Protein AF-A0A7J7JJE5-F1 (afdb_monomer_lite)

pLDDT: mean 75.4, std 18.44, range [28.77, 95.25]

Structure (mmCIF, N/CA/C/O backbone):
data_AF-A0A7J7JJE5-F1
#
_entry.id   AF-A0A7J7JJE5-F1
#
loop_
_atom_site.group_PDB
_atom_site.id
_atom_site.type_symbol
_atom_site.label_atom_id
_atom_site.label_alt_id
_atom_site.label_comp_id
_atom_site.label_asym_id
_atom_site.label_entity_id
_atom_site.label_seq_id
_atom_site.pdbx_PDB_ins_code
_atom_site.Cartn_x
_atom_site.Cartn_y
_atom_site.Cartn_z
_atom_site.occupancy
_atom_site.B_iso_or_equiv
_atom_site.auth_seq_id
_atom_site.auth_comp_id
_atom_site.auth_asym_id
_atom_site.auth_atom_id
_atom_site.pdbx_PDB_model_num
ATOM 1 N N . MET A 1 1 ? -33.455 -57.140 11.026 1.00 40.38 1 MET A N 1
ATOM 2 C CA . MET A 1 1 ? -33.328 -57.517 12.452 1.00 40.38 1 MET A CA 1
ATOM 3 C C . MET A 1 1 ? -32.214 -56.632 12.997 1.00 40.38 1 MET A C 1
ATOM 5 O O . MET A 1 1 ? -31.156 -56.653 12.401 1.00 40.38 1 MET A O 1
ATOM 9 N N . SER A 1 2 ? -32.401 -55.694 13.921 1.00 36.72 2 SER A N 1
ATOM 10 C CA . SER A 1 2 ? -33.229 -55.719 15.128 1.00 36.72 2 SER A CA 1
ATOM 11 C C . SER A 1 2 ? -33.622 -54.286 15.514 1.00 36.72 2 SER A C 1
ATOM 13 O O . SER A 1 2 ? -32.834 -53.357 15.357 1.00 36.72 2 SER A O 1
ATOM 15 N N . ARG A 1 3 ? -34.867 -54.117 15.967 1.00 37.19 3 ARG A N 1
ATOM 16 C CA . ARG A 1 3 ? -35.449 -52.862 16.459 1.00 37.19 3 ARG A CA 1
ATOM 17 C C . ARG A 1 3 ? -35.089 -52.612 17.931 1.00 37.19 3 ARG A C 1
ATOM 19 O O . ARG A 1 3 ? -34.843 -53.557 18.669 1.00 37.19 3 ARG A O 1
ATOM 26 N N . SER A 1 4 ? -35.246 -51.334 18.293 1.00 35.88 4 SER A N 1
ATOM 27 C CA . SER A 1 4 ? -35.673 -50.765 19.585 1.00 35.88 4 SER A CA 1
ATOM 28 C C . SER A 1 4 ? -34.735 -50.845 20.787 1.00 35.88 4 SER A C 1
ATOM 30 O O . SER A 1 4 ? -34.520 -51.922 21.323 1.00 35.88 4 SER A O 1
ATOM 32 N N . SER A 1 5 ? -34.386 -49.675 21.331 1.00 32.84 5 SER A N 1
ATOM 33 C CA . SER A 1 5 ? -35.058 -49.153 22.537 1.00 32.84 5 SER A CA 1
ATOM 34 C C . SER A 1 5 ? -34.506 -47.770 22.906 1.00 32.84 5 SER A C 1
ATOM 36 O O . SER A 1 5 ? -33.374 -47.655 23.372 1.00 32.84 5 SER A O 1
ATOM 38 N N . SER A 1 6 ? -35.306 -46.722 22.708 1.00 34.03 6 SER A N 1
ATOM 39 C CA . SER A 1 6 ? -35.064 -45.406 23.312 1.00 34.03 6 SER A CA 1
ATOM 40 C C . SER A 1 6 ? -35.409 -45.466 24.809 1.00 34.03 6 SER A C 1
ATOM 42 O O . SER A 1 6 ? -36.405 -46.108 25.155 1.00 34.03 6 SER A O 1
ATOM 44 N N . PRO A 1 7 ? -34.633 -44.831 25.705 1.00 38.38 7 PRO A N 1
ATOM 45 C CA . PRO A 1 7 ? -34.914 -44.855 27.136 1.00 38.38 7 PRO A CA 1
ATOM 46 C C . PRO A 1 7 ? -36.102 -43.938 27.492 1.00 38.38 7 PRO A C 1
ATOM 48 O O . PRO A 1 7 ? -36.371 -42.969 26.775 1.00 38.38 7 PRO A O 1
ATOM 51 N N . PRO A 1 8 ? -36.831 -44.237 28.583 1.00 38.47 8 PRO A N 1
ATOM 52 C CA . PRO A 1 8 ? -38.062 -43.549 28.940 1.00 38.47 8 PRO A CA 1
ATOM 53 C C . PRO A 1 8 ? -37.771 -42.178 29.556 1.00 38.47 8 PRO A C 1
ATOM 55 O O . PRO A 1 8 ? -36.869 -42.013 30.376 1.00 38.47 8 PRO A O 1
ATOM 58 N N . SER A 1 9 ? -38.576 -41.195 29.169 1.00 34.25 9 SER A N 1
ATOM 59 C CA . SER A 1 9 ? -38.582 -39.851 29.741 1.00 34.25 9 SER A CA 1
ATOM 60 C C . SER A 1 9 ? -38.947 -39.906 31.234 1.00 34.25 9 SER A C 1
ATOM 62 O O . SER A 1 9 ? -39.916 -40.586 31.587 1.00 34.25 9 SER A O 1
ATOM 64 N N . PRO A 1 10 ? -38.229 -39.202 32.128 1.00 38.25 10 PRO A N 1
ATOM 65 C CA . PRO A 1 10 ? -38.573 -39.192 33.539 1.00 38.25 10 PRO A CA 1
ATOM 66 C C . PRO A 1 10 ? -39.893 -38.444 33.745 1.00 38.25 10 PRO A C 1
ATOM 68 O O . PRO A 1 10 ? -40.059 -37.280 33.383 1.00 38.25 10 PRO A O 1
ATOM 71 N N . SER A 1 11 ? -40.846 -39.165 34.327 1.00 39.41 11 SER A N 1
ATOM 72 C CA . SER A 1 11 ? -42.150 -38.690 34.767 1.00 39.41 11 SER A CA 1
ATOM 73 C C . SER A 1 11 ? -42.020 -37.476 35.687 1.00 39.41 11 SER A C 1
ATOM 75 O O . SER A 1 11 ? -41.489 -37.579 36.794 1.00 39.41 11 SER A O 1
ATOM 77 N N . ASN A 1 12 ? -42.560 -36.349 35.228 1.00 33.59 12 ASN A N 1
ATOM 78 C CA . ASN A 1 12 ? -42.630 -35.082 35.938 1.00 33.59 12 ASN A CA 1
ATOM 79 C C . ASN A 1 12 ? -43.625 -35.182 37.112 1.00 33.59 12 ASN A C 1
ATOM 81 O O . ASN A 1 12 ? -44.820 -34.933 36.963 1.00 33.59 12 ASN A O 1
ATOM 85 N N . ARG A 1 13 ? -43.144 -35.600 38.284 1.00 45.41 13 ARG A N 1
ATOM 86 C CA . ARG A 1 13 ? -43.814 -35.348 39.563 1.00 45.41 13 ARG A CA 1
ATOM 87 C C . ARG A 1 13 ? -43.002 -34.264 40.253 1.00 45.41 13 ARG A C 1
ATOM 89 O O . ARG A 1 13 ? -41.922 -34.582 40.715 1.00 45.41 13 ARG A O 1
ATOM 96 N N . TYR A 1 14 ? -43.473 -33.018 40.232 1.00 35.22 14 TYR A N 1
ATOM 97 C CA . TYR A 1 14 ? -43.609 -32.113 41.384 1.00 35.22 14 TYR A CA 1
ATOM 98 C C . TYR A 1 14 ? -44.099 -30.724 40.928 1.00 35.22 14 TYR A C 1
ATOM 100 O O . TYR A 1 14 ? -43.634 -30.150 39.950 1.00 35.22 14 TYR A O 1
ATOM 108 N N . SER A 1 15 ? -45.057 -30.220 41.708 1.00 34.81 15 SER A N 1
ATOM 109 C CA . SER A 1 15 ? -45.737 -28.920 41.680 1.00 34.81 15 SER A CA 1
ATOM 110 C C . SER A 1 15 ? -46.553 -28.586 40.425 1.00 34.81 15 SER A C 1
ATOM 112 O O . SER A 1 15 ? -46.058 -28.110 39.407 1.00 34.81 15 SER A O 1
ATOM 114 N N . VAL A 1 16 ? -47.865 -28.790 40.555 1.00 42.88 16 VAL A N 1
ATOM 115 C CA . VAL A 1 16 ? -48.885 -28.131 39.741 1.00 42.88 16 VAL A CA 1
ATOM 116 C C . VAL A 1 16 ? -48.728 -26.624 39.956 1.00 42.88 16 VAL A C 1
ATOM 118 O O . VAL A 1 16 ? -49.174 -26.083 40.967 1.00 42.88 16 VAL A O 1
ATOM 121 N N . LEU A 1 17 ? -48.044 -25.956 39.026 1.00 36.12 17 LEU A N 1
ATOM 122 C CA . LEU A 1 17 ? -48.137 -24.509 38.875 1.00 36.12 17 LEU A CA 1
ATOM 123 C C . LEU A 1 17 ? -49.618 -24.164 38.624 1.00 36.12 17 LEU A C 1
ATOM 125 O O . LEU A 1 17 ? -50.273 -24.855 37.837 1.00 36.12 17 LEU A O 1
ATOM 129 N N . PRO A 1 18 ? -50.175 -23.130 39.282 1.00 40.72 18 PRO A N 1
ATOM 130 C CA . PRO A 1 18 ? -51.531 -22.674 38.989 1.00 40.72 18 PRO A CA 1
ATOM 131 C C . PRO A 1 18 ? -51.611 -22.288 37.503 1.00 40.72 18 PRO A C 1
ATOM 133 O O . PRO A 1 18 ? -50.588 -21.910 36.933 1.00 40.72 18 PRO A O 1
ATOM 136 N N . PRO A 1 19 ? -52.784 -22.369 36.847 1.00 46.22 19 PRO A N 1
ATOM 137 C CA . PRO A 1 19 ? -52.879 -22.141 35.408 1.00 46.22 19 PRO A CA 1
ATOM 138 C C . PRO A 1 19 ? -52.346 -20.739 35.083 1.00 46.22 19 PRO A C 1
ATOM 140 O O . PRO A 1 19 ? -52.935 -19.736 35.487 1.00 46.22 19 PRO A O 1
ATOM 143 N N . VAL A 1 20 ? -51.201 -20.682 34.393 1.00 54.31 20 VAL A N 1
ATOM 144 C CA . VAL A 1 20 ? -50.397 -19.459 34.185 1.00 54.31 20 VAL A CA 1
ATOM 145 C C . VAL A 1 20 ? -51.063 -18.477 33.208 1.00 54.31 20 VAL A C 1
ATOM 147 O O . VAL A 1 20 ? -50.577 -17.372 33.018 1.00 54.31 20 VAL A O 1
ATOM 150 N N . VAL A 1 21 ? -52.224 -18.807 32.636 1.00 58.69 21 VAL A N 1
ATOM 151 C CA . VAL A 1 21 ? -52.904 -17.941 31.663 1.00 58.69 21 VAL A CA 1
ATOM 152 C C . VAL A 1 21 ? -54.319 -17.612 32.134 1.00 58.69 21 VAL A C 1
ATOM 154 O O . VAL A 1 21 ? -55.291 -18.274 31.758 1.00 58.69 21 VAL A O 1
ATOM 157 N N . LYS A 1 22 ? -54.425 -16.601 33.004 1.00 58.75 22 LYS A N 1
ATOM 158 C CA . LYS A 1 22 ? -55.713 -16.082 33.500 1.00 58.75 22 LYS A CA 1
ATOM 159 C C . LYS A 1 22 ? -56.328 -15.020 32.578 1.00 58.75 22 LYS A C 1
ATOM 161 O O . LYS A 1 22 ? -57.537 -14.824 32.637 1.00 58.75 22 LYS A O 1
ATOM 166 N N . ASN A 1 23 ? -55.530 -14.388 31.712 1.00 68.56 23 ASN A N 1
ATOM 167 C CA . ASN A 1 23 ? -55.961 -13.283 30.855 1.00 68.56 23 ASN A CA 1
ATOM 168 C C . ASN A 1 23 ? -56.121 -13.739 29.395 1.00 68.56 23 ASN A C 1
ATOM 170 O O . ASN A 1 23 ? -55.235 -14.389 28.842 1.00 68.56 23 ASN A O 1
ATOM 174 N N . GLU A 1 24 ? -57.234 -13.372 28.753 1.00 80.25 24 GLU A N 1
ATOM 175 C CA . GLU A 1 24 ? -57.504 -13.695 27.338 1.00 80.25 24 GLU A CA 1
ATOM 176 C C . GLU A 1 24 ? -56.433 -13.111 26.399 1.00 80.25 24 GLU A C 1
ATOM 178 O O . GLU A 1 24 ? -56.062 -13.731 25.405 1.00 80.25 24 GLU A O 1
ATOM 183 N N . VAL A 1 25 ? -55.853 -11.969 26.778 1.00 79.38 25 VAL A N 1
ATOM 184 C CA . VAL A 1 25 ? -54.763 -11.291 26.060 1.00 79.38 25 VAL A CA 1
ATOM 185 C C . VAL A 1 25 ? -53.534 -12.194 25.902 1.00 79.38 25 VAL A C 1
ATOM 187 O O . VAL A 1 25 ? -52.972 -12.295 24.815 1.00 79.38 25 VAL A O 1
ATOM 190 N N . ASP A 1 26 ? -53.164 -12.929 26.951 1.00 81.75 26 ASP A N 1
ATOM 191 C CA . ASP A 1 26 ? -52.014 -13.838 26.924 1.00 81.75 26 ASP A CA 1
ATOM 192 C C . ASP A 1 26 ? -52.287 -15.072 26.042 1.00 81.75 26 ASP A C 1
ATOM 194 O O . ASP A 1 26 ? -51.378 -15.596 25.398 1.00 81.75 26 ASP A O 1
ATOM 198 N N . ARG A 1 27 ? -53.550 -15.524 25.949 1.00 82.38 27 ARG A N 1
ATOM 199 C CA . ARG A 1 27 ? -53.949 -16.632 25.055 1.00 82.38 27 ARG A CA 1
ATOM 200 C C . ARG A 1 27 ? -53.947 -16.236 23.587 1.00 82.38 27 ARG A C 1
ATOM 202 O O . ARG A 1 27 ? -53.703 -17.084 22.729 1.00 82.38 27 ARG A O 1
ATOM 209 N N . VAL A 1 28 ? -54.300 -14.989 23.288 1.00 85.81 28 VAL A N 1
ATOM 210 C CA . VAL A 1 28 ? -54.245 -14.454 21.925 1.00 85.81 28 VAL A CA 1
ATOM 211 C C . VAL A 1 28 ? -52.786 -14.294 21.504 1.00 85.81 28 VAL A C 1
ATOM 213 O O . VAL A 1 28 ? -52.397 -14.869 20.492 1.00 85.81 28 VAL A O 1
ATOM 216 N N . PHE A 1 29 ? -51.952 -13.675 22.345 1.00 87.94 29 PHE A N 1
ATOM 217 C CA . PHE A 1 29 ? -50.522 -13.511 22.076 1.00 87.94 29 PHE A CA 1
ATOM 218 C C . PHE A 1 29 ? -49.796 -14.845 21.836 1.00 87.94 29 PHE A C 1
ATOM 220 O O . PHE A 1 29 ? -49.065 -14.987 20.860 1.00 87.94 29 PHE A O 1
ATOM 227 N N . LEU A 1 30 ? -50.016 -15.860 22.682 1.00 86.19 30 LEU A N 1
ATOM 228 C CA . LEU A 1 30 ? -49.371 -17.166 22.498 1.00 86.19 30 LEU A CA 1
ATOM 229 C C . LEU A 1 30 ? -49.809 -17.864 21.201 1.00 86.19 30 LEU A C 1
ATOM 231 O O . LEU A 1 30 ? -48.999 -18.553 20.584 1.00 86.19 30 LEU A O 1
ATOM 235 N N . ARG A 1 31 ? -51.060 -17.670 20.756 1.00 86.56 31 ARG A N 1
ATOM 236 C CA . ARG A 1 31 ? -51.532 -18.180 19.457 1.00 86.56 31 ARG A CA 1
ATOM 237 C C . ARG A 1 31 ? -50.864 -17.463 18.287 1.00 86.56 31 ARG A C 1
ATOM 239 O O . ARG A 1 31 ? -50.445 -18.130 17.347 1.00 86.56 31 ARG A O 1
ATOM 246 N N . GLU A 1 32 ? -50.735 -16.142 18.356 1.00 88.50 32 GLU A N 1
ATOM 247 C CA . GLU A 1 32 ? -50.049 -15.341 17.334 1.00 88.50 32 GLU A CA 1
ATOM 248 C C . GLU A 1 32 ? -48.554 -15.674 17.262 1.00 88.50 32 GLU A C 1
ATOM 250 O O . GLU A 1 32 ? -47.993 -15.822 16.176 1.00 88.50 32 GLU A O 1
ATOM 255 N N . LEU A 1 33 ? -47.908 -15.864 18.415 1.00 89.94 33 LEU A N 1
ATOM 256 C CA . LEU A 1 33 ? -46.505 -16.256 18.493 1.00 89.94 33 LEU A CA 1
ATOM 257 C C . LEU A 1 33 ? -46.277 -17.655 17.909 1.00 89.94 33 LEU A C 1
ATOM 259 O O . LEU A 1 33 ? -45.313 -17.858 17.173 1.00 89.94 33 LEU A O 1
ATOM 263 N N . GLN A 1 34 ? -47.174 -18.602 18.194 1.00 88.62 34 GLN A N 1
ATOM 264 C CA . GLN A 1 34 ? -47.107 -19.950 17.635 1.00 88.62 34 GLN A CA 1
ATOM 265 C C . GLN A 1 34 ? -47.332 -19.940 16.115 1.00 88.62 34 GLN A C 1
ATOM 267 O O . GLN A 1 34 ? -46.559 -20.556 15.389 1.00 88.62 34 GLN A O 1
ATOM 272 N N . GLN A 1 35 ? -48.311 -19.174 15.618 1.00 89.81 35 GLN A N 1
ATOM 273 C CA . GLN A 1 35 ? -48.523 -18.992 14.176 1.00 89.81 35 GLN A CA 1
ATOM 274 C C . GLN A 1 35 ? -47.309 -18.366 13.480 1.00 89.81 35 GLN A C 1
ATOM 276 O O . GLN A 1 35 ? -46.974 -18.767 12.368 1.00 89.81 35 GLN A O 1
ATOM 281 N N . TYR A 1 36 ? -46.632 -17.417 14.131 1.00 91.62 36 TYR A N 1
ATOM 282 C CA . TYR A 1 36 ? -45.392 -16.838 13.618 1.00 91.62 36 TYR A CA 1
ATOM 283 C C . TYR A 1 36 ? -44.275 -17.885 13.514 1.00 91.62 36 TYR A C 1
ATOM 285 O O . TYR A 1 36 ? -43.646 -17.994 12.466 1.00 91.62 36 TYR A O 1
ATOM 293 N N . ILE A 1 37 ? -44.048 -18.676 14.568 1.00 89.56 37 ILE A N 1
ATOM 294 C CA . ILE A 1 37 ? -43.022 -19.729 14.555 1.00 89.56 37 ILE A CA 1
ATOM 295 C C . ILE A 1 37 ? -43.330 -20.757 13.463 1.00 89.56 37 ILE A C 1
ATOM 297 O O . ILE A 1 37 ? -42.454 -21.065 12.663 1.00 89.56 37 ILE A O 1
ATOM 301 N N . ASP A 1 38 ? -44.563 -21.256 13.394 1.00 88.38 38 ASP A N 1
ATOM 302 C CA . ASP A 1 38 ? -44.946 -22.288 12.428 1.00 88.38 38 ASP A CA 1
ATOM 303 C C . ASP A 1 38 ? -44.881 -21.763 10.981 1.00 88.38 38 ASP A C 1
ATOM 305 O O . ASP A 1 38 ? -44.426 -22.472 10.081 1.00 88.38 38 ASP A O 1
ATOM 309 N N . GLY A 1 39 ? -45.260 -20.498 10.761 1.00 87.62 39 GLY A N 1
ATOM 310 C CA . GLY A 1 39 ? -45.157 -19.822 9.469 1.00 87.62 39 GLY A CA 1
ATOM 311 C C . GLY A 1 39 ? -43.711 -19.672 8.996 1.00 87.62 39 GLY A C 1
ATOM 312 O O . GLY A 1 39 ? -43.385 -20.098 7.890 1.00 87.62 39 GLY A O 1
ATOM 313 N N . GLU A 1 40 ? -42.826 -19.142 9.840 1.00 88.06 40 GLU A N 1
ATOM 314 C CA . GLU A 1 40 ? -41.406 -18.966 9.504 1.00 88.06 40 GLU A CA 1
ATOM 315 C C . GLU A 1 40 ? -40.677 -20.313 9.377 1.00 88.06 40 GLU A C 1
ATOM 317 O O . GLU A 1 40 ? -39.877 -20.504 8.465 1.00 88.06 40 GLU A O 1
ATOM 322 N N . MET A 1 41 ? -40.989 -21.296 10.230 1.00 84.06 41 MET A N 1
ATOM 323 C CA . MET A 1 41 ? -40.398 -22.636 10.133 1.00 84.06 41 MET A CA 1
ATOM 324 C C . MET A 1 41 ? -40.829 -23.388 8.869 1.00 84.06 41 MET A C 1
ATOM 326 O O . MET A 1 41 ? -40.071 -24.228 8.392 1.00 84.06 41 MET A O 1
ATOM 330 N N . SER A 1 42 ? -42.008 -23.097 8.308 1.00 84.12 42 SER A N 1
ATOM 331 C CA . SER A 1 42 ? -42.464 -23.705 7.048 1.00 84.12 42 SER A CA 1
ATOM 332 C C . SER A 1 42 ? -41.715 -23.194 5.810 1.00 84.12 42 SER A C 1
ATOM 334 O O . SER A 1 42 ? -41.721 -23.862 4.777 1.00 84.12 42 SER A O 1
ATOM 336 N N . GLN A 1 43 ? -41.049 -22.038 5.914 1.00 81.69 43 GLN A N 1
ATOM 337 C CA . GLN A 1 43 ? -40.282 -21.428 4.822 1.00 81.69 43 GLN A CA 1
ATOM 338 C C . GLN A 1 43 ? -38.813 -21.869 4.787 1.00 81.69 43 GLN A C 1
ATOM 340 O O . GLN A 1 43 ? -38.123 -21.602 3.804 1.00 81.69 43 GLN A O 1
ATOM 345 N N . ILE A 1 44 ? -38.326 -22.535 5.839 1.00 84.44 44 ILE A N 1
ATOM 346 C CA . ILE A 1 44 ? -36.907 -22.858 6.014 1.00 84.44 44 ILE A CA 1
ATOM 347 C C . ILE A 1 44 ? -36.665 -24.361 5.896 1.00 84.44 44 ILE A C 1
ATOM 349 O O . ILE A 1 44 ? -37.449 -25.186 6.365 1.00 84.44 44 ILE A O 1
ATOM 353 N N . ASP A 1 45 ? -35.539 -24.720 5.280 1.00 76.44 45 ASP A N 1
ATOM 354 C CA . ASP A 1 45 ? -35.146 -26.111 5.104 1.00 76.44 45 ASP A CA 1
ATOM 355 C C . ASP A 1 45 ? -34.823 -26.780 6.451 1.00 76.44 45 ASP A C 1
ATOM 357 O O . ASP A 1 45 ? -34.182 -26.215 7.344 1.00 76.44 45 ASP A O 1
ATOM 361 N N . SER A 1 46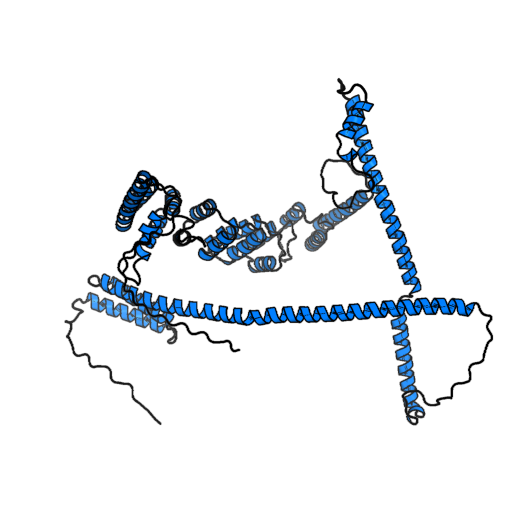 ? -35.247 -28.032 6.606 1.00 72.88 46 SER A N 1
ATOM 362 C CA . SER A 1 46 ? -35.195 -28.740 7.887 1.00 72.88 46 SER A CA 1
ATOM 363 C C . SER A 1 46 ? -33.772 -29.089 8.368 1.00 72.88 46 SER A C 1
ATOM 365 O O . SER A 1 46 ? -33.582 -29.604 9.470 1.00 72.88 46 SER A O 1
ATOM 367 N N . SER A 1 47 ? -32.760 -28.811 7.555 1.00 74.88 47 SER A N 1
ATOM 368 C CA . SER A 1 47 ? -31.356 -29.082 7.864 1.00 74.88 47 SER A CA 1
ATOM 369 C C . SER A 1 47 ? -30.598 -27.842 8.373 1.00 74.88 47 SER A C 1
ATOM 371 O O . SER A 1 47 ? -29.552 -27.979 9.010 1.00 74.88 47 SER A O 1
ATOM 373 N N . ASP A 1 48 ? -31.121 -26.623 8.161 1.00 83.06 48 ASP A N 1
ATOM 374 C CA . ASP A 1 48 ? -30.423 -25.385 8.537 1.00 83.06 48 ASP A CA 1
ATOM 375 C C . ASP A 1 48 ? -30.673 -25.002 10.007 1.00 83.06 48 ASP A C 1
ATOM 377 O O . ASP A 1 48 ? -31.612 -24.294 10.381 1.00 83.06 48 ASP A O 1
ATOM 381 N N . ILE A 1 49 ? -29.783 -25.494 10.869 1.00 80.88 49 ILE A N 1
ATOM 382 C CA . ILE A 1 49 ? -29.807 -25.265 12.319 1.00 80.88 49 ILE A CA 1
ATOM 383 C C . ILE A 1 49 ? -29.624 -23.775 12.665 1.00 80.88 49 ILE A C 1
ATOM 385 O O . ILE A 1 49 ? -30.181 -23.310 13.662 1.00 80.88 49 ILE A O 1
ATOM 389 N N . LYS A 1 50 ? -28.886 -23.005 11.851 1.00 82.69 50 LYS A N 1
ATOM 390 C CA . LYS A 1 50 ? -28.620 -21.584 12.127 1.00 82.69 50 LYS A CA 1
ATOM 391 C C . LYS A 1 50 ? -29.858 -20.736 11.889 1.00 82.69 50 LYS A C 1
ATOM 393 O O . LYS A 1 50 ? -30.200 -19.902 12.722 1.00 82.69 50 LYS A O 1
ATOM 398 N N . GLN A 1 51 ? -30.561 -20.982 10.791 1.00 83.25 51 GLN A N 1
ATOM 399 C CA . GLN A 1 51 ? -31.789 -20.255 10.485 1.00 83.25 51 GLN A CA 1
ATOM 400 C C . GLN A 1 51 ? -32.911 -20.565 11.486 1.00 83.25 51 GLN A C 1
ATOM 402 O O . GLN A 1 51 ? -33.604 -19.657 11.946 1.00 83.25 51 GLN A O 1
ATOM 407 N N . ARG A 1 52 ? -33.021 -21.822 11.936 1.00 86.00 52 ARG A N 1
ATOM 408 C CA . ARG A 1 52 ? -33.937 -22.212 13.025 1.00 86.00 52 ARG A CA 1
ATOM 409 C C . ARG A 1 52 ? -33.645 -21.485 14.329 1.00 86.00 52 ARG A C 1
ATOM 411 O O . ARG A 1 52 ? -34.566 -21.022 14.998 1.00 86.00 52 ARG A O 1
ATOM 418 N N . TYR A 1 53 ? -32.367 -21.375 14.683 1.00 87.75 53 TYR A N 1
ATOM 419 C CA . TYR A 1 53 ? -31.952 -20.613 15.853 1.00 87.75 53 TYR A CA 1
ATOM 420 C C . TYR A 1 53 ? -32.394 -19.147 15.751 1.00 87.75 53 TYR A C 1
ATOM 422 O O . TYR A 1 53 ? -32.947 -18.623 16.713 1.00 87.75 53 TYR A O 1
ATOM 430 N N . VAL A 1 54 ? -32.240 -18.509 14.586 1.00 88.25 54 VAL A N 1
ATOM 431 C CA . VAL A 1 54 ? -32.676 -17.118 14.371 1.00 88.25 54 VAL A CA 1
ATOM 432 C C . VAL A 1 54 ? -34.187 -16.959 14.565 1.00 88.25 54 VAL A C 1
ATOM 434 O O . VAL A 1 54 ? -34.607 -16.038 15.265 1.00 88.25 54 VAL A O 1
ATOM 437 N N . ILE A 1 55 ? -35.007 -17.868 14.023 1.00 89.25 55 ILE A N 1
ATOM 438 C CA . ILE A 1 55 ? -36.469 -17.825 14.211 1.00 89.25 55 ILE A CA 1
ATOM 439 C C . ILE A 1 55 ? -36.824 -17.932 15.696 1.00 89.25 55 ILE A C 1
ATOM 441 O O . ILE A 1 55 ? -37.561 -17.096 16.225 1.00 89.25 55 ILE A O 1
ATOM 445 N N . HIS A 1 56 ? -36.286 -18.939 16.388 1.00 89.69 56 HIS A N 1
ATOM 446 C CA . HIS A 1 56 ? -36.570 -19.141 17.807 1.00 89.69 56 HIS A CA 1
ATOM 447 C C . HIS A 1 56 ? -36.048 -17.991 18.673 1.00 89.69 56 HIS A C 1
ATOM 449 O O . HIS A 1 56 ? -36.711 -17.614 19.637 1.00 89.69 56 HIS A O 1
ATOM 455 N N . ASN A 1 57 ? -34.920 -17.378 18.310 1.00 90.12 57 ASN A N 1
ATOM 456 C CA . ASN A 1 57 ? -34.386 -16.221 19.018 1.00 90.12 57 ASN A CA 1
ATOM 457 C C . ASN A 1 57 ? -35.293 -14.985 18.866 1.00 90.12 57 ASN A C 1
ATOM 459 O O . ASN A 1 57 ? -35.578 -14.269 19.834 1.00 90.12 57 ASN A O 1
ATOM 463 N N . THR A 1 58 ? -35.820 -14.760 17.661 1.00 91.31 58 THR A N 1
ATOM 464 C CA . THR A 1 58 ? -36.796 -13.695 17.398 1.00 91.31 58 THR A CA 1
ATOM 465 C C . THR A 1 58 ? -38.105 -13.946 18.143 1.00 91.31 58 THR A C 1
ATOM 467 O O . THR A 1 58 ? -38.642 -13.035 18.774 1.00 91.31 58 THR A O 1
ATOM 470 N N . ALA A 1 59 ? -38.596 -15.186 18.154 1.00 90.81 59 ALA A N 1
ATOM 471 C CA . ALA A 1 59 ? -39.789 -15.555 18.908 1.00 90.81 59 ALA A CA 1
ATOM 472 C C . ALA A 1 59 ? -39.602 -15.376 20.427 1.00 90.81 59 ALA A C 1
ATOM 474 O O . ALA A 1 59 ? -40.482 -14.843 21.102 1.00 90.81 59 ALA A O 1
ATOM 475 N N . PHE A 1 60 ? -38.435 -15.741 20.966 1.00 91.31 60 PHE A N 1
ATOM 476 C CA . PHE A 1 60 ? -38.115 -15.532 22.380 1.00 91.31 60 PHE A CA 1
ATOM 477 C C . PHE A 1 60 ? -38.016 -14.042 22.736 1.00 91.31 60 PHE A C 1
ATOM 479 O O . PHE A 1 60 ? -38.436 -13.633 23.814 1.00 91.31 60 PHE A O 1
ATOM 486 N N . SER A 1 61 ? -37.544 -13.209 21.805 1.00 90.94 61 SER A N 1
ATOM 487 C CA . SER A 1 61 ? -37.536 -11.748 21.970 1.00 90.94 61 SER A CA 1
ATOM 488 C C . SER A 1 61 ? -38.958 -11.182 22.048 1.00 90.94 61 SER A C 1
ATOM 490 O O . SER A 1 61 ? -39.263 -10.430 22.969 1.00 90.94 61 SER A O 1
ATOM 492 N N . LYS A 1 62 ? -39.864 -11.635 21.168 1.00 90.19 62 LYS A N 1
ATOM 493 C CA . LYS A 1 62 ? -41.292 -11.270 21.229 1.00 90.19 62 LYS A CA 1
ATOM 494 C C . LYS A 1 62 ? -41.937 -11.681 22.562 1.00 90.19 62 LYS A C 1
ATOM 496 O O . LYS A 1 62 ? -42.731 -10.926 23.114 1.00 90.19 62 LYS A O 1
ATOM 501 N N . LEU A 1 63 ? -41.575 -12.847 23.108 1.00 89.56 63 LEU A N 1
ATOM 502 C CA . LEU A 1 63 ? -42.044 -13.309 24.423 1.00 89.56 63 LEU A CA 1
ATOM 503 C C . LEU A 1 63 ? -41.549 -12.412 25.572 1.00 89.56 63 LEU A C 1
ATOM 505 O O . LEU A 1 63 ? -42.311 -12.109 26.490 1.00 89.56 63 LEU A O 1
ATOM 509 N N . ILE A 1 64 ? -40.288 -11.977 25.515 1.00 87.94 64 ILE A N 1
ATOM 510 C CA . ILE A 1 64 ? -39.683 -11.066 26.500 1.00 87.94 64 ILE A CA 1
ATOM 511 C C . ILE A 1 64 ? -40.375 -9.699 26.498 1.00 87.94 64 ILE A C 1
ATOM 513 O O . ILE A 1 64 ? -40.527 -9.089 27.556 1.00 87.94 64 ILE A O 1
ATOM 517 N N . ASP A 1 65 ? -40.811 -9.216 25.335 1.00 87.62 65 ASP A N 1
ATOM 518 C CA . ASP A 1 65 ? -41.505 -7.932 25.234 1.00 87.62 65 ASP A CA 1
ATOM 519 C C . ASP A 1 65 ? -42.942 -7.975 25.762 1.00 87.62 65 ASP A C 1
ATOM 521 O O . ASP A 1 65 ? -43.403 -6.988 26.333 1.00 87.62 65 ASP A O 1
ATOM 525 N N . HIS A 1 66 ? -43.619 -9.122 25.657 1.00 85.94 66 HIS A N 1
ATOM 526 C CA . HIS A 1 66 ? -44.974 -9.309 26.186 1.00 85.94 66 HIS A CA 1
ATOM 527 C C . HIS A 1 66 ? -45.002 -9.466 27.718 1.00 85.94 66 HIS A C 1
ATOM 529 O O . HIS A 1 66 ? -45.850 -8.890 28.407 1.00 85.94 66 HIS A O 1
ATOM 535 N N . VAL A 1 67 ? -44.054 -10.215 28.296 1.00 83.62 67 VAL A N 1
ATOM 536 C CA . VAL A 1 67 ? -44.049 -10.543 29.734 1.00 83.62 67 VAL A CA 1
ATOM 537 C C . VAL A 1 67 ? -43.269 -9.508 30.545 1.00 83.62 67 VAL A C 1
ATOM 539 O O . VAL A 1 67 ? -42.049 -9.568 30.643 1.00 83.62 67 VAL A O 1
ATOM 542 N N . HIS A 1 68 ? -43.976 -8.609 31.231 1.00 78.19 68 HIS A N 1
ATOM 543 C CA . HIS A 1 68 ? -43.356 -7.509 31.983 1.00 78.19 68 HIS A CA 1
ATOM 544 C C . HIS A 1 68 ? -42.783 -7.941 33.347 1.00 78.19 68 HIS A C 1
ATOM 546 O O . HIS A 1 68 ? -41.701 -7.504 33.729 1.00 78.19 68 HIS A O 1
ATOM 552 N N . ALA A 1 69 ? -43.466 -8.839 34.069 1.00 80.94 69 ALA A N 1
ATOM 553 C CA . ALA A 1 69 ? -43.078 -9.244 35.430 1.00 80.94 69 ALA A CA 1
ATOM 554 C C . ALA A 1 69 ? -41.776 -10.065 35.484 1.00 80.94 69 ALA A C 1
ATOM 556 O O . ALA A 1 69 ? -41.003 -9.953 36.432 1.00 80.94 69 ALA A O 1
ATOM 557 N N . TYR A 1 70 ? -41.523 -10.879 34.456 1.00 83.44 70 TYR A N 1
ATOM 558 C CA . TYR A 1 70 ? -40.342 -11.744 34.358 1.00 83.44 70 TYR A CA 1
ATOM 559 C C . TYR A 1 70 ? -39.353 -11.286 33.276 1.00 83.44 70 TYR A C 1
ATOM 561 O O . TYR A 1 70 ? -38.387 -11.999 32.996 1.00 83.44 70 TYR A O 1
ATOM 569 N N . LYS A 1 71 ? -39.555 -10.093 32.695 1.00 86.81 71 LYS A N 1
ATOM 570 C CA . LYS A 1 71 ? -38.695 -9.522 31.645 1.00 86.81 71 LYS A CA 1
ATOM 571 C C . LYS A 1 71 ? -37.204 -9.557 32.007 1.00 86.81 71 LYS A C 1
ATOM 573 O O . LYS A 1 71 ? -36.421 -10.022 31.175 1.00 86.81 71 LYS A O 1
ATOM 578 N N . PRO A 1 72 ? -36.776 -9.165 33.228 1.00 86.81 72 PRO A N 1
ATOM 579 C CA . PRO A 1 72 ? -35.357 -9.191 33.593 1.00 86.81 72 PRO A CA 1
ATOM 580 C C . PRO A 1 72 ? -34.780 -10.611 33.630 1.00 86.81 72 PRO A C 1
ATOM 582 O O . PRO A 1 72 ? -33.664 -10.844 33.168 1.00 86.81 72 PRO A O 1
ATOM 585 N N . LEU A 1 73 ? -35.558 -11.577 34.131 1.00 90.75 73 LEU A N 1
ATOM 586 C CA . LEU A 1 73 ? -35.146 -12.976 34.234 1.00 90.75 73 LEU A CA 1
ATOM 587 C C . LEU A 1 73 ? -35.019 -13.625 32.850 1.00 90.75 73 LEU A C 1
ATOM 589 O O . LEU A 1 73 ? -33.996 -14.234 32.553 1.00 90.75 73 LEU A O 1
ATOM 593 N N . LEU A 1 74 ? -36.021 -13.456 31.983 1.00 90.25 74 LEU A N 1
ATOM 594 C CA . LEU A 1 74 ? -36.002 -14.015 30.627 1.00 90.25 74 LEU A CA 1
ATOM 595 C C . LEU A 1 74 ? -34.909 -13.377 29.759 1.00 90.25 74 LEU A C 1
ATOM 597 O O . LEU A 1 74 ? -34.267 -14.073 28.976 1.00 90.25 74 LEU A O 1
ATOM 601 N N . THR A 1 75 ? -34.638 -12.082 29.946 1.00 89.38 75 THR A N 1
ATOM 602 C CA . THR A 1 75 ? -33.541 -11.380 29.261 1.00 89.38 75 THR A CA 1
ATOM 603 C C . THR A 1 75 ? -32.182 -11.915 29.711 1.00 89.38 75 THR A C 1
ATOM 605 O O . THR A 1 75 ? -31.307 -12.146 28.878 1.00 89.38 75 THR A O 1
ATOM 608 N N . ARG A 1 76 ? -32.005 -12.180 31.014 1.00 92.12 76 ARG A N 1
ATOM 609 C CA . ARG A 1 76 ? -30.785 -12.804 31.544 1.00 92.12 76 ARG A CA 1
ATOM 610 C C . ARG A 1 76 ? -30.584 -14.215 30.995 1.00 92.12 76 ARG A C 1
ATOM 612 O O . ARG A 1 76 ? -29.493 -14.522 30.530 1.00 92.12 76 ARG A O 1
ATOM 619 N N . ILE A 1 77 ? -31.643 -15.025 30.969 1.00 91.44 77 ILE A N 1
ATOM 620 C CA . ILE A 1 77 ? -31.619 -16.368 30.374 1.00 91.44 77 ILE A CA 1
ATOM 621 C C . ILE A 1 77 ? -31.226 -16.283 28.894 1.00 91.44 77 ILE A C 1
ATOM 623 O O . ILE A 1 77 ? -30.302 -16.974 28.472 1.00 91.44 77 ILE A O 1
ATOM 627 N N . LYS A 1 78 ? -31.861 -15.395 28.114 1.00 92.81 78 LYS A N 1
ATOM 628 C CA . LYS A 1 78 ? -31.519 -15.174 26.700 1.00 92.81 78 LYS A CA 1
ATOM 629 C C . LYS A 1 78 ? -30.031 -14.871 26.527 1.00 92.81 78 LYS A C 1
ATOM 631 O O . LYS A 1 78 ? -29.364 -15.512 25.722 1.00 92.81 78 LYS A O 1
ATOM 636 N N . LYS A 1 79 ? -29.513 -13.935 27.327 1.00 91.88 79 LYS A N 1
ATOM 637 C CA . LYS A 1 79 ? -28.117 -13.493 27.285 1.00 91.88 79 LYS A CA 1
ATOM 638 C C . LYS A 1 79 ? -27.141 -14.628 27.608 1.00 91.88 79 LYS A C 1
ATOM 640 O O . LYS A 1 79 ? -26.106 -14.733 26.957 1.00 91.88 79 LYS A O 1
ATOM 645 N N . GLU A 1 80 ? -27.461 -15.483 28.580 1.00 93.81 80 GLU A N 1
ATOM 646 C CA . GLU A 1 80 ? -26.634 -16.649 28.918 1.00 93.81 80 GLU A CA 1
ATOM 647 C C . GLU A 1 80 ? -26.588 -17.663 27.763 1.00 93.81 80 GLU A C 1
ATOM 649 O O . GLU A 1 80 ? -25.501 -18.095 27.377 1.00 93.81 80 GLU A O 1
ATOM 654 N N . TYR A 1 81 ? -27.730 -17.980 27.140 1.00 92.44 81 TYR A N 1
ATOM 655 C CA . TYR A 1 81 ? -27.772 -18.874 25.974 1.00 92.44 81 TYR A CA 1
ATOM 656 C C . TYR A 1 81 ? -27.037 -18.294 24.758 1.00 92.44 81 TYR A C 1
ATOM 658 O O . TYR A 1 81 ? -26.225 -18.991 24.148 1.00 92.44 81 TYR A O 1
ATOM 666 N N . GLU A 1 82 ? -27.265 -17.019 24.430 1.00 90.50 82 GLU A N 1
ATOM 667 C CA . GLU A 1 82 ? -26.543 -16.321 23.359 1.00 90.50 82 GLU A CA 1
ATOM 668 C C . GLU A 1 82 ? -25.030 -16.307 23.636 1.00 90.50 82 GLU A C 1
ATOM 670 O O . GLU A 1 82 ? -24.226 -16.547 22.735 1.00 90.50 82 GLU A O 1
ATOM 675 N N . GLY A 1 83 ? -24.624 -16.113 24.896 1.00 89.94 83 GLY A N 1
ATOM 676 C CA . GLY A 1 83 ? -23.229 -16.180 25.327 1.00 89.94 83 GLY A CA 1
ATOM 677 C C . GLY A 1 83 ? -22.589 -17.551 25.090 1.00 89.94 83 GLY A C 1
ATOM 678 O O . GLY A 1 83 ? -21.487 -17.627 24.544 1.00 89.94 83 GLY A O 1
ATOM 679 N N . VAL A 1 84 ? -23.276 -18.640 25.448 1.00 91.88 84 VAL A N 1
ATOM 680 C CA . VAL A 1 84 ? -22.786 -20.014 25.233 1.00 91.88 84 VAL A CA 1
ATOM 681 C C . VAL A 1 84 ? -22.672 -20.339 23.743 1.00 91.88 84 VAL A C 1
ATOM 683 O O . VAL A 1 84 ? -21.654 -20.880 23.310 1.00 91.88 84 VAL A O 1
ATOM 686 N N . ILE A 1 85 ? -23.675 -19.975 22.942 1.00 88.94 85 ILE A N 1
ATOM 687 C CA . ILE A 1 85 ? -23.667 -20.214 21.491 1.00 88.94 85 ILE A CA 1
ATOM 688 C C . ILE A 1 85 ? -22.509 -19.457 20.836 1.00 88.94 85 ILE A C 1
ATOM 690 O O . ILE A 1 85 ? -21.724 -20.056 20.100 1.00 88.94 85 ILE A O 1
ATOM 694 N N . ASN A 1 86 ? -22.324 -18.183 21.188 1.00 88.94 86 ASN A N 1
ATOM 695 C CA . ASN A 1 86 ? -21.227 -17.364 20.677 1.00 88.94 86 ASN A CA 1
ATOM 696 C C . ASN A 1 86 ? -19.849 -17.929 21.056 1.00 88.94 86 ASN A C 1
ATOM 698 O O . ASN A 1 86 ? -18.928 -17.897 20.239 1.00 88.94 86 ASN A O 1
ATOM 702 N N . LYS A 1 87 ? -19.692 -18.475 22.271 1.00 90.62 87 LYS A N 1
ATOM 703 C CA . LYS A 1 87 ? -18.453 -19.155 22.693 1.00 90.62 87 LYS A CA 1
ATOM 704 C C . LYS A 1 87 ? -18.166 -20.389 21.834 1.00 90.62 87 LYS A C 1
ATOM 706 O O . LYS A 1 87 ? -17.033 -20.574 21.395 1.00 90.62 87 LYS A O 1
ATOM 711 N N . ILE A 1 88 ? -19.183 -21.202 21.545 1.00 89.88 88 ILE A N 1
ATOM 712 C CA . ILE A 1 88 ? -19.042 -22.400 20.703 1.00 89.88 88 ILE A CA 1
ATOM 713 C C . ILE A 1 88 ? -18.697 -22.023 19.254 1.00 89.88 88 ILE A C 1
ATOM 715 O O . ILE A 1 88 ? -17.821 -22.643 18.650 1.00 89.88 88 ILE A O 1
ATOM 719 N N . GLU A 1 89 ? -19.357 -21.015 18.678 1.00 88.31 89 GLU A N 1
ATOM 720 C CA . GLU A 1 89 ? -19.079 -20.564 17.306 1.00 88.31 89 GLU A CA 1
ATOM 721 C C . GLU A 1 89 ? -17.686 -19.945 17.163 1.00 88.31 89 GLU A C 1
ATOM 723 O O . GLU A 1 89 ? -16.987 -20.211 16.177 1.00 88.31 89 GLU A O 1
ATOM 728 N N . ARG A 1 90 ? -17.250 -19.182 18.170 1.00 88.88 90 ARG A N 1
ATOM 729 C CA . ARG A 1 90 ? -15.891 -18.644 18.235 1.00 88.88 90 ARG A CA 1
ATOM 730 C C . ARG A 1 90 ? -14.861 -19.768 18.295 1.00 88.88 90 ARG A C 1
ATOM 732 O O . ARG A 1 90 ? -13.971 -19.795 17.454 1.00 88.88 90 ARG A O 1
ATOM 739 N N . GLY A 1 91 ? -15.053 -20.748 19.181 1.00 89.94 91 GLY A N 1
ATOM 740 C CA . GLY A 1 91 ? -14.158 -21.903 19.287 1.00 89.94 91 GLY A CA 1
ATOM 741 C C . GLY A 1 91 ? -14.064 -22.718 17.991 1.00 89.94 91 GLY A C 1
ATOM 742 O O . GLY A 1 91 ? -12.974 -23.120 17.594 1.00 89.94 91 GLY A O 1
ATOM 743 N N . LYS A 1 92 ? -15.178 -22.912 17.268 1.00 87.88 92 LYS A N 1
ATOM 744 C CA . LYS A 1 92 ? -15.160 -23.567 15.943 1.00 87.88 92 LYS A CA 1
ATOM 745 C C . LYS A 1 92 ? -14.379 -22.767 14.899 1.00 87.88 92 LYS A C 1
ATOM 747 O O . LYS A 1 92 ? -13.672 -23.358 14.087 1.00 87.88 92 LYS A O 1
ATOM 752 N N . SER A 1 93 ? -14.513 -21.444 14.916 1.00 81.44 93 SER A N 1
ATOM 753 C CA . SER A 1 93 ? -13.823 -20.557 13.972 1.00 81.44 93 SER A CA 1
ATOM 754 C C . SER A 1 93 ? -12.318 -20.498 14.254 1.00 81.44 93 SER A C 1
ATOM 756 O O . SER A 1 93 ? -11.514 -20.601 13.331 1.00 81.44 93 SER A O 1
ATOM 758 N N . GLU A 1 94 ? -11.935 -20.406 15.529 1.00 88.38 94 GLU A N 1
ATOM 759 C CA . GLU A 1 94 ? -10.539 -20.430 15.984 1.00 88.38 94 GLU A CA 1
ATOM 760 C C . GLU A 1 94 ? -9.864 -21.769 15.671 1.00 88.38 94 GLU A C 1
ATOM 762 O O . GLU A 1 94 ? -8.741 -21.790 15.174 1.00 88.38 94 GLU A O 1
ATOM 767 N N . ALA A 1 95 ? -10.563 -22.890 15.877 1.00 87.06 95 ALA A N 1
ATOM 768 C CA . ALA A 1 95 ? -10.055 -24.211 15.517 1.00 87.06 95 ALA A CA 1
ATOM 769 C C . ALA A 1 95 ? -9.814 -24.355 14.004 1.00 87.06 95 ALA A C 1
ATOM 771 O O . ALA A 1 95 ? -8.803 -24.926 13.602 1.00 87.06 95 ALA A O 1
ATOM 772 N N . GLY A 1 96 ? -10.708 -23.812 13.166 1.00 87.69 96 GLY A N 1
ATOM 773 C CA . GLY A 1 96 ? -10.520 -23.779 11.712 1.00 87.69 96 GLY A CA 1
ATOM 774 C C . GLY A 1 96 ? -9.287 -22.970 11.307 1.00 87.69 96 GLY A C 1
ATOM 775 O O . GLY A 1 96 ? -8.441 -23.463 10.568 1.00 87.69 96 GLY A O 1
ATOM 776 N N . TYR A 1 97 ? -9.130 -21.773 11.875 1.00 84.94 97 TYR A N 1
ATOM 777 C CA . TYR A 1 97 ? -7.968 -20.919 11.630 1.00 84.94 97 TYR A CA 1
ATOM 778 C C . TYR A 1 97 ? -6.647 -21.580 12.051 1.00 84.94 97 TYR A C 1
ATOM 780 O O . TYR A 1 97 ? -5.682 -21.585 11.288 1.00 84.94 97 TYR A O 1
ATOM 788 N N . LEU A 1 98 ? -6.603 -22.175 13.247 1.00 86.12 98 LEU A N 1
ATOM 789 C CA . LEU A 1 98 ? -5.420 -22.882 13.737 1.00 86.12 98 LEU A CA 1
ATOM 790 C C . LEU A 1 98 ? -5.088 -24.094 12.863 1.00 86.12 98 LEU A C 1
ATOM 792 O O . LEU A 1 98 ? -3.917 -24.345 12.595 1.00 86.12 98 LEU A O 1
ATOM 796 N N . ASN A 1 99 ? -6.096 -24.822 12.383 1.00 84.50 99 ASN A N 1
ATOM 797 C CA . ASN A 1 99 ? -5.892 -25.944 11.474 1.00 84.50 99 ASN A CA 1
ATOM 798 C C . ASN A 1 99 ? -5.294 -25.493 10.129 1.00 84.50 99 ASN A C 1
ATOM 800 O O . ASN A 1 99 ? -4.327 -26.092 9.661 1.00 84.50 99 ASN A O 1
ATOM 804 N N . ASP A 1 100 ? -5.801 -24.403 9.553 1.00 74.94 100 ASP A N 1
ATOM 805 C CA . ASP A 1 100 ? -5.268 -23.829 8.313 1.00 74.94 100 ASP A CA 1
ATOM 806 C C . ASP A 1 100 ? -3.837 -23.297 8.511 1.00 74.94 100 ASP A C 1
ATOM 808 O O . ASP A 1 100 ? -2.959 -23.504 7.668 1.00 74.94 100 ASP A O 1
ATOM 812 N N . GLN A 1 101 ? -3.550 -22.678 9.661 1.00 79.12 101 GLN A N 1
ATOM 813 C CA . GLN A 1 101 ? -2.209 -22.212 10.018 1.00 79.12 101 GLN A CA 1
ATOM 814 C C . GLN A 1 101 ? -1.230 -23.381 10.192 1.00 79.12 101 GLN A C 1
ATOM 816 O O . GLN A 1 101 ? -0.132 -23.341 9.638 1.00 79.12 101 GLN A O 1
ATOM 821 N N . ILE A 1 102 ? -1.635 -24.448 10.887 1.00 77.75 102 ILE A N 1
ATOM 822 C CA . ILE A 1 102 ? -0.846 -25.680 11.032 1.00 77.75 102 ILE A CA 1
ATOM 823 C C . ILE A 1 102 ? -0.589 -26.311 9.660 1.00 77.75 102 ILE A C 1
ATOM 825 O O . ILE A 1 102 ? 0.533 -26.730 9.385 1.00 77.75 102 ILE A O 1
ATOM 829 N N . GLN A 1 103 ? -1.581 -26.336 8.767 1.00 74.94 103 GLN A N 1
ATOM 830 C CA . GLN A 1 103 ? -1.420 -26.852 7.407 1.00 74.94 103 GLN A CA 1
ATOM 831 C C . GLN A 1 103 ? -0.450 -25.999 6.576 1.00 74.94 103 GLN A C 1
ATOM 833 O O . GLN A 1 103 ? 0.339 -26.543 5.803 1.00 74.94 103 GLN A O 1
ATOM 838 N N . THR A 1 104 ? -0.461 -24.680 6.768 1.00 71.62 104 THR A N 1
ATOM 839 C CA . THR A 1 104 ? 0.457 -23.747 6.099 1.00 71.62 104 THR A CA 1
ATOM 840 C C . THR A 1 104 ? 1.887 -23.915 6.623 1.00 71.62 104 THR A C 1
ATOM 842 O O . THR A 1 104 ? 2.819 -24.090 5.840 1.00 71.62 104 THR A O 1
ATOM 845 N N . MET A 1 105 ? 2.059 -23.985 7.946 1.00 71.56 105 MET A N 1
ATOM 846 C CA . MET A 1 105 ? 3.349 -24.248 8.596 1.00 71.56 105 MET A CA 1
ATOM 847 C C . MET A 1 105 ? 3.896 -25.641 8.255 1.00 71.56 105 MET A C 1
ATOM 849 O O . MET A 1 105 ? 5.099 -25.810 8.081 1.00 71.56 105 MET A O 1
ATOM 853 N N . ALA A 1 106 ? 3.033 -26.643 8.074 1.00 65.25 106 ALA A N 1
ATOM 854 C CA . ALA A 1 106 ? 3.436 -27.973 7.619 1.00 65.25 106 ALA A CA 1
ATOM 855 C C . ALA A 1 106 ? 3.960 -27.983 6.166 1.00 65.25 106 ALA A C 1
ATOM 857 O O . ALA A 1 106 ? 4.689 -28.902 5.785 1.00 65.25 106 ALA A O 1
ATOM 858 N N . GLN A 1 107 ? 3.636 -26.969 5.352 1.00 64.00 107 GLN A N 1
ATOM 859 C CA . GLN A 1 107 ? 4.135 -26.818 3.978 1.00 64.00 107 GLN A CA 1
ATOM 860 C C . GLN A 1 107 ? 5.463 -26.043 3.891 1.00 64.00 107 GLN A C 1
ATOM 862 O O . GLN A 1 107 ? 6.224 -26.257 2.942 1.00 64.00 107 GLN A O 1
ATOM 867 N N . GLU A 1 108 ? 5.814 -25.217 4.880 1.00 59.84 108 GLU A N 1
ATOM 868 C CA . GLU A 1 108 ? 7.077 -24.455 4.918 1.00 59.84 108 GLU A CA 1
ATOM 869 C C . GLU A 1 108 ? 8.365 -25.311 4.808 1.00 59.84 108 GLU A C 1
ATOM 871 O O . GLU A 1 108 ? 9.281 -24.915 4.072 1.00 59.84 108 GLU A O 1
ATOM 876 N N . PRO A 1 109 ? 8.463 -26.521 5.408 1.00 60.69 109 PRO A N 1
ATOM 877 C CA . PRO A 1 109 ? 9.621 -27.399 5.239 1.00 60.69 109 PRO A CA 1
ATOM 878 C C . PRO A 1 109 ? 9.849 -27.830 3.784 1.00 60.69 109 PRO A C 1
ATOM 880 O O . PRO A 1 109 ? 10.992 -28.046 3.373 1.00 60.69 109 PRO A O 1
ATOM 883 N N . SER A 1 110 ? 8.783 -27.936 2.980 1.00 61.72 110 SER A N 1
ATOM 884 C CA . SER A 1 110 ? 8.888 -28.311 1.564 1.00 61.72 110 SER A CA 1
ATOM 885 C C . SER A 1 110 ? 9.529 -27.195 0.730 1.00 61.72 110 SER A C 1
ATOM 887 O O . SER A 1 110 ? 10.375 -27.465 -0.125 1.00 61.72 110 SER A O 1
ATOM 889 N N . THR A 1 111 ? 9.236 -25.938 1.061 1.00 64.44 111 THR A N 1
ATOM 890 C CA . THR A 1 111 ? 9.798 -24.747 0.417 1.00 64.44 111 THR A CA 1
ATOM 891 C C . THR A 1 111 ? 11.284 -24.580 0.743 1.00 64.44 111 THR A C 1
ATOM 893 O O . THR A 1 111 ? 12.102 -24.413 -0.164 1.00 64.44 111 THR A O 1
ATOM 896 N N . LEU A 1 112 ? 11.674 -24.735 2.014 1.00 72.50 112 LEU A N 1
ATOM 897 C CA . LEU A 1 112 ? 13.085 -24.697 2.423 1.00 72.50 112 LEU A CA 1
ATOM 898 C C . LEU A 1 112 ? 13.893 -25.841 1.784 1.00 72.50 112 LEU A C 1
ATOM 900 O O . LEU A 1 112 ? 15.011 -25.637 1.304 1.00 72.50 112 LEU A O 1
ATOM 904 N N . ARG A 1 113 ? 13.312 -27.047 1.727 1.00 73.50 113 ARG A N 1
ATOM 905 C CA . ARG A 1 113 ? 13.915 -28.211 1.063 1.00 73.50 113 ARG A CA 1
ATOM 906 C C . ARG A 1 113 ? 14.109 -27.973 -0.436 1.00 73.50 113 ARG A C 1
ATOM 908 O O . ARG A 1 113 ? 15.149 -28.352 -0.971 1.00 73.50 113 ARG A O 1
ATOM 915 N N . ASN A 1 114 ? 13.159 -27.315 -1.101 1.00 76.38 114 ASN A N 1
ATOM 916 C CA . ASN A 1 114 ? 13.269 -26.959 -2.516 1.00 76.38 114 ASN A CA 1
ATOM 917 C C . ASN A 1 114 ? 14.390 -25.939 -2.768 1.00 76.38 114 ASN A C 1
ATOM 919 O O . ASN A 1 114 ? 15.168 -26.116 -3.707 1.00 76.38 114 ASN A O 1
ATOM 923 N N . TYR A 1 115 ? 14.539 -24.924 -1.909 1.00 77.06 115 TYR A N 1
ATOM 924 C CA . TYR A 1 115 ? 15.639 -23.959 -2.017 1.00 77.06 115 TYR A CA 1
ATOM 925 C C . TYR A 1 115 ? 17.011 -24.596 -1.783 1.00 77.06 115 TYR A C 1
ATOM 927 O O . TYR A 1 115 ? 17.930 -24.349 -2.565 1.00 77.06 115 TYR A O 1
ATOM 935 N N . ARG A 1 116 ? 17.146 -25.479 -0.783 1.00 79.31 116 ARG A N 1
ATOM 936 C CA . ARG A 1 116 ? 18.387 -26.244 -0.558 1.00 79.31 116 ARG A CA 1
ATOM 937 C C . ARG A 1 116 ? 18.722 -27.149 -1.744 1.00 79.31 116 ARG A C 1
ATOM 939 O O . ARG A 1 116 ? 19.836 -27.115 -2.248 1.00 79.31 116 ARG A O 1
ATOM 946 N N . ARG A 1 117 ? 17.734 -27.874 -2.278 1.00 82.50 117 ARG A N 1
ATOM 947 C CA . ARG A 1 117 ? 17.928 -28.721 -3.465 1.00 82.50 117 ARG A CA 1
ATOM 948 C C . ARG A 1 117 ? 18.388 -27.913 -4.681 1.00 82.50 117 ARG A C 1
ATOM 950 O O . ARG A 1 117 ? 19.270 -28.361 -5.410 1.00 82.50 117 ARG A O 1
ATOM 957 N N . ARG A 1 118 ? 17.814 -26.724 -4.890 1.00 83.31 118 ARG A N 1
ATOM 958 C CA . ARG A 1 118 ? 18.212 -25.814 -5.973 1.00 83.31 118 ARG A CA 1
ATOM 959 C C . ARG A 1 118 ? 19.620 -25.258 -5.764 1.00 83.31 118 ARG A C 1
ATOM 961 O O . ARG A 1 118 ? 20.368 -25.163 -6.731 1.00 83.31 118 ARG A O 1
ATOM 968 N N . HIS A 1 119 ? 19.992 -24.931 -4.528 1.00 90.50 119 HIS A N 1
ATOM 969 C CA . HIS A 1 119 ? 21.356 -24.537 -4.178 1.00 90.50 119 HIS A CA 1
ATOM 970 C C . HIS A 1 119 ? 22.366 -25.639 -4.539 1.00 90.50 119 HIS A C 1
ATOM 972 O O . HIS A 1 119 ? 23.323 -25.373 -5.263 1.00 90.50 119 HIS A O 1
ATOM 978 N N . ASP A 1 120 ? 22.111 -26.884 -4.135 1.00 90.62 120 ASP A N 1
ATOM 979 C CA . ASP A 1 120 ? 23.027 -28.008 -4.381 1.00 90.62 120 ASP A CA 1
ATOM 980 C C . ASP A 1 120 ? 23.114 -28.386 -5.866 1.00 90.62 120 ASP A C 1
ATOM 982 O O . ASP A 1 120 ? 24.143 -28.852 -6.360 1.00 90.62 120 ASP A O 1
ATOM 986 N N . GLU A 1 121 ? 22.028 -28.195 -6.615 1.00 92.75 121 GLU A N 1
ATOM 987 C CA . GLU A 1 121 ? 22.038 -28.337 -8.069 1.00 92.75 121 GLU A CA 1
ATOM 988 C C . GLU A 1 121 ? 22.886 -27.253 -8.745 1.00 92.75 121 GLU A C 1
ATOM 990 O O . GLU A 1 121 ? 23.703 -27.565 -9.613 1.00 92.75 121 GLU A O 1
ATOM 995 N N . LEU A 1 122 ? 22.732 -25.990 -8.338 1.00 91.50 122 LEU A N 1
ATOM 996 C CA . LEU A 1 122 ? 23.527 -24.884 -8.872 1.00 91.50 122 LEU A CA 1
ATOM 997 C C . LEU A 1 122 ? 25.010 -25.034 -8.520 1.00 91.50 122 LEU A C 1
ATOM 999 O O . LEU A 1 122 ? 25.855 -24.820 -9.387 1.00 91.50 122 LEU A O 1
ATOM 1003 N N . ALA A 1 123 ? 25.327 -25.466 -7.298 1.00 91.94 123 ALA A N 1
ATOM 1004 C CA . ALA A 1 123 ? 26.695 -25.736 -6.868 1.00 91.94 123 ALA A CA 1
ATOM 1005 C C . ALA A 1 123 ? 27.369 -26.793 -7.760 1.00 91.94 123 ALA A C 1
ATOM 1007 O O . ALA A 1 123 ? 28.450 -26.542 -8.294 1.00 91.94 123 ALA A O 1
ATOM 1008 N N . ARG A 1 124 ? 26.685 -27.916 -8.028 1.00 93.19 124 ARG A N 1
ATOM 1009 C CA . ARG A 1 124 ? 27.182 -28.960 -8.943 1.00 93.19 124 ARG A CA 1
ATOM 1010 C C . ARG A 1 124 ? 27.365 -28.455 -10.373 1.00 93.19 124 ARG A C 1
ATOM 1012 O O . ARG A 1 124 ? 28.365 -28.770 -11.008 1.00 93.19 124 ARG A O 1
ATOM 1019 N N . ARG A 1 125 ? 26.438 -27.642 -10.894 1.00 92.25 125 ARG A N 1
ATOM 1020 C CA . ARG A 1 125 ? 26.579 -27.056 -12.242 1.00 92.25 125 ARG A CA 1
ATOM 1021 C C . ARG A 1 125 ? 27.782 -26.118 -12.337 1.00 92.25 125 ARG A C 1
ATOM 1023 O O . ARG A 1 125 ? 28.495 -26.150 -13.334 1.00 92.25 125 ARG A O 1
ATOM 1030 N N . ILE A 1 126 ? 28.022 -25.303 -11.309 1.00 92.81 126 ILE A N 1
ATOM 1031 C CA . ILE A 1 126 ? 29.191 -24.416 -11.251 1.00 92.81 126 ILE A CA 1
ATOM 1032 C C . ILE A 1 126 ? 30.485 -25.233 -11.234 1.00 92.81 126 ILE A C 1
ATOM 1034 O O . ILE A 1 126 ? 31.448 -24.854 -11.896 1.00 92.81 126 ILE A O 1
ATOM 1038 N N . GLU A 1 127 ? 30.515 -26.346 -10.504 1.00 95.00 127 GLU A N 1
ATOM 1039 C CA . GLU A 1 127 ? 31.672 -27.240 -10.450 1.00 95.00 127 GLU A CA 1
ATOM 1040 C C . GLU A 1 127 ? 31.982 -27.869 -11.815 1.00 95.00 127 GLU A C 1
ATOM 1042 O O . GLU A 1 127 ? 33.118 -27.778 -12.277 1.00 95.00 127 GLU A O 1
ATOM 1047 N N . VAL A 1 128 ? 30.966 -28.389 -12.515 1.00 94.44 128 VAL A N 1
ATOM 1048 C CA . VAL A 1 128 ? 31.120 -28.919 -13.883 1.00 94.44 128 VAL A CA 1
ATOM 1049 C C . VAL A 1 128 ? 31.638 -27.840 -14.835 1.00 94.44 128 VAL A C 1
ATOM 1051 O O . VAL A 1 128 ? 32.624 -28.056 -15.531 1.00 94.44 128 VAL A O 1
ATOM 1054 N N . ILE A 1 129 ? 31.054 -26.637 -14.804 1.00 93.25 129 ILE A N 1
ATOM 1055 C CA . ILE A 1 129 ? 31.502 -25.518 -15.647 1.00 93.25 129 ILE A CA 1
ATOM 1056 C C . ILE A 1 129 ? 32.955 -25.134 -15.337 1.00 93.25 129 ILE A C 1
ATOM 1058 O O . ILE A 1 129 ? 33.713 -24.788 -16.242 1.00 93.25 129 ILE A O 1
ATOM 1062 N N . LYS A 1 130 ? 33.374 -25.170 -14.068 1.00 94.44 130 LYS A N 1
ATOM 1063 C CA . LYS A 1 130 ? 34.769 -24.901 -13.691 1.00 94.44 130 LYS A CA 1
ATOM 1064 C C . LYS A 1 130 ? 35.714 -25.975 -14.228 1.00 94.44 130 LYS A C 1
ATOM 1066 O O . LYS A 1 130 ? 36.761 -25.607 -14.760 1.00 94.44 130 LYS A O 1
ATOM 1071 N N . ALA A 1 131 ? 35.339 -27.249 -14.133 1.00 94.88 131 ALA A N 1
ATOM 1072 C CA . ALA A 1 131 ? 36.119 -28.359 -14.674 1.00 94.88 131 ALA A CA 1
ATOM 1073 C C . ALA A 1 131 ? 36.244 -28.271 -16.205 1.00 94.88 131 ALA A C 1
ATOM 1075 O O . ALA A 1 131 ? 37.353 -28.342 -16.734 1.00 94.88 131 ALA A O 1
ATOM 1076 N N . ASP A 1 132 ? 35.144 -27.999 -16.909 1.00 93.75 132 ASP A N 1
ATOM 1077 C CA . ASP A 1 132 ? 35.140 -27.822 -18.365 1.00 93.75 132 ASP A CA 1
ATOM 1078 C C . ASP A 1 132 ? 35.983 -26.614 -18.789 1.00 93.75 132 ASP A C 1
ATOM 1080 O O . ASP A 1 132 ? 36.784 -26.699 -19.718 1.00 93.75 132 ASP A O 1
ATOM 1084 N N . ASN A 1 133 ? 35.876 -25.493 -18.070 1.00 92.94 133 ASN A N 1
ATOM 1085 C CA . ASN A 1 133 ? 36.707 -24.315 -18.321 1.00 92.94 133 ASN A CA 1
ATOM 1086 C C . ASN A 1 133 ? 38.197 -24.594 -18.093 1.00 92.94 133 ASN A C 1
ATOM 1088 O O . ASN A 1 133 ? 39.038 -24.035 -18.799 1.00 92.94 133 ASN A O 1
ATOM 1092 N N . GLN A 1 134 ? 38.543 -25.421 -17.105 1.00 95.25 134 GLN A N 1
ATOM 1093 C CA . GLN A 1 134 ? 39.925 -25.825 -16.875 1.00 95.25 134 GLN A CA 1
ATOM 1094 C C . GLN A 1 134 ? 40.428 -26.721 -18.009 1.00 95.25 134 GLN A C 1
ATOM 1096 O O . GLN A 1 134 ? 41.469 -26.422 -18.593 1.00 95.25 134 GLN A O 1
ATOM 1101 N N . ARG A 1 135 ? 39.649 -27.738 -18.385 1.00 95.25 135 ARG A N 1
ATOM 1102 C CA . ARG A 1 135 ? 39.963 -28.630 -19.503 1.00 95.25 135 ARG A CA 1
ATOM 1103 C C . ARG A 1 135 ? 40.151 -27.859 -20.809 1.00 95.25 135 ARG A C 1
ATOM 1105 O O . ARG A 1 135 ? 41.153 -28.041 -21.487 1.00 95.25 135 ARG A O 1
ATOM 1112 N N . LEU A 1 136 ? 39.242 -26.938 -21.133 1.00 92.25 136 LEU A N 1
ATOM 1113 C CA . LEU A 1 136 ? 39.351 -26.105 -22.333 1.00 92.25 136 LEU A CA 1
ATOM 1114 C C . LEU A 1 136 ? 40.610 -25.233 -22.317 1.00 92.25 136 LEU A C 1
ATOM 1116 O O . LEU A 1 136 ? 41.222 -25.027 -23.360 1.00 92.25 136 LEU A O 1
ATOM 1120 N N . ARG A 1 137 ? 41.026 -24.723 -21.151 1.00 92.62 137 ARG A N 1
ATOM 1121 C CA . ARG A 1 137 ? 42.285 -23.968 -21.020 1.00 92.62 137 ARG A CA 1
ATOM 1122 C C . ARG A 1 137 ? 43.512 -24.849 -21.244 1.00 92.62 137 ARG A C 1
ATOM 1124 O O . ARG A 1 137 ? 44.497 -24.357 -21.790 1.00 92.62 137 ARG A O 1
ATOM 1131 N N . GLU A 1 138 ? 43.471 -26.105 -20.815 1.00 93.81 138 GLU A N 1
ATOM 1132 C CA . GLU A 1 138 ? 44.535 -27.086 -21.053 1.00 93.81 138 GLU A CA 1
ATOM 1133 C C . GLU A 1 138 ? 44.596 -27.475 -22.536 1.00 93.81 138 GLU A C 1
ATOM 1135 O O . GLU A 1 138 ? 45.655 -27.335 -23.144 1.00 93.81 138 GLU A O 1
ATOM 1140 N N . GLU A 1 139 ? 43.458 -27.791 -23.161 1.00 91.50 139 GLU A N 1
ATOM 1141 C CA . GLU A 1 139 ? 43.365 -28.062 -24.604 1.00 91.50 139 GLU A CA 1
ATOM 1142 C C . GLU A 1 139 ? 43.852 -26.863 -25.442 1.00 91.50 139 GLU A C 1
ATOM 1144 O O . GLU A 1 139 ? 44.560 -27.035 -26.436 1.00 91.50 139 GLU A O 1
ATOM 1149 N N . LEU A 1 140 ? 43.556 -25.623 -25.024 1.00 86.81 140 LEU A N 1
ATOM 1150 C CA . LEU A 1 140 ? 44.048 -24.419 -25.706 1.00 86.81 140 LEU A CA 1
ATOM 1151 C C . LEU A 1 140 ? 45.577 -24.285 -25.617 1.00 86.81 140 LEU A C 1
ATOM 1153 O O . LEU A 1 140 ? 46.220 -23.856 -26.579 1.00 86.81 140 LEU A O 1
ATOM 1157 N N . LYS A 1 141 ? 46.163 -24.641 -24.465 1.00 91.38 141 LYS A N 1
ATOM 1158 C CA . LYS A 1 141 ? 47.620 -24.651 -24.270 1.00 91.38 141 LYS A CA 1
ATOM 1159 C C . LYS A 1 141 ? 48.273 -25.737 -25.112 1.00 91.38 141 LYS A C 1
ATOM 1161 O O . LYS A 1 141 ? 49.262 -25.456 -25.782 1.00 91.38 141 LYS A O 1
ATOM 1166 N N . GLU A 1 142 ? 47.713 -26.943 -25.122 1.00 91.12 142 GLU A N 1
ATOM 1167 C CA . GLU A 1 142 ? 48.196 -28.045 -25.956 1.00 91.12 142 GLU A CA 1
ATOM 1168 C C . GLU A 1 142 ? 48.136 -27.687 -27.438 1.00 91.12 142 GLU A C 1
ATOM 1170 O O . GLU A 1 142 ? 49.117 -27.874 -28.154 1.00 91.12 142 GLU A O 1
ATOM 1175 N N . TYR A 1 143 ? 47.037 -27.082 -27.889 1.00 86.06 143 TYR A N 1
ATOM 1176 C CA . TYR A 1 143 ? 46.896 -26.614 -29.262 1.00 86.06 143 TYR A CA 1
ATOM 1177 C C . TYR A 1 143 ? 47.922 -25.528 -29.613 1.00 86.06 143 TYR A C 1
ATOM 1179 O O . TYR A 1 143 ? 48.536 -25.575 -30.680 1.00 86.06 143 TYR A O 1
ATOM 1187 N N . SER A 1 144 ? 48.156 -24.566 -28.714 1.00 82.69 144 SER A N 1
ATOM 1188 C CA . SER A 1 144 ? 49.184 -23.534 -28.897 1.00 82.69 144 SER A CA 1
ATOM 1189 C C . SER A 1 144 ? 50.584 -24.144 -28.997 1.00 82.69 144 SER A C 1
ATOM 1191 O O . SER A 1 144 ? 51.343 -23.806 -29.906 1.00 82.69 144 SER A O 1
ATOM 1193 N N . ASN A 1 145 ? 50.906 -25.088 -28.111 1.00 86.19 145 ASN A N 1
ATOM 1194 C CA . ASN A 1 145 ? 52.195 -25.775 -28.089 1.00 86.19 145 ASN A CA 1
ATOM 1195 C C . ASN A 1 145 ? 52.387 -26.655 -29.331 1.00 86.19 145 ASN A C 1
ATOM 1197 O O . ASN A 1 145 ? 53.453 -26.629 -29.940 1.00 86.19 145 ASN A O 1
ATOM 1201 N N . ALA A 1 146 ? 51.354 -27.384 -29.759 1.00 83.06 146 ALA A N 1
ATOM 1202 C CA . ALA A 1 146 ? 51.374 -28.196 -30.973 1.00 83.06 146 ALA A CA 1
ATOM 1203 C C . ALA A 1 146 ? 51.539 -27.331 -32.229 1.00 83.06 146 ALA A C 1
ATOM 1205 O O . ALA A 1 146 ? 52.300 -27.686 -33.127 1.00 83.06 146 ALA A O 1
ATOM 1206 N N . LYS A 1 147 ? 50.886 -26.163 -32.280 1.00 80.12 147 LYS A N 1
ATOM 1207 C CA . LYS A 1 147 ? 51.059 -25.187 -33.363 1.00 80.12 147 LYS A CA 1
ATOM 1208 C C . LYS A 1 147 ? 52.485 -24.630 -33.396 1.00 80.12 147 LYS A C 1
ATOM 1210 O O . LYS A 1 147 ? 53.062 -24.506 -34.473 1.00 80.12 147 LYS A O 1
ATOM 1215 N N . GLN A 1 148 ? 53.065 -24.335 -32.234 1.00 77.00 148 GLN A N 1
ATOM 1216 C CA . GLN A 1 148 ? 54.439 -23.844 -32.120 1.00 77.00 148 GLN A CA 1
ATOM 1217 C C . GLN A 1 148 ? 55.467 -24.926 -32.496 1.00 77.00 148 GLN A C 1
ATOM 1219 O O . GLN A 1 148 ? 56.408 -24.649 -33.235 1.00 77.00 148 GLN A O 1
ATOM 1224 N N . ALA A 1 149 ? 55.240 -26.176 -32.086 1.00 77.94 149 ALA A N 1
ATOM 1225 C CA . ALA A 1 149 ? 56.056 -27.325 -32.475 1.00 77.94 149 ALA A CA 1
ATOM 1226 C C . ALA A 1 149 ? 55.948 -27.644 -33.977 1.00 77.94 149 ALA A C 1
ATOM 1228 O O . ALA A 1 149 ? 56.950 -27.977 -34.602 1.00 77.94 149 ALA A O 1
ATOM 1229 N N . ALA A 1 150 ? 54.763 -27.503 -34.579 1.00 72.94 150 ALA A N 1
ATOM 1230 C CA . ALA A 1 150 ? 54.562 -27.684 -36.016 1.00 72.94 150 ALA A CA 1
ATOM 1231 C C . ALA A 1 150 ? 55.256 -26.592 -36.849 1.00 72.94 150 ALA A C 1
ATOM 1233 O O . ALA A 1 150 ? 55.792 -26.898 -37.912 1.00 72.94 150 ALA A O 1
ATOM 1234 N N . LEU A 1 151 ? 55.300 -25.346 -36.355 1.00 69.94 151 LEU A N 1
ATOM 1235 C CA . LEU A 1 151 ? 56.097 -24.278 -36.970 1.00 69.94 151 LEU A CA 1
ATOM 1236 C C . LEU A 1 151 ? 57.589 -24.635 -36.965 1.00 69.94 151 LEU A C 1
ATOM 1238 O O . LEU A 1 151 ? 58.222 -24.607 -38.016 1.00 69.94 151 LEU A O 1
ATOM 1242 N N . LEU A 1 152 ? 58.119 -25.058 -35.813 1.00 69.94 152 LEU A N 1
ATOM 1243 C CA . LEU A 1 152 ? 59.523 -25.467 -35.669 1.00 69.94 152 LEU A CA 1
ATOM 1244 C C . LEU A 1 152 ? 59.861 -26.719 -36.499 1.00 69.94 152 LEU A C 1
ATOM 1246 O O . LEU A 1 152 ? 60.963 -26.844 -37.023 1.00 69.94 152 LEU A O 1
ATOM 1250 N N . ALA A 1 153 ? 58.909 -27.640 -36.672 1.00 62.53 153 ALA A N 1
ATOM 1251 C CA . ALA A 1 153 ? 59.076 -28.821 -37.519 1.00 62.53 153 ALA A CA 1
ATOM 1252 C C . ALA A 1 153 ? 59.027 -28.499 -39.027 1.00 62.53 153 ALA A C 1
ATOM 1254 O O . ALA A 1 153 ? 59.596 -29.242 -39.826 1.00 62.53 153 ALA A O 1
ATOM 1255 N N . SER A 1 154 ? 58.374 -27.400 -39.426 1.00 56.06 154 SER A N 1
ATOM 1256 C CA . SER A 1 154 ? 58.312 -26.948 -40.825 1.00 56.06 154 SER A CA 1
ATOM 1257 C C . SER A 1 154 ? 59.600 -26.274 -41.321 1.00 56.06 154 SER A C 1
ATOM 1259 O O . SER A 1 154 ? 59.780 -26.126 -42.527 1.00 56.06 154 SER A O 1
ATOM 1261 N N . GLU A 1 155 ? 60.524 -25.934 -40.415 1.00 53.91 155 GLU A N 1
ATOM 1262 C CA . GLU A 1 155 ? 61.843 -25.369 -40.740 1.00 53.91 155 GLU A CA 1
ATOM 1263 C C . GLU A 1 155 ? 62.894 -26.433 -41.125 1.00 53.91 155 GLU A C 1
ATOM 1265 O O . GLU A 1 155 ? 64.036 -26.089 -41.428 1.00 53.91 155 GLU A O 1
ATOM 1270 N N . GLN A 1 156 ? 62.536 -27.725 -41.179 1.00 52.28 156 GLN A N 1
ATOM 1271 C CA . GLN A 1 156 ? 63.412 -28.773 -41.723 1.00 52.28 156 GLN A CA 1
ATOM 1272 C C . GLN A 1 156 ? 63.018 -29.188 -43.155 1.00 52.28 156 GLN A C 1
ATOM 1274 O O . GLN A 1 156 ? 61.832 -29.344 -43.455 1.00 52.28 156 GLN A O 1
ATOM 1279 N N . PRO A 1 157 ? 63.992 -29.403 -44.065 1.00 42.62 157 PRO A N 1
ATOM 1280 C CA . PRO A 1 157 ? 63.719 -29.626 -45.481 1.00 42.62 157 PRO A CA 1
ATOM 1281 C C . PRO A 1 157 ? 63.000 -30.964 -45.719 1.00 42.62 157 PRO A C 1
ATOM 1283 O O . PRO A 1 157 ? 63.458 -32.038 -45.327 1.00 42.62 157 PRO A O 1
ATOM 1286 N N . ILE A 1 158 ? 61.856 -30.878 -46.397 1.00 40.03 158 ILE A N 1
ATOM 1287 C CA . ILE A 1 158 ? 60.893 -31.956 -46.644 1.00 40.03 158 ILE A CA 1
ATOM 1288 C C . ILE A 1 158 ? 61.525 -33.109 -47.449 1.00 40.03 158 ILE A C 1
ATOM 1290 O O . ILE A 1 158 ? 61.837 -32.959 -48.630 1.00 40.03 158 ILE A O 1
ATOM 1294 N N . LYS A 1 159 ? 61.611 -34.310 -46.854 1.00 44.56 159 LYS A N 1
ATOM 1295 C CA . LYS A 1 159 ? 61.698 -35.586 -47.590 1.00 44.56 159 LYS A CA 1
ATOM 1296 C C . LYS A 1 159 ? 60.296 -36.177 -47.738 1.00 44.56 159 LYS A C 1
ATOM 1298 O O . LYS A 1 159 ? 59.700 -36.646 -46.773 1.00 44.56 159 LYS A O 1
ATOM 1303 N N . VAL A 1 160 ? 59.780 -36.176 -48.964 1.00 44.91 160 VAL A N 1
ATOM 1304 C CA . VAL A 1 160 ? 58.489 -36.778 -49.325 1.00 44.91 160 VAL A CA 1
ATOM 1305 C C . VAL A 1 160 ? 58.583 -38.304 -49.202 1.00 44.91 160 VAL A C 1
ATOM 1307 O O . VAL A 1 160 ? 59.317 -38.939 -49.957 1.00 44.91 160 VAL A O 1
ATOM 1310 N N . GLN A 1 161 ? 57.824 -38.911 -48.285 1.00 41.97 161 GLN A N 1
ATOM 1311 C CA . GLN A 1 161 ? 57.619 -40.364 -48.249 1.00 41.97 161 GLN A CA 1
ATOM 1312 C C . GLN A 1 161 ? 56.165 -40.721 -48.586 1.00 41.97 161 GLN A C 1
ATOM 1314 O O . GLN A 1 161 ? 55.211 -40.167 -48.040 1.00 41.97 161 GLN A O 1
ATOM 1319 N N . LYS A 1 162 ? 56.021 -41.644 -49.544 1.00 45.88 162 LYS A N 1
ATOM 1320 C CA . LYS A 1 162 ? 54.768 -42.135 -50.134 1.00 45.88 162 LYS A CA 1
ATOM 1321 C C . LYS A 1 162 ? 53.951 -42.938 -49.109 1.00 45.88 162 LYS A C 1
ATOM 1323 O O . LYS A 1 162 ? 54.463 -43.889 -48.526 1.00 45.88 162 LYS A O 1
ATOM 1328 N N . LYS A 1 163 ? 52.667 -42.601 -48.936 1.00 45.38 163 LYS A N 1
ATOM 1329 C CA . LYS A 1 163 ? 51.694 -43.417 -48.182 1.00 45.38 163 LYS A CA 1
ATOM 1330 C C . LYS A 1 163 ? 51.387 -44.717 -48.939 1.00 45.38 163 LYS A C 1
ATOM 1332 O O . LYS A 1 163 ? 51.154 -44.683 -50.144 1.00 45.38 163 LYS A O 1
ATOM 1337 N N . GLN A 1 164 ? 51.359 -45.840 -48.222 1.00 43.44 164 GLN A N 1
ATOM 1338 C CA . GLN A 1 164 ? 50.904 -47.138 -48.737 1.00 43.44 164 GLN A CA 1
ATOM 1339 C C . GLN A 1 164 ? 49.371 -47.176 -48.933 1.00 43.44 164 GLN A C 1
ATOM 1341 O O . GLN A 1 164 ? 48.655 -46.459 -48.225 1.00 43.44 164 GLN A O 1
ATOM 1346 N N . PRO A 1 165 ? 48.850 -47.994 -49.872 1.00 48.44 165 PRO A N 1
ATOM 1347 C CA . PRO A 1 165 ? 47.427 -48.028 -50.201 1.00 48.44 165 PRO A CA 1
ATOM 1348 C C . PRO A 1 165 ? 46.608 -48.767 -49.129 1.00 48.44 165 PRO A C 1
ATOM 1350 O O . PRO A 1 165 ? 47.006 -49.819 -48.628 1.00 48.44 165 PRO A O 1
ATOM 1353 N N . LYS A 1 166 ? 45.443 -48.210 -48.776 1.00 54.31 166 LYS A N 1
ATOM 1354 C CA . LYS A 1 166 ? 44.451 -48.850 -47.898 1.00 54.31 166 LYS A CA 1
ATOM 1355 C C . LYS A 1 166 ? 43.774 -50.008 -48.641 1.00 54.31 166 LYS A C 1
ATOM 1357 O O . LYS A 1 166 ? 43.470 -49.878 -49.820 1.00 54.31 166 LYS A O 1
ATOM 1362 N N . LYS A 1 167 ? 43.530 -51.121 -47.939 1.00 51.31 167 LYS A N 1
ATOM 1363 C CA . LYS A 1 167 ? 42.773 -52.279 -48.444 1.00 51.31 167 LYS A CA 1
ATOM 1364 C C . LYS A 1 167 ? 41.362 -51.853 -48.870 1.00 51.31 167 LYS A C 1
ATOM 1366 O O . LYS A 1 167 ? 40.642 -51.257 -48.070 1.00 51.31 167 LYS A O 1
ATOM 1371 N N . ASP A 1 168 ? 40.986 -52.206 -50.096 1.00 49.84 168 ASP A N 1
ATOM 1372 C CA . ASP A 1 168 ? 39.643 -52.025 -50.653 1.00 49.84 168 ASP A CA 1
ATOM 1373 C C . ASP A 1 168 ? 38.601 -52.802 -49.836 1.00 49.84 168 ASP A C 1
ATOM 1375 O O . ASP A 1 168 ? 38.479 -54.023 -49.948 1.00 49.84 168 ASP A O 1
ATOM 1379 N N . SER A 1 169 ? 37.809 -52.092 -49.033 1.00 55.75 169 SER A N 1
ATOM 1380 C CA . SER A 1 169 ? 36.534 -52.606 -48.534 1.00 55.75 169 SER A CA 1
ATOM 1381 C C . SER A 1 169 ? 35.501 -52.433 -49.643 1.00 55.75 169 SER A C 1
ATOM 1383 O O . SER A 1 169 ? 34.956 -51.347 -49.817 1.00 55.75 169 SER A O 1
ATOM 1385 N N . ARG A 1 170 ? 35.235 -53.492 -50.413 1.00 58.16 170 ARG A N 1
ATOM 1386 C CA . ARG A 1 170 ? 34.234 -53.488 -51.502 1.00 58.16 170 ARG A CA 1
ATOM 1387 C C . ARG A 1 170 ? 32.778 -53.520 -51.016 1.00 58.16 170 ARG A C 1
ATOM 1389 O O . ARG A 1 170 ? 31.882 -53.750 -51.817 1.00 58.16 170 ARG A O 1
ATOM 1396 N N . VAL A 1 171 ? 32.537 -53.305 -49.725 1.00 61.69 171 VAL A N 1
ATOM 1397 C CA . VAL A 1 171 ? 31.191 -53.240 -49.148 1.00 61.69 171 VAL A CA 1
ATOM 1398 C C . VAL A 1 171 ? 30.935 -51.806 -48.706 1.00 61.69 171 VAL A C 1
ATOM 1400 O O . VAL A 1 171 ? 31.755 -51.227 -47.986 1.00 61.69 171 VAL A O 1
ATOM 1403 N N . ILE A 1 172 ? 29.818 -51.234 -49.162 1.00 65.19 172 ILE A N 1
ATOM 1404 C CA . ILE A 1 172 ? 29.362 -49.911 -48.730 1.00 65.19 172 ILE A CA 1
ATOM 1405 C C . ILE A 1 172 ? 29.103 -49.993 -47.216 1.00 65.19 172 ILE A C 1
ATOM 1407 O O . ILE A 1 172 ? 28.322 -50.849 -46.792 1.00 65.19 172 ILE A O 1
ATOM 1411 N N . PRO A 1 173 ? 29.760 -49.158 -46.386 1.00 66.12 173 PRO A N 1
ATOM 1412 C CA . PRO A 1 173 ? 29.583 -49.198 -44.939 1.00 66.12 173 PRO A CA 1
ATOM 1413 C C . PRO A 1 173 ? 28.102 -49.074 -44.555 1.00 66.12 173 PRO A C 1
ATOM 1415 O O . PRO A 1 173 ? 27.464 -48.081 -44.886 1.00 66.12 173 PRO A O 1
ATOM 1418 N N . GLY A 1 174 ? 27.566 -50.081 -43.860 1.00 69.00 174 GLY A N 1
ATOM 1419 C CA . GLY A 1 174 ? 26.179 -50.092 -43.379 1.00 69.00 174 GLY A CA 1
ATOM 1420 C C . GLY A 1 174 ? 25.175 -50.882 -44.226 1.00 69.00 174 GLY A C 1
ATOM 1421 O O . GLY A 1 174 ? 24.048 -51.039 -43.771 1.00 69.00 174 GLY A O 1
ATOM 1422 N N . LEU A 1 175 ? 25.564 -51.420 -45.391 1.00 73.12 175 LEU A N 1
ATOM 1423 C CA . LEU A 1 175 ? 24.737 -52.355 -46.169 1.00 73.12 175 LEU A CA 1
ATOM 1424 C C . LEU A 1 175 ? 25.288 -53.781 -46.075 1.00 73.12 175 LEU A C 1
ATOM 1426 O O . LEU A 1 175 ? 26.503 -53.999 -46.055 1.00 73.12 175 LEU A O 1
ATOM 1430 N N . THR A 1 176 ? 24.395 -54.770 -46.054 1.00 74.38 176 THR A N 1
ATOM 1431 C CA . THR A 1 176 ? 24.784 -56.179 -46.204 1.00 74.38 176 THR A CA 1
ATOM 1432 C C . THR A 1 176 ? 25.192 -56.487 -47.652 1.00 74.38 176 THR A C 1
ATOM 1434 O O . THR A 1 176 ? 24.821 -55.777 -48.584 1.00 74.38 176 THR A O 1
ATOM 1437 N N . LEU A 1 177 ? 25.946 -57.571 -47.878 1.00 66.62 177 LEU A N 1
ATOM 1438 C CA . LEU A 1 177 ? 26.448 -57.949 -49.215 1.00 66.62 177 LEU A CA 1
ATOM 1439 C C . LEU A 1 177 ? 25.313 -58.208 -50.238 1.00 66.62 177 LEU A C 1
ATOM 1441 O O . LEU A 1 177 ? 25.478 -57.996 -51.441 1.00 66.62 177 LEU A O 1
ATOM 1445 N N . GLN A 1 178 ? 24.146 -58.633 -49.742 1.00 69.25 178 GLN A N 1
ATOM 1446 C CA . GLN A 1 178 ? 22.920 -58.863 -50.516 1.00 69.25 178 GLN A CA 1
ATOM 1447 C C . GLN A 1 178 ? 22.216 -57.543 -50.865 1.00 69.25 178 GLN A C 1
ATOM 1449 O O . GLN A 1 178 ? 21.812 -57.335 -52.002 1.00 69.25 178 GLN A O 1
ATOM 1454 N N . GLU A 1 179 ? 22.153 -56.601 -49.927 1.00 67.38 179 GLU A N 1
ATOM 1455 C CA . GLU A 1 179 ? 21.599 -55.263 -50.173 1.00 67.38 179 GLU A CA 1
ATOM 1456 C C . GLU A 1 179 ? 22.512 -54.414 -51.069 1.00 67.38 179 GLU A C 1
ATOM 1458 O O . GLU A 1 179 ? 22.027 -53.599 -51.846 1.00 67.38 179 GLU A O 1
ATOM 1463 N N . SER A 1 180 ? 23.832 -54.637 -51.024 1.00 69.12 180 SER A N 1
ATOM 1464 C CA . SER A 1 180 ? 24.800 -53.984 -51.917 1.00 69.12 180 SER A CA 1
ATOM 1465 C C . SER A 1 180 ? 24.812 -54.543 -53.344 1.00 69.12 180 SER A C 1
ATOM 1467 O O . SER A 1 180 ? 25.537 -54.026 -54.189 1.00 69.12 180 SER A O 1
ATOM 1469 N N . THR A 1 181 ? 24.065 -55.618 -53.609 1.00 71.56 181 THR A N 1
ATOM 1470 C CA . THR A 1 181 ? 23.895 -56.203 -54.951 1.00 71.56 181 THR A CA 1
ATOM 1471 C C . THR A 1 181 ? 22.476 -56.027 -55.501 1.00 71.56 181 THR A C 1
ATOM 1473 O O . THR A 1 181 ? 22.251 -56.257 -56.688 1.00 71.56 181 THR A O 1
ATOM 1476 N N . ASP A 1 182 ? 21.535 -55.547 -54.682 1.00 80.88 182 ASP A N 1
ATOM 1477 C CA . ASP A 1 182 ? 20.182 -55.184 -55.097 1.00 80.88 182 ASP A CA 1
ATOM 1478 C C . ASP A 1 182 ? 20.126 -53.735 -55.614 1.00 80.88 182 ASP A C 1
ATOM 1480 O O . ASP A 1 182 ? 20.293 -52.760 -54.875 1.00 80.88 182 ASP A O 1
ATOM 1484 N N . MET A 1 183 ? 19.840 -53.597 -56.910 1.00 79.56 183 MET A N 1
ATOM 1485 C CA . MET A 1 183 ? 19.743 -52.312 -57.608 1.00 79.56 183 MET A CA 1
ATOM 1486 C C . MET A 1 183 ? 18.693 -51.371 -57.008 1.00 79.56 183 MET A C 1
ATOM 1488 O O . MET A 1 183 ? 18.916 -50.161 -56.963 1.00 79.56 183 MET A O 1
ATOM 1492 N N . SER A 1 184 ? 17.566 -51.905 -56.530 1.00 80.62 184 SER A N 1
ATOM 1493 C CA . SER A 1 184 ? 16.467 -51.089 -55.999 1.00 80.62 184 SER A CA 1
ATOM 1494 C C . SER A 1 184 ? 16.819 -50.469 -54.642 1.00 80.62 184 SER A C 1
ATOM 1496 O O . SER A 1 184 ? 16.509 -49.307 -54.359 1.00 80.62 184 SER A O 1
ATOM 1498 N N . THR A 1 185 ? 17.544 -51.226 -53.819 1.00 80.56 185 THR A N 1
ATOM 1499 C CA . THR A 1 185 ? 18.040 -50.786 -52.517 1.00 80.56 185 THR A CA 1
ATOM 1500 C C . THR A 1 185 ? 19.172 -49.772 -52.667 1.00 80.56 185 THR A C 1
ATOM 1502 O O . THR A 1 185 ? 19.138 -48.733 -52.008 1.00 80.56 185 THR A O 1
ATOM 1505 N N . LEU A 1 186 ? 20.091 -49.980 -53.614 1.00 81.06 186 LEU A N 1
ATOM 1506 C CA . LEU A 1 186 ? 21.140 -49.007 -53.936 1.00 81.06 186 LEU A CA 1
ATOM 1507 C C . LEU A 1 186 ? 20.586 -47.671 -54.454 1.00 81.06 186 LEU A C 1
ATOM 1509 O O . LEU A 1 186 ? 21.067 -46.617 -54.043 1.00 81.06 186 LEU A O 1
ATOM 1513 N N . GLN A 1 187 ? 19.559 -47.686 -55.309 1.00 86.88 187 GLN A N 1
ATOM 1514 C CA . GLN A 1 187 ? 18.924 -46.455 -55.804 1.00 86.88 187 GLN A CA 1
ATOM 1515 C C . GLN A 1 187 ? 18.268 -45.645 -54.680 1.00 86.88 187 GLN A C 1
ATOM 1517 O O . GLN A 1 187 ? 18.378 -44.420 -54.641 1.00 86.88 187 GLN A O 1
ATOM 1522 N N . ARG A 1 188 ? 17.614 -46.332 -53.741 1.00 86.62 188 ARG A N 1
ATOM 1523 C CA . ARG A 1 188 ? 16.979 -45.715 -52.573 1.00 86.62 188 ARG A CA 1
ATOM 1524 C C . ARG A 1 188 ? 18.004 -45.122 -51.607 1.00 86.62 188 ARG A C 1
ATOM 1526 O O . ARG A 1 188 ? 17.783 -44.030 -51.091 1.00 86.62 188 ARG A O 1
ATOM 1533 N N . GLU A 1 189 ? 19.122 -45.805 -51.374 1.00 85.06 189 GLU A N 1
ATOM 1534 C CA . GLU A 1 189 ? 20.206 -45.266 -50.544 1.00 85.06 189 GLU A CA 1
ATOM 1535 C C . GLU A 1 189 ? 20.933 -44.100 -51.224 1.00 85.06 189 GLU A C 1
ATOM 1537 O O . GLU A 1 189 ? 21.234 -43.109 -50.562 1.00 85.06 189 GLU A O 1
ATOM 1542 N N . LEU A 1 190 ? 21.119 -44.139 -52.548 1.00 86.62 190 LEU A N 1
ATOM 1543 C CA . LEU A 1 190 ? 21.656 -43.004 -53.302 1.00 86.62 190 LEU A CA 1
ATOM 1544 C C . LEU A 1 190 ? 20.771 -41.760 -53.143 1.00 86.62 190 LEU A C 1
ATOM 1546 O O . LEU A 1 190 ? 21.275 -40.700 -52.782 1.00 86.62 190 LEU A O 1
ATOM 1550 N N . GLN A 1 191 ? 19.452 -41.901 -53.315 1.00 90.69 191 GLN A N 1
ATOM 1551 C CA . GLN A 1 191 ? 18.505 -40.795 -53.132 1.00 90.69 191 GLN A CA 1
ATOM 1552 C C . GLN A 1 191 ? 18.529 -40.226 -51.707 1.00 90.69 191 GLN A C 1
ATOM 1554 O O . GLN A 1 191 ? 18.466 -39.010 -51.523 1.00 90.69 191 GLN A O 1
ATOM 1559 N N . LYS A 1 192 ? 18.655 -41.079 -50.682 1.00 88.75 192 LYS A N 1
ATOM 1560 C CA . LYS A 1 192 ? 18.800 -40.629 -49.288 1.00 88.75 192 LYS A CA 1
ATOM 1561 C C . LYS A 1 192 ? 20.100 -39.856 -49.075 1.00 88.75 192 LYS A C 1
ATOM 1563 O O . LYS A 1 192 ? 20.096 -38.808 -48.430 1.00 88.75 192 LYS A O 1
ATOM 1568 N N . VAL A 1 193 ? 21.212 -40.344 -49.620 1.00 88.88 193 VAL A N 1
ATOM 1569 C CA . VAL A 1 193 ? 22.510 -39.666 -49.514 1.00 88.88 193 VAL A CA 1
ATOM 1570 C C . VAL A 1 193 ? 22.475 -38.322 -50.244 1.00 88.88 193 VAL A C 1
ATOM 1572 O O . VAL A 1 193 ? 22.905 -37.316 -49.691 1.00 88.88 193 VAL A O 1
ATOM 1575 N N . GLU A 1 194 ? 21.880 -38.250 -51.431 1.00 93.06 194 GLU A N 1
ATOM 1576 C CA . GLU A 1 194 ? 21.700 -36.989 -52.158 1.00 93.06 194 GLU A CA 1
ATOM 1577 C C . GLU A 1 194 ? 20.821 -35.992 -51.389 1.00 93.06 194 GLU A C 1
ATOM 1579 O O . GLU A 1 194 ? 21.167 -34.812 -51.291 1.00 93.06 194 GLU A O 1
ATOM 1584 N N . ALA A 1 195 ? 19.726 -36.460 -50.779 1.00 91.06 195 ALA A N 1
ATOM 1585 C CA . ALA A 1 195 ? 18.857 -35.629 -49.949 1.00 91.06 195 ALA A CA 1
ATOM 1586 C C . ALA A 1 195 ? 19.590 -35.086 -48.712 1.00 91.06 195 ALA A C 1
ATOM 1588 O O . ALA A 1 195 ? 19.534 -33.886 -48.443 1.00 91.06 195 ALA A O 1
ATOM 1589 N N . THR A 1 196 ? 20.338 -35.938 -48.003 1.00 90.44 196 THR A N 1
ATOM 1590 C CA . THR A 1 196 ? 21.129 -35.519 -46.832 1.00 90.44 196 THR A CA 1
ATOM 1591 C C . THR A 1 196 ? 22.264 -34.569 -47.207 1.00 90.44 196 THR A C 1
ATOM 1593 O O . THR A 1 196 ? 22.492 -33.588 -46.505 1.00 90.44 196 THR A O 1
ATOM 1596 N N . ILE A 1 197 ? 22.946 -34.782 -48.338 1.00 90.56 197 ILE A N 1
ATOM 1597 C CA . ILE A 1 197 ? 23.957 -33.846 -48.851 1.00 90.56 197 ILE A CA 1
ATOM 1598 C C . ILE A 1 197 ? 23.320 -32.488 -49.151 1.00 90.56 197 ILE A C 1
ATOM 1600 O O . ILE A 1 197 ? 23.886 -31.453 -48.789 1.00 90.56 197 ILE A O 1
ATOM 1604 N N . LYS A 1 198 ? 22.141 -32.471 -49.782 1.00 91.50 198 LYS A N 1
ATOM 1605 C CA . LYS A 1 198 ? 21.425 -31.231 -50.090 1.00 91.50 198 LYS A CA 1
ATOM 1606 C C . LYS A 1 198 ? 21.024 -30.489 -48.813 1.00 91.50 198 LYS A C 1
ATOM 1608 O O . LYS A 1 198 ? 21.370 -29.315 -48.678 1.00 91.50 198 LYS A O 1
ATOM 1613 N N . GLU A 1 199 ? 20.426 -31.181 -47.847 1.00 88.88 199 GLU A N 1
ATOM 1614 C CA . GLU A 1 199 ? 20.052 -30.629 -46.538 1.00 88.88 199 GLU A CA 1
ATOM 1615 C C . GLU A 1 199 ? 21.272 -30.098 -45.760 1.00 88.88 199 GLU A C 1
ATOM 1617 O O . GLU A 1 199 ? 21.249 -28.998 -45.197 1.00 88.88 199 GLU A O 1
ATOM 1622 N N . LEU A 1 200 ? 22.392 -30.827 -45.776 1.00 86.12 200 LEU A N 1
ATOM 1623 C CA . LEU A 1 200 ? 23.648 -30.386 -45.166 1.00 86.12 200 LEU A CA 1
ATOM 1624 C C . LEU A 1 200 ? 24.242 -29.168 -45.885 1.00 86.12 200 LEU A C 1
ATOM 1626 O O . LEU A 1 200 ? 24.790 -28.272 -45.244 1.00 86.12 200 LEU A O 1
ATOM 1630 N N . SER A 1 201 ? 24.109 -29.083 -47.208 1.00 86.81 201 SER A N 1
ATOM 1631 C CA . SER A 1 201 ? 24.579 -27.929 -47.978 1.00 86.81 201 SER A CA 1
ATOM 1632 C C . SER A 1 201 ? 23.747 -26.668 -47.709 1.00 86.81 201 SER A C 1
ATOM 1634 O O . SER A 1 201 ? 24.300 -25.575 -47.575 1.00 86.81 201 SER A O 1
ATOM 1636 N N . GLU A 1 202 ? 22.428 -26.816 -47.576 1.00 85.62 202 GLU A N 1
ATOM 1637 C CA . GLU A 1 202 ? 21.493 -25.728 -47.287 1.00 85.62 202 GLU A CA 1
ATOM 1638 C C . GLU A 1 202 ? 21.618 -25.267 -45.830 1.00 85.62 202 GLU A C 1
ATOM 1640 O O . GLU A 1 202 ? 21.660 -24.064 -45.555 1.00 85.62 202 GLU A O 1
ATOM 1645 N N . SER A 1 203 ? 21.785 -26.201 -44.890 1.00 81.38 203 SER A N 1
ATOM 1646 C CA . SER A 1 203 ? 22.071 -25.875 -43.489 1.00 81.38 203 SER A CA 1
ATOM 1647 C C . SER A 1 203 ? 23.439 -25.211 -43.317 1.00 81.38 203 SER A C 1
ATOM 1649 O O . SER A 1 203 ? 23.532 -24.236 -42.574 1.00 81.38 203 SER A O 1
ATOM 1651 N N . LYS A 1 204 ? 24.478 -25.634 -44.053 1.00 81.19 204 LYS A N 1
ATOM 1652 C CA . LYS A 1 204 ? 25.786 -24.954 -44.068 1.00 81.19 204 LYS A CA 1
ATOM 1653 C C . LYS A 1 204 ? 25.672 -23.497 -44.525 1.00 81.19 204 LYS A C 1
ATOM 1655 O O . LYS A 1 204 ? 26.289 -22.634 -43.915 1.00 81.19 204 LYS A O 1
ATOM 1660 N N . LYS A 1 205 ? 24.881 -23.218 -45.568 1.00 78.50 205 LYS A N 1
ATOM 1661 C CA . LYS A 1 205 ? 24.688 -21.856 -46.103 1.00 78.50 205 LYS A CA 1
ATOM 1662 C C . LYS A 1 205 ? 23.829 -20.963 -45.202 1.00 78.50 205 LYS A C 1
ATOM 1664 O O . LYS A 1 205 ? 24.072 -19.766 -45.146 1.00 78.50 205 LYS A O 1
ATOM 1669 N N . SER A 1 206 ? 22.821 -21.524 -44.533 1.00 75.19 206 SER A N 1
ATOM 1670 C CA . SER A 1 206 ? 21.855 -20.750 -43.736 1.00 75.19 206 SER A CA 1
ATOM 1671 C C . SER A 1 206 ? 22.247 -20.577 -42.267 1.00 75.19 206 SER A C 1
ATOM 1673 O O . SER A 1 206 ? 21.916 -19.557 -41.670 1.00 75.19 206 SER A O 1
ATOM 1675 N N . LYS A 1 207 ? 22.935 -21.558 -41.665 1.00 71.44 207 LYS A N 1
ATOM 1676 C CA . LYS A 1 207 ? 23.193 -21.594 -40.212 1.00 71.44 207 LYS A CA 1
ATOM 1677 C C . LYS A 1 207 ? 24.635 -21.277 -39.820 1.00 71.44 207 LYS A C 1
ATOM 1679 O O . LYS A 1 207 ? 24.897 -21.084 -38.635 1.00 71.44 207 LYS A O 1
ATOM 1684 N N . PHE A 1 208 ? 25.567 -21.232 -40.771 1.00 72.25 208 PHE A N 1
ATOM 1685 C CA . PHE A 1 208 ? 26.989 -21.056 -40.480 1.00 72.25 208 PHE A CA 1
ATOM 1686 C C . PHE A 1 208 ? 27.577 -19.896 -41.285 1.00 72.25 208 PHE A C 1
ATOM 1688 O O . PHE A 1 208 ? 27.357 -19.774 -42.485 1.00 72.25 208 PHE A O 1
ATOM 1695 N N . VAL A 1 209 ? 28.347 -19.052 -40.601 1.00 69.19 209 VAL A N 1
ATOM 1696 C CA . VAL A 1 209 ? 29.124 -17.956 -41.193 1.00 69.19 209 VAL A CA 1
ATOM 1697 C C . VAL A 1 209 ? 30.597 -18.330 -41.109 1.00 69.19 209 VAL A C 1
ATOM 1699 O O . VAL A 1 209 ? 31.017 -18.963 -40.136 1.00 69.19 209 VAL A O 1
ATOM 1702 N N . ASP A 1 210 ? 31.368 -17.952 -42.128 1.00 76.50 210 ASP A N 1
ATOM 1703 C CA . ASP A 1 210 ? 32.800 -18.220 -42.168 1.00 76.50 210 ASP A CA 1
ATOM 1704 C C . ASP A 1 210 ? 33.511 -17.599 -40.954 1.00 76.50 210 ASP A C 1
ATOM 1706 O O . ASP A 1 210 ? 33.236 -16.460 -40.555 1.00 76.50 210 ASP A O 1
ATOM 1710 N N . ARG A 1 211 ? 34.409 -18.368 -40.335 1.00 74.81 211 ARG A N 1
ATOM 1711 C CA . ARG A 1 211 ? 35.088 -17.968 -39.098 1.00 74.81 211 ARG A CA 1
ATOM 1712 C C . ARG A 1 211 ? 35.946 -16.729 -39.331 1.00 74.81 211 ARG A C 1
ATOM 1714 O O . ARG A 1 211 ? 35.953 -15.836 -38.486 1.00 74.81 211 ARG A O 1
ATOM 1721 N N . ASP A 1 212 ? 36.580 -16.653 -40.495 1.00 80.62 212 ASP A N 1
ATOM 1722 C CA . ASP A 1 212 ? 37.468 -15.553 -40.864 1.00 80.62 212 ASP A CA 1
ATOM 1723 C C . ASP A 1 212 ? 36.674 -14.245 -41.032 1.00 80.62 212 ASP A C 1
ATOM 1725 O O . ASP A 1 212 ? 37.087 -13.186 -40.562 1.00 80.62 212 ASP A O 1
ATOM 1729 N N . HIS A 1 213 ? 35.456 -14.324 -41.582 1.00 80.69 213 HIS A N 1
ATOM 1730 C CA . HIS A 1 213 ? 34.564 -13.169 -41.700 1.00 80.69 213 HIS A CA 1
ATOM 1731 C C . HIS A 1 213 ? 34.052 -12.678 -40.334 1.00 80.69 213 HIS A C 1
ATOM 1733 O O . HIS A 1 213 ? 33.914 -11.475 -40.097 1.00 80.69 213 HIS A O 1
ATOM 1739 N N . LYS A 1 214 ? 33.800 -13.600 -39.396 1.00 81.44 214 LYS A N 1
ATOM 1740 C CA . LYS A 1 214 ? 33.428 -13.257 -38.016 1.00 81.44 214 LYS A CA 1
ATOM 1741 C C . LYS A 1 214 ? 34.572 -12.563 -37.269 1.00 81.44 214 LYS A C 1
ATOM 1743 O O . LYS A 1 214 ? 34.311 -11.626 -36.513 1.00 81.44 214 LYS A O 1
ATOM 1748 N N . GLU A 1 215 ? 35.812 -13.013 -37.457 1.00 85.69 215 GLU A N 1
ATOM 1749 C CA . GLU A 1 215 ? 36.998 -12.362 -36.884 1.00 85.69 215 GLU A CA 1
ATOM 1750 C C . GLU A 1 215 ? 37.199 -10.960 -37.471 1.00 85.69 215 GLU A C 1
ATOM 1752 O O . GLU A 1 215 ? 37.350 -10.003 -36.714 1.00 85.69 215 GLU A O 1
ATOM 1757 N N . GLU A 1 216 ? 37.048 -10.795 -38.788 1.00 91.25 216 GLU A N 1
ATOM 1758 C CA . GLU A 1 216 ? 37.128 -9.485 -39.444 1.00 91.25 216 GLU A CA 1
ATOM 1759 C C . GLU A 1 216 ? 36.074 -8.493 -38.911 1.00 91.25 216 GLU A C 1
ATOM 1761 O O . GLU A 1 216 ? 36.376 -7.327 -38.637 1.00 91.25 216 GLU A O 1
ATOM 1766 N N . LEU A 1 217 ? 34.828 -8.944 -38.727 1.00 86.38 217 LEU A N 1
ATOM 1767 C CA . LEU A 1 217 ? 33.758 -8.125 -38.148 1.00 86.38 217 LEU A CA 1
ATOM 1768 C C . LEU A 1 217 ? 34.046 -7.744 -36.694 1.00 86.38 217 LEU A C 1
ATOM 1770 O O . LEU A 1 217 ? 33.773 -6.612 -36.291 1.00 86.38 217 LEU A O 1
ATOM 1774 N N . LYS A 1 218 ? 34.622 -8.661 -35.912 1.00 86.81 218 LYS A N 1
ATOM 1775 C CA . LYS A 1 218 ? 35.027 -8.393 -34.530 1.00 86.81 218 LYS A CA 1
ATOM 1776 C C . LYS A 1 218 ? 36.136 -7.344 -34.479 1.00 86.81 218 LYS A C 1
ATOM 1778 O O . LYS A 1 218 ? 36.045 -6.418 -33.677 1.00 86.81 218 LYS A O 1
ATOM 1783 N N . ASP A 1 219 ? 37.122 -7.431 -35.365 1.00 93.25 219 ASP A N 1
ATOM 1784 C CA . ASP A 1 219 ? 38.200 -6.446 -35.457 1.00 93.25 219 ASP A CA 1
ATOM 1785 C C . ASP A 1 219 ? 37.684 -5.072 -35.894 1.00 93.25 219 ASP A C 1
ATOM 1787 O O . ASP A 1 219 ? 38.071 -4.049 -35.322 1.00 93.25 219 ASP A O 1
ATOM 1791 N N . LYS A 1 220 ? 36.762 -5.023 -36.865 1.00 94.12 220 LYS A N 1
ATOM 1792 C CA . LYS A 1 220 ? 36.083 -3.779 -37.265 1.00 94.12 220 LYS A CA 1
ATOM 1793 C C . LYS A 1 220 ? 35.294 -3.171 -36.108 1.00 94.12 220 LYS A C 1
ATOM 1795 O O . LYS A 1 220 ? 35.388 -1.964 -35.882 1.00 94.12 220 LYS A O 1
ATOM 1800 N N . LEU A 1 221 ? 34.558 -3.992 -35.359 1.00 90.75 221 LEU A N 1
ATOM 1801 C CA . LEU A 1 221 ? 33.800 -3.546 -34.193 1.00 90.75 221 LEU A CA 1
ATOM 1802 C C . LEU A 1 221 ? 34.730 -2.979 -33.117 1.00 90.75 221 LEU A C 1
ATOM 1804 O O . LEU A 1 221 ? 34.494 -1.875 -32.638 1.00 90.75 221 LEU A O 1
ATOM 1808 N N . MET A 1 222 ? 35.815 -3.684 -32.791 1.00 91.81 222 MET A N 1
ATOM 1809 C CA . MET A 1 222 ? 36.801 -3.217 -31.815 1.00 91.81 222 MET A CA 1
ATOM 1810 C C . MET A 1 222 ? 37.408 -1.874 -32.229 1.00 91.81 222 MET A C 1
ATOM 1812 O O . MET A 1 222 ? 37.425 -0.949 -31.422 1.00 91.81 222 MET A O 1
ATOM 1816 N N . LYS A 1 223 ? 37.813 -1.722 -33.499 1.00 94.19 223 LYS A N 1
ATOM 1817 C CA . LYS A 1 223 ? 38.331 -0.448 -34.030 1.00 94.19 223 LYS A CA 1
ATOM 1818 C C . LYS A 1 223 ? 37.315 0.688 -33.890 1.00 94.19 223 LYS A C 1
ATOM 1820 O O . LYS A 1 223 ? 37.668 1.780 -33.449 1.00 94.19 223 LYS A O 1
ATOM 1825 N N . LYS A 1 224 ? 36.044 0.434 -34.215 1.00 91.94 224 LYS A N 1
ATOM 1826 C CA . LYS A 1 224 ? 34.979 1.443 -34.117 1.00 91.94 224 LYS A CA 1
ATOM 1827 C C . LYS A 1 224 ? 34.648 1.822 -32.677 1.00 91.94 224 LYS A C 1
ATOM 1829 O O . LYS A 1 224 ? 34.420 2.996 -32.404 1.00 91.94 224 LYS A O 1
ATOM 1834 N N . VAL A 1 225 ? 34.675 0.864 -31.753 1.00 87.31 225 VAL A N 1
ATOM 1835 C CA . VAL A 1 225 ? 34.504 1.136 -30.319 1.00 87.31 225 VAL A CA 1
ATOM 1836 C C . VAL A 1 225 ? 35.655 1.996 -29.799 1.00 87.31 225 VAL A C 1
ATOM 1838 O O . VAL A 1 225 ? 35.400 3.013 -29.161 1.00 87.31 225 VAL A O 1
ATOM 1841 N N . THR A 1 226 ? 36.904 1.670 -30.146 1.00 90.88 226 THR A N 1
ATOM 1842 C CA . THR A 1 226 ? 38.056 2.488 -29.735 1.00 90.88 226 THR A CA 1
ATOM 1843 C C . THR A 1 226 ? 38.005 3.903 -30.310 1.00 90.88 226 THR A C 1
ATOM 1845 O O . THR A 1 226 ? 38.305 4.865 -29.609 1.00 90.88 226 THR A O 1
ATOM 1848 N N . GLU A 1 227 ? 37.578 4.053 -31.567 1.00 91.25 227 GLU A N 1
ATOM 1849 C CA . GLU A 1 227 ? 37.410 5.359 -32.211 1.00 91.25 227 GLU A CA 1
ATOM 1850 C C . GLU A 1 227 ? 36.322 6.187 -31.513 1.00 91.25 227 GLU A C 1
ATOM 1852 O O . GLU A 1 227 ? 36.542 7.355 -31.191 1.00 91.25 227 GLU A O 1
ATOM 1857 N N . ARG A 1 228 ? 35.176 5.569 -31.201 1.00 87.81 228 ARG A N 1
ATOM 1858 C CA . ARG A 1 228 ? 34.098 6.201 -30.431 1.00 87.81 228 ARG A CA 1
ATOM 1859 C C . ARG A 1 228 ? 34.595 6.695 -29.075 1.00 87.81 228 ARG A C 1
ATOM 1861 O O . ARG A 1 228 ? 34.291 7.821 -28.699 1.00 87.81 228 ARG A O 1
ATOM 1868 N N . ASP A 1 229 ? 35.348 5.878 -28.346 1.00 81.50 229 ASP A N 1
ATOM 1869 C CA . ASP A 1 229 ? 35.813 6.229 -27.002 1.00 81.50 229 ASP A CA 1
ATOM 1870 C C . ASP A 1 229 ? 36.793 7.411 -27.032 1.00 81.50 229 ASP A C 1
ATOM 1872 O O . ASP A 1 229 ? 36.688 8.323 -26.210 1.00 81.50 229 ASP A O 1
ATOM 1876 N N . LEU A 1 230 ? 37.680 7.459 -28.033 1.00 89.81 230 LEU A N 1
ATOM 1877 C CA . LEU A 1 230 ? 38.561 8.607 -28.273 1.00 89.81 230 LEU A CA 1
ATOM 1878 C C . LEU A 1 230 ? 37.769 9.878 -28.612 1.00 89.81 230 LEU A C 1
ATOM 1880 O O . LEU A 1 230 ? 38.075 10.956 -28.099 1.00 89.81 230 LEU A O 1
ATOM 1884 N N . LEU A 1 231 ? 36.739 9.764 -29.455 1.00 86.81 231 LEU A N 1
ATOM 1885 C CA . LEU A 1 231 ? 35.876 10.892 -29.809 1.00 86.81 231 LEU A CA 1
ATOM 1886 C C . LEU A 1 231 ? 35.070 11.393 -28.610 1.00 86.81 231 LEU A C 1
ATOM 1888 O O . LEU A 1 231 ? 34.962 12.604 -28.429 1.00 86.81 231 LEU A O 1
ATOM 1892 N N . LEU A 1 232 ? 34.565 10.495 -27.763 1.00 76.81 232 LEU A N 1
ATOM 1893 C CA . LEU A 1 232 ? 33.866 10.853 -26.529 1.00 76.81 232 LEU A CA 1
ATOM 1894 C C . LEU A 1 232 ? 34.788 11.610 -25.571 1.00 76.81 232 LEU A C 1
ATOM 1896 O O . LEU A 1 232 ? 34.413 12.674 -25.089 1.00 76.81 232 LEU A O 1
ATOM 1900 N N . GLN A 1 233 ? 36.015 11.128 -25.357 1.00 80.81 233 GLN A N 1
ATOM 1901 C CA . GLN A 1 233 ? 37.008 11.833 -24.537 1.00 80.81 233 GLN A CA 1
ATOM 1902 C C . GLN A 1 233 ? 37.366 13.210 -25.111 1.00 80.81 233 GLN A C 1
ATOM 1904 O O . GLN A 1 233 ? 37.518 14.190 -24.380 1.00 80.81 233 GLN A O 1
ATOM 1909 N N . ARG A 1 234 ? 37.487 13.318 -26.437 1.00 84.81 234 ARG A N 1
ATOM 1910 C CA . ARG A 1 234 ? 37.742 14.607 -27.084 1.00 84.81 234 ARG A CA 1
ATOM 1911 C C . ARG A 1 234 ? 36.552 15.554 -26.946 1.00 84.81 234 ARG A C 1
ATOM 1913 O O . ARG A 1 234 ? 36.753 16.746 -26.725 1.00 84.81 234 ARG A O 1
ATOM 1920 N N . ASN A 1 235 ? 35.332 15.043 -27.061 1.00 82.25 235 ASN A N 1
ATOM 1921 C CA . ASN A 1 235 ? 34.109 15.822 -26.917 1.00 82.25 235 ASN A CA 1
ATOM 1922 C C . ASN A 1 235 ? 33.951 16.355 -25.483 1.00 82.25 235 ASN A C 1
ATOM 1924 O O . ASN A 1 235 ? 33.750 17.555 -25.309 1.00 82.25 235 ASN A O 1
ATOM 1928 N N . THR A 1 236 ? 34.164 15.524 -24.456 1.00 76.69 236 THR A N 1
ATOM 1929 C CA . THR A 1 236 ? 34.116 15.974 -23.053 1.00 76.69 236 THR A CA 1
ATOM 1930 C C . THR A 1 236 ? 35.153 17.060 -22.770 1.00 76.69 236 THR A C 1
ATOM 1932 O O . THR A 1 236 ? 34.838 18.061 -22.119 1.00 76.69 236 THR A O 1
ATOM 1935 N N . TRP A 1 237 ? 36.363 16.929 -23.326 1.00 83.50 237 TRP A N 1
ATOM 1936 C CA . TRP A 1 237 ? 37.391 17.966 -23.243 1.00 83.50 237 TRP A CA 1
ATOM 1937 C C . TRP A 1 237 ? 36.963 19.273 -23.926 1.00 83.50 237 TRP A C 1
ATOM 1939 O O . TRP A 1 237 ? 37.145 20.355 -23.362 1.00 83.50 237 TRP A O 1
ATOM 1949 N N . LEU A 1 238 ? 36.364 19.191 -25.118 1.00 81.38 238 LEU A N 1
ATOM 1950 C CA . LEU A 1 238 ? 35.870 20.360 -25.849 1.00 81.38 238 LEU A CA 1
ATOM 1951 C C . LEU A 1 238 ? 34.741 21.070 -25.094 1.00 81.38 238 LEU A C 1
ATOM 1953 O O . LEU A 1 238 ? 34.794 22.292 -24.964 1.00 81.38 238 LEU A O 1
ATOM 1957 N N . ILE A 1 239 ? 33.787 20.329 -24.524 1.00 78.81 239 ILE A N 1
ATOM 1958 C CA . ILE A 1 239 ? 32.705 20.884 -23.696 1.00 78.81 239 ILE A CA 1
ATOM 1959 C C . ILE A 1 239 ? 33.280 21.600 -22.469 1.00 78.81 239 ILE A C 1
ATOM 1961 O O . ILE A 1 239 ? 32.890 22.727 -22.159 1.00 78.81 239 ILE A O 1
ATOM 1965 N N . ALA A 1 240 ? 34.233 20.981 -21.766 1.00 78.50 240 ALA A N 1
ATOM 1966 C CA . ALA A 1 240 ? 34.874 21.599 -20.606 1.00 78.50 240 ALA A CA 1
ATOM 1967 C C . ALA A 1 240 ? 35.621 22.888 -20.991 1.00 78.50 240 ALA A C 1
ATOM 1969 O O . ALA A 1 240 ? 35.512 23.909 -20.304 1.00 78.50 240 ALA A O 1
ATOM 1970 N N . LYS A 1 241 ? 36.335 22.871 -22.122 1.00 84.69 241 LYS A N 1
ATOM 1971 C CA . LYS A 1 241 ? 37.025 24.046 -22.663 1.00 84.69 241 LYS A CA 1
ATOM 1972 C C . LYS A 1 241 ? 36.044 25.157 -23.037 1.00 84.69 241 LYS A C 1
ATOM 1974 O O . LYS A 1 241 ? 36.278 26.306 -22.671 1.00 84.69 241 LYS A O 1
ATOM 1979 N N . GLN A 1 242 ? 34.946 24.827 -23.712 1.00 84.44 242 GLN A N 1
ATOM 1980 C CA . GLN A 1 242 ? 33.906 25.782 -24.093 1.00 84.44 242 GLN A CA 1
ATOM 1981 C C . GLN A 1 242 ? 33.264 26.427 -22.861 1.00 84.44 242 GLN A C 1
ATOM 1983 O O . GLN A 1 242 ? 33.147 27.648 -22.812 1.00 84.44 242 GLN A O 1
ATOM 1988 N N . LYS A 1 243 ? 32.930 25.642 -21.827 1.00 80.62 243 LYS A N 1
ATOM 1989 C CA . LYS A 1 243 ? 32.394 26.164 -20.558 1.00 80.62 243 LYS A CA 1
ATOM 1990 C C . LYS A 1 243 ? 33.359 27.145 -19.891 1.00 80.62 243 LYS A C 1
ATOM 1992 O O . LYS A 1 243 ? 32.939 28.222 -19.477 1.00 80.62 243 LYS A O 1
ATOM 1997 N N . ARG A 1 244 ? 34.657 26.819 -19.839 1.00 83.75 244 ARG A N 1
ATOM 1998 C CA . ARG A 1 244 ? 35.689 27.724 -19.295 1.00 83.75 244 ARG A CA 1
ATOM 1999 C C . ARG A 1 244 ? 35.810 29.013 -20.106 1.00 83.75 244 ARG A C 1
ATOM 2001 O O . ARG A 1 244 ? 35.881 30.088 -19.520 1.00 83.75 244 ARG A O 1
ATOM 2008 N N . LEU A 1 245 ? 35.812 28.913 -21.435 1.00 87.00 245 LEU A N 1
ATOM 2009 C CA . LEU A 1 245 ? 35.852 30.083 -22.315 1.00 87.00 245 LEU A CA 1
ATOM 2010 C C . LEU A 1 245 ? 34.605 30.955 -22.161 1.00 87.00 245 LEU A C 1
ATOM 2012 O O . LEU A 1 245 ? 34.733 32.173 -22.153 1.00 87.00 245 LEU A O 1
ATOM 2016 N N . LYS A 1 246 ? 33.428 30.354 -21.969 1.00 85.44 246 LYS A N 1
ATOM 2017 C CA . LYS A 1 246 ? 32.177 31.082 -21.743 1.00 85.44 246 LYS A CA 1
ATOM 2018 C C . LYS A 1 246 ? 32.194 31.859 -20.428 1.00 85.44 246 LYS A C 1
ATOM 2020 O O . LYS A 1 246 ? 31.930 33.050 -20.436 1.00 85.44 246 LYS A O 1
ATOM 2025 N N . VAL A 1 247 ? 32.618 31.234 -19.325 1.00 86.56 247 VAL A N 1
ATOM 2026 C CA . VAL A 1 247 ? 32.782 31.930 -18.032 1.00 86.56 247 VAL A CA 1
ATOM 2027 C C . VAL A 1 247 ? 33.756 33.106 -18.155 1.00 86.56 247 VAL A C 1
ATOM 2029 O O . VAL A 1 247 ? 33.497 34.182 -17.620 1.00 86.56 247 VAL A O 1
ATOM 2032 N N . ALA A 1 248 ? 34.861 32.924 -18.882 1.00 87.44 248 ALA A N 1
ATOM 2033 C CA . ALA A 1 248 ? 35.816 34.000 -19.132 1.00 87.44 248 ALA A CA 1
ATOM 2034 C C . ALA A 1 248 ? 35.218 35.123 -19.997 1.00 87.44 248 ALA A C 1
ATOM 2036 O O . ALA A 1 248 ? 35.404 36.299 -19.693 1.00 87.44 248 ALA A O 1
ATOM 2037 N N . HIS A 1 249 ? 34.479 34.768 -21.046 1.00 88.19 249 HIS A N 1
ATOM 2038 C CA . HIS A 1 249 ? 33.801 35.717 -21.922 1.00 88.19 249 HIS A CA 1
ATOM 2039 C C . HIS A 1 249 ? 32.748 36.534 -21.164 1.00 88.19 249 HIS A C 1
ATOM 2041 O O . HIS A 1 249 ? 32.761 37.760 -21.226 1.00 88.19 249 HIS A O 1
ATOM 2047 N N . ASP A 1 250 ? 31.886 35.880 -20.388 1.00 86.38 250 ASP A N 1
ATOM 2048 C CA . ASP A 1 250 ? 30.818 36.539 -19.636 1.00 86.38 250 ASP A CA 1
ATOM 2049 C C . ASP A 1 250 ? 31.393 37.471 -18.557 1.00 86.38 250 ASP A C 1
ATOM 2051 O O . ASP A 1 250 ? 30.905 38.587 -18.366 1.00 86.38 250 ASP A O 1
ATOM 2055 N N . ALA A 1 251 ? 32.491 37.071 -17.905 1.00 86.81 251 ALA A N 1
ATOM 2056 C CA . ALA A 1 251 ? 33.221 37.925 -16.970 1.00 86.81 251 ALA A CA 1
ATOM 2057 C C . ALA A 1 251 ? 33.835 39.158 -17.658 1.00 86.81 251 ALA A C 1
ATOM 2059 O O . ALA A 1 251 ? 33.764 40.264 -17.116 1.00 86.81 251 ALA A O 1
ATOM 2060 N N . ALA A 1 252 ? 34.392 38.991 -18.862 1.00 87.25 252 ALA A N 1
ATOM 2061 C CA . ALA A 1 252 ? 34.932 40.095 -19.653 1.00 87.25 252 ALA A CA 1
ATOM 2062 C C . ALA A 1 252 ? 33.830 41.068 -20.100 1.00 87.25 252 ALA A C 1
ATOM 2064 O O . ALA A 1 252 ? 33.976 42.279 -19.941 1.00 87.25 252 ALA A O 1
ATOM 2065 N N . MET A 1 253 ? 32.702 40.549 -20.591 1.00 85.94 253 MET A N 1
ATOM 2066 C CA . MET A 1 253 ? 31.556 41.360 -21.011 1.00 85.94 253 MET A CA 1
ATOM 2067 C C . MET A 1 253 ? 30.938 42.122 -19.839 1.00 85.94 253 MET A C 1
ATOM 2069 O O . MET A 1 253 ? 30.623 43.304 -19.969 1.00 85.94 253 MET A O 1
ATOM 2073 N N . THR A 1 254 ? 30.832 41.483 -18.672 1.00 84.19 254 THR A N 1
ATOM 2074 C CA . THR A 1 254 ? 30.334 42.127 -17.449 1.00 84.19 254 THR A CA 1
ATOM 2075 C C . THR A 1 254 ? 31.256 43.264 -17.003 1.00 84.19 254 THR A C 1
ATOM 2077 O O . THR A 1 254 ? 30.773 44.331 -16.627 1.00 84.19 254 THR A O 1
ATOM 2080 N N . TYR A 1 255 ? 32.578 43.078 -17.088 1.00 85.88 255 TYR A N 1
ATOM 2081 C CA . TYR A 1 255 ? 33.546 44.140 -16.805 1.00 85.88 255 TYR A CA 1
ATOM 2082 C C . TYR A 1 255 ? 33.393 45.326 -17.768 1.00 85.88 255 TYR A C 1
ATOM 2084 O O . TYR A 1 255 ? 33.347 46.468 -17.321 1.00 85.88 255 TYR A O 1
ATOM 2092 N N . VAL A 1 256 ? 33.303 45.064 -19.078 1.00 84.44 256 VAL A N 1
ATOM 2093 C CA . VAL A 1 256 ? 33.222 46.112 -20.114 1.00 84.44 256 VAL A CA 1
ATOM 2094 C C . VAL A 1 256 ? 31.890 46.872 -20.059 1.00 84.44 256 VAL A C 1
ATOM 2096 O O . VAL A 1 256 ? 31.863 48.074 -20.306 1.00 84.44 256 VAL A O 1
ATOM 2099 N N . GLY A 1 257 ? 30.790 46.197 -19.713 1.00 78.94 257 GLY A N 1
ATOM 2100 C CA . GLY A 1 257 ? 29.457 46.801 -19.615 1.00 78.94 257 GLY A CA 1
ATOM 2101 C C . GLY A 1 257 ? 29.160 47.535 -18.301 1.00 78.94 257 GLY A C 1
ATOM 2102 O O . GLY A 1 257 ? 28.136 48.212 -18.203 1.00 78.94 257 GLY A O 1
ATOM 2103 N N . SER A 1 258 ? 30.022 47.424 -17.287 1.00 78.50 258 SER A N 1
ATOM 2104 C CA . SER A 1 258 ? 29.801 48.048 -15.977 1.00 78.50 258 SER A CA 1
ATOM 2105 C C . SER A 1 258 ? 30.366 49.470 -15.926 1.00 78.50 258 SER A C 1
ATOM 2107 O O . SER A 1 258 ? 31.533 49.691 -16.231 1.00 78.50 258 SER A O 1
ATOM 2109 N N . LYS A 1 259 ? 29.556 50.442 -15.480 1.00 66.69 259 LYS A N 1
ATOM 2110 C CA . LYS A 1 259 ? 29.982 51.849 -15.311 1.00 66.69 259 LYS A CA 1
ATOM 2111 C C . LYS A 1 259 ? 31.026 52.043 -14.200 1.00 66.69 259 LYS A C 1
ATOM 2113 O O . LYS A 1 259 ? 31.808 52.982 -14.277 1.00 66.69 259 LYS A O 1
ATOM 2118 N N . GLU A 1 260 ? 31.0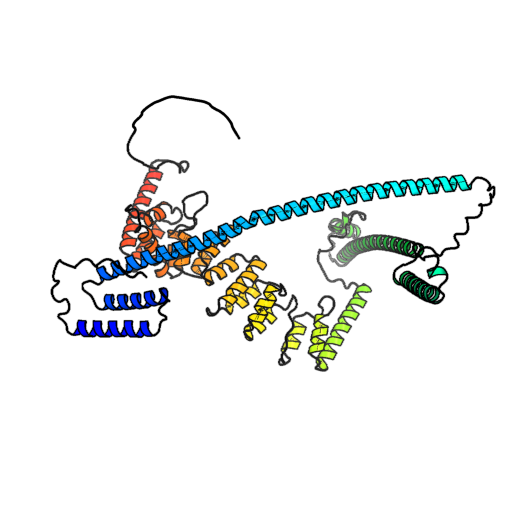64 51.140 -13.219 1.00 69.62 260 GLU A N 1
ATOM 2119 C CA . GLU A 1 260 ? 32.100 51.064 -12.181 1.00 69.62 260 GLU A CA 1
ATOM 2120 C C . GLU A 1 260 ? 32.574 49.607 -12.034 1.00 69.62 260 GLU A C 1
ATOM 2122 O O . GLU A 1 260 ? 31.892 48.789 -11.409 1.00 69.62 260 GLU A O 1
ATOM 2127 N N . PRO A 1 261 ? 33.706 49.222 -12.648 1.00 70.62 261 PRO A N 1
ATOM 2128 C CA . PRO A 1 261 ? 34.193 47.852 -12.565 1.00 70.62 261 PRO A CA 1
ATOM 2129 C C . PRO A 1 261 ? 34.719 47.534 -11.155 1.00 70.62 261 PRO A C 1
ATOM 2131 O O . PRO A 1 261 ? 35.567 48.237 -10.612 1.00 70.62 261 PRO A O 1
ATOM 2134 N N . GLN A 1 262 ? 34.242 46.426 -10.572 1.00 68.19 262 GLN A N 1
ATOM 2135 C CA . GLN A 1 262 ? 34.669 45.938 -9.246 1.00 68.19 262 GLN A CA 1
ATOM 2136 C C . GLN A 1 262 ? 36.158 45.561 -9.171 1.00 68.19 262 GLN A C 1
ATOM 2138 O O . GLN A 1 262 ? 36.736 45.522 -8.085 1.00 68.19 262 GLN A O 1
ATOM 2143 N N . TYR A 1 263 ? 36.775 45.243 -10.308 1.00 78.50 263 TYR A N 1
ATOM 2144 C CA . TYR A 1 263 ? 38.166 44.810 -10.407 1.00 78.50 263 TYR A CA 1
ATOM 2145 C C . TYR A 1 263 ? 38.971 45.832 -11.214 1.00 78.50 263 TYR A C 1
ATOM 2147 O O . TYR A 1 263 ? 38.419 46.528 -12.059 1.00 78.50 263 TYR A O 1
ATOM 2155 N N . LYS A 1 264 ? 40.282 45.935 -10.959 1.00 77.81 264 LYS A N 1
ATOM 2156 C CA . LYS A 1 264 ? 41.146 46.930 -11.625 1.00 77.81 264 LYS A CA 1
ATOM 2157 C C . LYS A 1 264 ? 41.485 46.564 -13.070 1.00 77.81 264 LYS A C 1
ATOM 2159 O O . LYS A 1 264 ? 41.809 47.449 -13.856 1.00 77.81 264 LYS A O 1
ATOM 2164 N N . THR A 1 265 ? 41.450 45.275 -13.410 1.00 85.00 265 THR A N 1
ATOM 2165 C CA . THR A 1 265 ? 41.729 44.788 -14.762 1.00 85.00 265 THR A CA 1
ATOM 2166 C C . THR A 1 265 ? 40.710 43.734 -15.194 1.00 85.00 265 THR A C 1
ATOM 2168 O O . THR A 1 265 ? 40.160 42.999 -14.370 1.00 85.00 265 THR A O 1
ATOM 2171 N N . ILE A 1 266 ? 40.490 43.628 -16.510 1.00 83.44 266 ILE A N 1
ATOM 2172 C CA . ILE A 1 266 ? 39.662 42.568 -17.112 1.00 83.44 266 ILE A CA 1
ATOM 2173 C C . ILE A 1 266 ? 40.235 41.188 -16.764 1.00 83.44 266 ILE A C 1
ATOM 2175 O O . ILE A 1 266 ? 39.486 40.256 -16.479 1.00 83.44 266 ILE A O 1
ATOM 2179 N N . ALA A 1 267 ? 41.566 41.066 -16.746 1.00 83.88 267 ALA A N 1
ATOM 2180 C CA . ALA A 1 267 ? 42.249 39.830 -16.387 1.00 83.88 267 ALA A CA 1
ATOM 2181 C C . ALA A 1 267 ? 41.890 39.381 -14.961 1.00 83.88 267 ALA A C 1
ATOM 2183 O O . ALA A 1 267 ? 41.535 38.220 -14.772 1.00 83.88 267 ALA A O 1
ATOM 2184 N N . ASP A 1 268 ? 41.881 40.296 -13.987 1.00 83.94 268 ASP A N 1
ATOM 2185 C CA . ASP A 1 268 ? 41.502 39.983 -12.602 1.00 83.94 268 ASP A CA 1
ATOM 2186 C C . ASP A 1 268 ? 40.037 39.545 -12.490 1.00 83.94 268 ASP A C 1
ATOM 2188 O O . ASP A 1 268 ? 39.727 38.600 -11.763 1.00 83.94 268 ASP A O 1
ATOM 2192 N N . ALA A 1 269 ? 39.135 40.179 -13.248 1.00 82.88 269 ALA A N 1
ATOM 2193 C CA . ALA A 1 269 ? 37.722 39.800 -13.286 1.00 82.88 269 ALA A CA 1
ATOM 2194 C C . ALA A 1 269 ? 37.524 38.380 -13.844 1.00 82.88 269 ALA A C 1
ATOM 2196 O O . ALA A 1 269 ? 36.780 37.584 -13.265 1.00 82.88 269 ALA A O 1
ATOM 2197 N N . ILE A 1 270 ? 38.234 38.034 -14.923 1.00 85.94 270 ILE A N 1
ATOM 2198 C CA . ILE A 1 270 ? 38.212 36.694 -15.524 1.00 85.94 270 ILE A CA 1
ATOM 2199 C C . ILE A 1 270 ? 38.811 35.658 -14.568 1.00 85.94 270 ILE A C 1
ATOM 2201 O O . ILE A 1 270 ? 38.214 34.603 -14.360 1.00 85.94 270 ILE A O 1
ATOM 2205 N N . ILE A 1 271 ? 39.967 35.944 -13.962 1.00 85.25 271 ILE A N 1
ATOM 2206 C CA . ILE A 1 271 ? 40.645 35.029 -13.032 1.00 85.25 271 ILE A CA 1
ATOM 2207 C C . ILE A 1 271 ? 39.757 34.754 -11.816 1.00 85.25 271 ILE A C 1
ATOM 2209 O O . ILE A 1 271 ? 39.579 33.598 -11.436 1.00 85.25 271 ILE A O 1
ATOM 2213 N N . MET A 1 272 ? 39.135 35.789 -11.247 1.00 82.06 272 MET A N 1
ATOM 2214 C CA . MET A 1 272 ? 38.218 35.650 -10.115 1.00 82.06 272 MET A CA 1
ATOM 2215 C C . MET A 1 272 ? 36.942 34.890 -10.491 1.00 82.06 272 MET A C 1
ATOM 2217 O O . MET A 1 272 ? 36.474 34.063 -9.708 1.00 82.06 272 MET A O 1
ATOM 2221 N N . ALA A 1 273 ? 36.383 35.121 -11.682 1.00 82.12 273 ALA A N 1
ATOM 2222 C CA . ALA A 1 273 ? 35.215 34.386 -12.169 1.00 82.12 273 ALA A CA 1
ATOM 2223 C C . ALA A 1 273 ? 35.528 32.902 -12.421 1.00 82.12 273 ALA A C 1
ATOM 2225 O O . ALA A 1 273 ? 34.766 32.027 -12.007 1.00 82.12 273 ALA A O 1
ATOM 2226 N N . LEU A 1 274 ? 36.684 32.606 -13.021 1.00 82.94 274 LEU A N 1
ATOM 2227 C CA . LEU A 1 274 ? 37.155 31.238 -13.223 1.00 82.94 274 LEU A CA 1
ATOM 2228 C C . LEU A 1 274 ? 37.436 30.540 -11.887 1.00 82.94 274 LEU A C 1
ATOM 2230 O O . LEU A 1 274 ? 37.019 29.397 -11.722 1.00 82.94 274 LEU A O 1
ATOM 2234 N N . ALA A 1 275 ? 38.052 31.222 -10.917 1.00 78.88 275 ALA A N 1
ATOM 2235 C CA . ALA A 1 275 ? 38.320 30.679 -9.583 1.00 78.88 275 ALA A CA 1
ATOM 2236 C C . ALA A 1 275 ? 37.040 30.420 -8.767 1.00 78.88 275 ALA A C 1
ATOM 2238 O O . ALA A 1 275 ? 36.978 29.457 -8.006 1.00 78.88 275 ALA A O 1
ATOM 2239 N N . LYS A 1 276 ? 36.001 31.249 -8.938 1.00 75.56 276 LYS A N 1
ATOM 2240 C CA . LYS A 1 276 ? 34.680 31.050 -8.313 1.00 75.56 276 LYS A CA 1
ATOM 2241 C C . LYS A 1 276 ? 33.867 29.941 -8.987 1.00 75.56 276 LYS A C 1
ATOM 2243 O O . LYS A 1 276 ? 33.032 29.312 -8.338 1.00 75.56 276 LYS A O 1
ATOM 2248 N N . SER A 1 277 ? 34.086 29.687 -10.278 1.00 68.38 277 SER A N 1
ATOM 2249 C CA . SER A 1 277 ? 33.424 28.595 -10.989 1.00 68.38 277 SER A CA 1
ATOM 2250 C C . SER A 1 277 ? 33.979 27.238 -10.523 1.00 68.38 277 SER A C 1
ATOM 2252 O O . SER A 1 277 ? 35.171 26.962 -10.651 1.00 68.38 277 SER A O 1
ATOM 2254 N N . LYS A 1 278 ? 33.116 26.339 -10.020 1.00 61.06 278 LYS A N 1
ATOM 2255 C CA . LYS A 1 278 ? 33.493 24.962 -9.606 1.00 61.06 278 LYS A CA 1
ATOM 2256 C C . LYS A 1 278 ? 34.160 24.135 -10.725 1.00 61.06 278 LYS A C 1
ATOM 2258 O O . LYS A 1 278 ? 34.679 23.054 -10.473 1.00 61.06 278 LYS A O 1
ATOM 2263 N N . THR A 1 279 ? 34.171 24.639 -11.958 1.00 54.81 279 THR A N 1
ATOM 2264 C CA . THR A 1 279 ? 34.805 24.047 -13.142 1.00 54.81 279 THR A CA 1
ATOM 2265 C C . THR A 1 279 ? 36.332 24.168 -13.186 1.00 54.81 279 THR A C 1
ATOM 2267 O O . THR A 1 279 ? 36.948 23.547 -14.048 1.00 54.81 279 THR A O 1
ATOM 2270 N N . ALA A 1 280 ? 36.965 24.948 -12.302 1.00 49.66 280 ALA A N 1
ATOM 2271 C CA . ALA A 1 280 ? 38.421 25.131 -12.313 1.00 49.66 280 ALA A CA 1
ATOM 2272 C C . ALA A 1 280 ? 39.222 23.988 -11.655 1.00 49.66 280 ALA A C 1
ATOM 2274 O O . ALA A 1 280 ? 40.420 23.885 -11.906 1.00 49.66 280 ALA A O 1
ATOM 2275 N N . ALA A 1 281 ? 38.583 23.129 -10.851 1.00 48.19 281 ALA A N 1
ATOM 2276 C CA . ALA A 1 281 ? 39.265 22.116 -10.035 1.00 48.19 281 ALA A CA 1
ATOM 2277 C C . ALA A 1 281 ? 39.180 20.672 -10.573 1.00 48.19 281 ALA A C 1
ATOM 2279 O O . ALA A 1 281 ? 39.672 19.758 -9.919 1.00 48.19 281 ALA A O 1
ATOM 2280 N N . VAL A 1 282 ? 38.550 20.436 -11.729 1.00 48.78 282 VAL A N 1
ATOM 2281 C CA . VAL A 1 282 ? 38.367 19.072 -12.250 1.00 48.78 282 VAL A CA 1
ATOM 2282 C C . VAL A 1 282 ? 39.433 18.764 -13.293 1.00 48.78 282 VAL A C 1
ATOM 2284 O O . VAL A 1 282 ? 39.462 19.357 -14.373 1.00 48.78 282 VAL A O 1
ATOM 2287 N N . ASP A 1 283 ? 40.311 17.832 -12.939 1.00 49.03 283 ASP A N 1
ATOM 2288 C CA . ASP A 1 283 ? 41.331 17.267 -13.812 1.00 49.03 283 ASP A CA 1
ATOM 2289 C C . ASP A 1 283 ? 40.663 16.638 -15.060 1.00 49.03 283 ASP A C 1
ATOM 2291 O O . ASP A 1 283 ? 39.735 15.832 -14.907 1.00 49.03 283 ASP A O 1
ATOM 2295 N N . PRO A 1 284 ? 41.080 16.967 -16.301 1.00 46.91 284 PRO A N 1
ATOM 2296 C CA . PRO A 1 284 ? 40.393 16.531 -17.525 1.00 46.91 284 PRO A CA 1
ATOM 2297 C C . PRO A 1 284 ? 40.304 15.008 -17.734 1.00 46.91 284 PRO A C 1
ATOM 2299 O O . PRO A 1 284 ? 39.564 14.559 -18.606 1.00 46.91 284 PRO A O 1
ATOM 2302 N N . HIS A 1 285 ? 41.041 14.210 -16.956 1.00 46.78 285 HIS A N 1
ATOM 2303 C CA . HIS A 1 285 ? 41.126 12.752 -17.083 1.00 46.78 285 HIS A CA 1
ATOM 2304 C C . HIS A 1 285 ? 40.198 11.949 -16.145 1.00 46.78 285 HIS A C 1
ATOM 2306 O O . HIS A 1 285 ? 40.218 10.718 -16.196 1.00 46.78 285 HIS A O 1
ATOM 2312 N N . HIS A 1 286 ? 39.374 12.587 -15.302 1.00 43.78 286 HIS A N 1
ATOM 2313 C CA . HIS A 1 286 ? 38.593 11.889 -14.258 1.00 43.78 286 HIS A CA 1
ATOM 2314 C C . HIS A 1 286 ? 37.072 12.114 -14.276 1.00 43.78 286 HIS A C 1
ATOM 2316 O O . HIS A 1 286 ? 36.397 11.944 -13.263 1.00 43.78 286 HIS A O 1
ATOM 2322 N N . LEU A 1 287 ? 36.490 12.405 -15.439 1.00 47.62 287 LEU A N 1
ATOM 2323 C CA . LEU A 1 287 ? 35.033 12.389 -15.590 1.00 47.62 287 LEU A CA 1
ATOM 2324 C C . LEU A 1 287 ? 34.548 10.971 -15.918 1.00 47.62 287 LEU A C 1
ATOM 2326 O O . LEU A 1 287 ? 34.613 10.524 -17.063 1.00 47.62 287 LEU A O 1
ATOM 2330 N N . LEU A 1 288 ? 34.053 10.260 -14.901 1.00 41.50 288 LEU A N 1
ATOM 2331 C CA . LEU A 1 288 ? 33.213 9.084 -15.118 1.00 41.50 288 LEU A CA 1
ATOM 2332 C C . LEU A 1 288 ? 31.843 9.518 -15.684 1.00 41.50 288 LEU A C 1
ATOM 2334 O O . LEU A 1 288 ? 31.349 10.581 -15.308 1.00 41.50 288 LEU A O 1
ATOM 2338 N N . PRO A 1 289 ? 31.183 8.702 -16.531 1.00 40.94 289 PRO A N 1
ATOM 2339 C CA . PRO A 1 289 ? 30.000 9.109 -17.308 1.00 40.94 289 PRO A CA 1
ATOM 2340 C C . PRO A 1 289 ? 28.710 9.449 -16.533 1.00 40.94 289 PRO A C 1
ATOM 2342 O O . PRO A 1 289 ? 27.654 9.529 -17.155 1.00 40.94 289 PRO A O 1
ATOM 2345 N N . ARG A 1 290 ? 28.723 9.561 -15.198 1.00 37.50 290 ARG A N 1
ATOM 2346 C CA . ARG A 1 290 ? 27.502 9.366 -14.397 1.00 37.50 290 ARG A CA 1
ATOM 2347 C C . ARG A 1 290 ? 26.777 10.628 -13.919 1.00 37.50 290 ARG A C 1
ATOM 2349 O O . ARG A 1 290 ? 25.587 10.531 -13.643 1.00 37.50 290 ARG A O 1
ATOM 2356 N N . ASP A 1 291 ? 27.401 11.803 -13.929 1.00 35.88 291 ASP A N 1
ATOM 2357 C CA . ASP A 1 291 ? 26.824 12.985 -13.260 1.00 35.88 291 ASP A CA 1
ATOM 2358 C C . ASP A 1 291 ? 26.448 14.126 -14.221 1.00 35.88 291 ASP A C 1
ATOM 2360 O O . ASP A 1 291 ? 26.777 15.291 -14.006 1.00 35.88 291 ASP A O 1
ATOM 2364 N N . HIS A 1 292 ? 25.709 13.810 -15.289 1.00 41.06 292 HIS A N 1
ATOM 2365 C CA . HIS A 1 292 ? 25.107 14.814 -16.183 1.00 41.06 292 HIS A CA 1
ATOM 2366 C C . HIS A 1 292 ? 23.698 15.273 -15.758 1.00 41.06 292 HIS A C 1
ATOM 2368 O O . HIS A 1 292 ? 22.934 15.776 -16.577 1.00 41.06 292 HIS A O 1
ATOM 2374 N N . HIS A 1 293 ? 23.362 15.177 -14.470 1.00 39.19 293 HIS A N 1
ATOM 2375 C CA . HIS A 1 293 ? 22.171 15.814 -13.904 1.00 39.19 293 HIS A CA 1
ATOM 2376 C C . HIS A 1 293 ? 22.565 16.951 -12.960 1.00 39.19 293 HIS A C 1
ATOM 2378 O O . HIS A 1 293 ? 22.528 16.811 -11.741 1.00 39.19 293 HIS A O 1
ATOM 2384 N N . LEU A 1 294 ? 22.901 18.112 -13.527 1.00 36.31 294 LEU A N 1
ATOM 2385 C CA . LEU A 1 294 ? 22.679 19.366 -12.815 1.00 36.31 294 LEU A CA 1
ATOM 2386 C C . LEU A 1 294 ? 22.254 20.468 -13.787 1.00 36.31 294 LEU A C 1
ATOM 2388 O O . LEU A 1 294 ? 22.992 20.865 -14.687 1.00 36.31 294 LEU A O 1
ATOM 2392 N N . SER A 1 295 ? 21.014 20.898 -13.588 1.00 36.75 295 SER A N 1
ATOM 2393 C CA . SER A 1 295 ? 20.286 21.963 -14.266 1.00 36.75 295 SER A CA 1
ATOM 2394 C C . SER A 1 295 ? 21.064 23.283 -14.307 1.00 36.75 295 SER A C 1
ATOM 2396 O O . SER A 1 295 ? 21.648 23.660 -13.296 1.00 36.75 295 SER A O 1
ATOM 2398 N N . THR A 1 296 ? 21.011 24.017 -15.424 1.00 31.31 296 THR A N 1
ATOM 2399 C CA . THR A 1 296 ? 20.128 25.191 -15.614 1.00 31.31 296 THR A CA 1
ATOM 2400 C C . THR A 1 296 ? 20.493 26.011 -16.867 1.00 31.31 296 THR A C 1
ATOM 2402 O O . THR A 1 296 ? 21.648 26.118 -17.270 1.00 31.31 296 THR A O 1
ATOM 2405 N N . THR A 1 297 ? 19.445 26.641 -17.410 1.00 32.50 297 THR A N 1
ATOM 2406 C CA . THR A 1 297 ? 19.387 27.834 -18.277 1.00 32.50 297 THR A CA 1
ATOM 2407 C C . THR A 1 297 ? 19.771 27.716 -19.756 1.00 32.50 297 THR A C 1
ATOM 2409 O O . THR A 1 297 ? 20.943 27.704 -20.113 1.00 32.50 297 THR A O 1
ATOM 2412 N N . ASN A 1 298 ? 18.724 27.723 -20.592 1.00 43.81 298 ASN A N 1
ATOM 2413 C CA . ASN A 1 298 ? 18.568 28.447 -21.861 1.00 43.81 298 ASN A CA 1
ATOM 2414 C C . ASN A 1 298 ? 19.860 28.830 -22.588 1.00 43.81 298 ASN A C 1
ATOM 2416 O O . ASN A 1 298 ? 20.296 29.981 -22.559 1.00 43.81 298 ASN A O 1
ATOM 2420 N N . VAL A 1 299 ? 20.424 27.868 -23.302 1.00 39.62 299 VAL A N 1
ATOM 2421 C CA . VAL A 1 299 ? 21.327 28.140 -24.412 1.00 39.62 299 VAL A CA 1
ATOM 2422 C C . VAL A 1 299 ? 20.777 27.328 -25.568 1.00 39.62 299 VAL A C 1
ATOM 2424 O O . VAL A 1 299 ? 20.644 26.111 -25.448 1.00 39.62 299 VAL A O 1
ATOM 2427 N N . GLU A 1 300 ? 20.375 28.021 -26.626 1.00 50.16 300 GLU A N 1
ATOM 2428 C CA . GLU A 1 300 ? 20.074 27.432 -27.926 1.00 50.16 300 GLU A CA 1
ATOM 2429 C C . GLU A 1 300 ? 21.316 26.649 -28.368 1.00 50.16 300 GLU A C 1
ATOM 2431 O O . GLU A 1 300 ? 22.339 27.205 -28.764 1.00 50.16 300 GLU A O 1
ATOM 2436 N N . ASP A 1 301 ? 21.257 25.343 -28.135 1.00 44.59 301 ASP A N 1
ATOM 2437 C CA . ASP A 1 301 ? 22.254 24.367 -28.541 1.00 44.59 301 ASP A CA 1
ATOM 2438 C C . ASP A 1 301 ? 21.911 23.981 -29.977 1.00 44.59 301 ASP A C 1
ATOM 2440 O O . ASP A 1 301 ? 21.018 23.161 -30.205 1.00 44.59 301 ASP A O 1
ATOM 2444 N N . ASP A 1 302 ? 22.628 24.569 -30.926 1.00 52.75 302 ASP A N 1
ATOM 2445 C CA . ASP A 1 302 ? 22.628 24.146 -32.323 1.00 52.75 302 ASP A CA 1
ATOM 2446 C C . ASP A 1 302 ? 23.485 22.871 -32.445 1.00 52.75 302 ASP A C 1
ATOM 2448 O O . ASP A 1 302 ? 24.642 22.860 -32.871 1.00 52.75 302 ASP A O 1
ATOM 2452 N N . ASP A 1 303 ? 22.937 21.783 -31.907 1.00 55.03 303 ASP A N 1
ATOM 2453 C CA . ASP A 1 303 ? 23.455 20.431 -32.053 1.00 55.03 303 ASP A CA 1
ATOM 2454 C C . ASP A 1 303 ? 22.753 19.816 -33.281 1.00 55.03 303 ASP A C 1
ATOM 2456 O O . ASP A 1 303 ? 21.527 19.689 -33.265 1.00 55.03 303 ASP A O 1
ATOM 2460 N N . PRO A 1 304 ? 23.467 19.390 -34.340 1.00 57.41 304 PRO A N 1
ATOM 2461 C CA . PRO A 1 304 ? 22.856 18.798 -35.542 1.00 57.41 304 PRO A CA 1
ATOM 2462 C C . PRO A 1 304 ? 22.071 17.506 -35.248 1.00 57.41 304 PRO A C 1
ATOM 2464 O O . PRO A 1 304 ? 21.329 16.991 -36.085 1.00 57.41 304 PRO A O 1
ATOM 2467 N N . THR A 1 305 ? 22.235 16.955 -34.045 1.00 56.50 305 THR A N 1
ATOM 2468 C CA . THR A 1 305 ? 21.442 15.839 -33.527 1.00 56.50 305 THR A CA 1
ATOM 2469 C C . THR A 1 305 ? 20.086 16.300 -32.979 1.00 56.50 305 THR A C 1
ATOM 2471 O O . THR A 1 305 ? 19.113 15.558 -33.080 1.00 56.50 305 THR A O 1
ATOM 2474 N N . LYS A 1 306 ? 20.002 17.526 -32.442 1.00 60.31 306 LYS A N 1
ATOM 2475 C CA . LYS A 1 306 ? 18.759 18.159 -31.976 1.00 60.31 306 LYS A CA 1
ATOM 2476 C C . LYS A 1 306 ? 17.910 18.674 -33.130 1.00 60.31 306 LYS A C 1
ATOM 2478 O O . LYS A 1 306 ? 16.696 18.574 -33.033 1.00 60.31 306 LYS A O 1
ATOM 2483 N N . GLU A 1 307 ? 18.520 19.147 -34.217 1.00 65.56 307 GLU A N 1
ATOM 2484 C CA . GLU A 1 307 ? 17.796 19.550 -35.433 1.00 65.56 307 GLU A CA 1
ATOM 2485 C C . GLU A 1 307 ? 17.048 18.356 -36.045 1.00 65.56 307 GLU A C 1
ATOM 2487 O O . GLU A 1 307 ? 15.834 18.402 -36.205 1.00 65.56 307 GLU A O 1
ATOM 2492 N N . LYS A 1 308 ? 17.727 17.214 -36.220 1.00 67.25 308 LYS A N 1
ATOM 2493 C CA . LYS A 1 308 ? 17.081 15.962 -36.663 1.00 67.25 308 LYS A CA 1
ATOM 2494 C C . LYS A 1 308 ? 16.055 15.419 -35.673 1.00 67.25 308 LYS A C 1
ATOM 2496 O O . LYS A 1 308 ? 15.077 14.790 -36.068 1.00 67.25 308 LYS A O 1
ATOM 2501 N N . GLU A 1 309 ? 16.284 15.612 -34.376 1.00 70.62 309 GLU A N 1
ATOM 2502 C CA . GLU A 1 309 ? 15.306 15.233 -33.358 1.00 70.62 309 GLU A CA 1
ATOM 2503 C C . GLU A 1 309 ? 14.061 16.129 -33.427 1.00 70.62 309 GLU A C 1
ATOM 2505 O O . GLU A 1 309 ? 12.949 15.621 -33.321 1.00 70.62 309 GLU A O 1
ATOM 2510 N N . ALA A 1 310 ? 14.235 17.432 -33.660 1.00 72.19 310 ALA A N 1
ATOM 2511 C CA . ALA A 1 310 ? 13.151 18.386 -33.851 1.00 72.19 310 ALA A CA 1
ATOM 2512 C C . ALA A 1 310 ? 12.370 18.104 -35.142 1.00 72.19 310 ALA A C 1
ATOM 2514 O O . ALA A 1 310 ? 11.144 18.091 -35.099 1.00 72.19 310 ALA A O 1
ATOM 2515 N N . GLU A 1 311 ? 13.048 17.786 -36.247 1.00 77.19 311 GLU A N 1
ATOM 2516 C CA . GLU A 1 311 ? 12.415 17.335 -37.495 1.00 77.19 311 GLU A CA 1
ATOM 2517 C C . GLU A 1 311 ? 11.548 16.090 -37.262 1.00 77.19 311 GLU A C 1
ATOM 2519 O O . GLU A 1 311 ? 10.373 16.075 -37.616 1.00 77.19 311 GLU A O 1
ATOM 2524 N N . MET A 1 312 ? 12.085 15.075 -36.577 1.00 78.56 312 MET A N 1
ATOM 2525 C CA . MET A 1 312 ? 11.339 13.859 -36.237 1.00 78.56 312 MET A CA 1
ATOM 2526 C C . MET A 1 312 ? 10.144 14.144 -35.308 1.00 78.56 312 MET A C 1
ATOM 2528 O O . MET A 1 312 ? 9.095 13.511 -35.431 1.00 78.56 312 MET A O 1
ATOM 2532 N N . ILE A 1 313 ? 10.283 15.076 -34.359 1.00 84.12 313 ILE A N 1
ATOM 2533 C CA . ILE A 1 313 ? 9.187 15.507 -33.477 1.00 84.12 313 ILE A CA 1
ATOM 2534 C C . ILE A 1 313 ? 8.074 16.173 -34.295 1.00 84.12 313 ILE A C 1
ATOM 2536 O O . ILE A 1 313 ? 6.902 15.846 -34.097 1.00 84.12 313 ILE A O 1
ATOM 2540 N N . LEU A 1 314 ? 8.433 17.076 -35.209 1.00 85.81 314 LEU A N 1
ATOM 2541 C CA . LEU A 1 314 ? 7.488 17.786 -36.068 1.00 85.81 314 LEU A CA 1
ATOM 2542 C C . LEU A 1 314 ? 6.760 16.826 -37.011 1.00 85.81 314 LEU A C 1
ATOM 2544 O O . LEU A 1 314 ? 5.534 16.856 -37.047 1.00 85.81 314 LEU A O 1
ATOM 2548 N N . GLU A 1 315 ? 7.472 15.898 -37.655 1.00 86.38 315 GLU A N 1
ATOM 2549 C CA . GLU A 1 315 ? 6.879 14.880 -38.534 1.00 86.38 315 GLU A CA 1
ATOM 2550 C C . GLU A 1 315 ? 5.834 14.026 -37.793 1.00 86.38 315 GLU A C 1
ATOM 2552 O O . GLU A 1 315 ? 4.738 13.767 -38.298 1.00 86.38 315 GLU A O 1
ATOM 2557 N N . TYR A 1 316 ? 6.122 13.626 -36.548 1.00 88.38 316 TYR A N 1
ATOM 2558 C CA . TYR A 1 316 ? 5.162 12.874 -35.735 1.00 88.38 316 TYR A CA 1
ATOM 2559 C C . TYR A 1 316 ? 3.910 13.689 -35.391 1.00 88.38 316 TYR A C 1
ATOM 2561 O O . TYR A 1 316 ? 2.812 13.125 -35.393 1.00 88.38 316 TYR A O 1
ATOM 2569 N N . ILE A 1 317 ? 4.066 14.981 -35.085 1.00 89.81 317 ILE A N 1
ATOM 2570 C CA . ILE A 1 317 ? 2.961 15.892 -34.755 1.00 89.81 317 ILE A CA 1
ATOM 2571 C C . ILE A 1 317 ? 2.111 16.193 -35.992 1.00 89.81 317 ILE A C 1
ATOM 2573 O O . ILE A 1 317 ? 0.885 16.150 -35.906 1.00 89.81 317 ILE A O 1
ATOM 2577 N N . GLU A 1 318 ? 2.733 16.450 -37.139 1.00 90.00 318 GLU A N 1
ATOM 2578 C CA . GLU A 1 318 ? 2.042 16.675 -38.411 1.00 90.00 318 GLU A CA 1
ATOM 2579 C C . GLU A 1 318 ? 1.226 15.448 -38.805 1.00 90.00 318 GLU A C 1
ATOM 2581 O O . GLU A 1 318 ? 0.018 15.555 -39.009 1.00 90.00 318 GLU A O 1
ATOM 2586 N N . LYS A 1 319 ? 1.834 14.255 -38.763 1.00 89.25 319 LYS A N 1
ATOM 2587 C CA . LYS A 1 319 ? 1.129 13.003 -39.052 1.00 89.25 319 LYS A CA 1
ATOM 2588 C C . LYS A 1 319 ? -0.045 12.753 -38.103 1.00 89.25 319 LYS A C 1
ATOM 2590 O O . LYS A 1 319 ? -1.071 12.217 -38.519 1.00 89.25 319 LYS A O 1
ATOM 2595 N N . PHE A 1 320 ? 0.089 13.132 -36.832 1.00 92.25 320 PHE A N 1
ATOM 2596 C CA . PHE A 1 320 ? -1.016 13.066 -35.878 1.00 92.25 320 PHE A CA 1
ATOM 2597 C C . PHE A 1 320 ? -2.156 14.019 -36.254 1.00 92.25 320 PHE A C 1
ATOM 2599 O O . PHE A 1 320 ? -3.310 13.597 -36.247 1.00 92.25 320 PHE A O 1
ATOM 2606 N N . ASN A 1 321 ? -1.843 15.274 -36.590 1.00 89.44 321 ASN A N 1
ATOM 2607 C CA . ASN A 1 321 ? -2.847 16.265 -36.977 1.00 89.44 321 ASN A CA 1
ATOM 2608 C C . ASN A 1 321 ? -3.572 15.851 -38.265 1.00 89.44 321 ASN A C 1
ATOM 2610 O O . ASN A 1 321 ? -4.796 15.897 -38.280 1.00 89.44 321 ASN A O 1
ATOM 2614 N N . GLU A 1 322 ? -2.857 15.344 -39.275 1.00 91.06 322 GLU A N 1
ATOM 2615 C CA . GLU A 1 322 ? -3.458 14.795 -40.502 1.00 91.06 322 GLU A CA 1
ATOM 2616 C C . GLU A 1 322 ? -4.481 13.694 -40.187 1.00 91.06 322 GLU A C 1
ATOM 2618 O O . GLU A 1 322 ? -5.638 13.777 -40.585 1.00 91.06 322 GLU A O 1
ATOM 2623 N N . LEU A 1 323 ? -4.083 12.677 -39.410 1.00 89.06 323 LEU A N 1
ATOM 2624 C CA . LEU A 1 323 ? -4.971 11.564 -39.051 1.00 89.06 323 LEU A CA 1
ATOM 2625 C C . LEU A 1 323 ? -6.186 12.025 -38.230 1.00 89.06 323 LEU A C 1
ATOM 2627 O O . LEU A 1 323 ? -7.253 11.410 -38.304 1.00 89.06 323 LEU A O 1
ATOM 2631 N N . PHE A 1 324 ? -6.021 13.079 -37.430 1.00 84.88 324 PHE A N 1
ATOM 2632 C CA . PHE A 1 324 ? -7.081 13.639 -36.599 1.00 84.88 324 PHE A CA 1
ATOM 2633 C C . PHE A 1 324 ? -8.066 14.497 -37.412 1.00 84.88 324 PHE A C 1
ATOM 2635 O O . PHE A 1 324 ? -9.273 14.399 -37.189 1.00 84.88 324 PHE A O 1
ATOM 2642 N N . GLU A 1 325 ? -7.573 15.295 -38.364 1.00 87.69 325 GLU A N 1
ATOM 2643 C CA . GLU A 1 325 ? -8.378 16.084 -39.310 1.00 87.69 325 GLU A CA 1
ATOM 2644 C C . GLU A 1 325 ? -9.141 15.188 -40.295 1.00 87.69 325 GLU A C 1
ATOM 2646 O O . GLU A 1 325 ? -10.316 15.435 -40.565 1.00 87.69 325 GLU A O 1
ATOM 2651 N N . ASP A 1 326 ? -8.527 14.083 -40.727 1.00 85.25 326 ASP A N 1
ATOM 2652 C CA . ASP A 1 326 ? -9.146 13.044 -41.562 1.00 85.25 326 ASP A CA 1
ATOM 2653 C C . ASP A 1 326 ? -10.234 12.231 -40.824 1.00 85.25 326 ASP A C 1
ATOM 2655 O O . ASP A 1 326 ? -10.870 11.347 -41.406 1.00 85.25 326 ASP A O 1
ATOM 2659 N N . GLY A 1 327 ? -10.442 12.470 -39.524 1.00 78.94 327 GLY A N 1
ATOM 2660 C CA . GLY A 1 327 ? -11.422 11.758 -38.700 1.00 78.94 327 GLY A CA 1
ATOM 2661 C C . GLY A 1 327 ? -11.047 10.304 -38.379 1.00 78.94 327 GLY A C 1
ATOM 2662 O O . GLY A 1 327 ? -11.868 9.551 -37.850 1.00 78.94 327 GLY A O 1
ATOM 2663 N N . ARG A 1 328 ? -9.807 9.881 -38.657 1.00 82.75 328 ARG A N 1
ATOM 2664 C CA . ARG A 1 328 ? -9.288 8.530 -38.366 1.00 82.75 328 ARG A CA 1
ATOM 2665 C C . ARG A 1 328 ? -8.762 8.453 -36.933 1.00 82.75 328 ARG A C 1
ATOM 2667 O O . ARG A 1 328 ? -7.583 8.199 -36.686 1.00 82.75 328 ARG A O 1
ATOM 2674 N N . TYR A 1 329 ? -9.658 8.653 -35.967 1.00 82.25 329 TYR A N 1
ATOM 2675 C CA . TYR A 1 329 ? -9.303 8.785 -34.549 1.00 82.25 329 TYR A CA 1
ATOM 2676 C C . TYR A 1 329 ? -8.609 7.551 -33.954 1.00 82.25 329 TYR A C 1
ATOM 2678 O O . TYR A 1 329 ? -7.724 7.702 -33.114 1.00 82.25 329 TYR A O 1
ATOM 2686 N N . GLU A 1 330 ? -8.958 6.338 -34.396 1.00 80.38 330 GLU A N 1
ATOM 2687 C CA . GLU A 1 330 ? -8.321 5.102 -33.914 1.00 80.38 330 GLU A CA 1
ATOM 2688 C C . GLU A 1 330 ? -6.840 5.035 -34.314 1.00 80.38 330 GLU A C 1
ATOM 2690 O O . GLU A 1 330 ? -5.967 4.736 -33.498 1.00 80.38 330 GLU A O 1
ATOM 2695 N N . GLU A 1 331 ? -6.532 5.387 -35.559 1.00 83.12 331 GLU A N 1
ATOM 2696 C CA . GLU A 1 331 ? -5.162 5.390 -36.064 1.00 83.12 331 GLU A CA 1
ATOM 2697 C C . GLU A 1 331 ? -4.350 6.548 -35.496 1.00 83.12 331 GLU A C 1
ATOM 2699 O O . GLU A 1 331 ? -3.191 6.353 -35.125 1.00 83.12 331 GLU A O 1
ATOM 2704 N N . ALA A 1 332 ? -4.972 7.720 -35.332 1.00 86.94 332 ALA A N 1
ATOM 2705 C CA . ALA A 1 332 ? -4.373 8.846 -34.625 1.00 86.94 332 ALA A CA 1
ATOM 2706 C C . ALA A 1 332 ? -4.001 8.463 -33.180 1.00 86.94 332 ALA A C 1
ATOM 2708 O O . ALA A 1 332 ? -2.926 8.822 -32.696 1.00 86.94 332 ALA A O 1
ATOM 2709 N N . ALA A 1 333 ? -4.850 7.687 -32.494 1.00 84.44 333 ALA A N 1
ATOM 2710 C CA . ALA A 1 333 ? -4.586 7.215 -31.137 1.00 84.44 333 ALA A CA 1
ATOM 2711 C C . ALA A 1 333 ? -3.433 6.198 -31.085 1.00 84.44 333 ALA A C 1
ATOM 2713 O O . ALA A 1 333 ? -2.568 6.296 -30.211 1.00 84.44 333 ALA A O 1
ATOM 2714 N N . ILE A 1 334 ? -3.375 5.250 -32.029 1.00 85.19 334 ILE A N 1
ATOM 2715 C CA . ILE A 1 334 ? -2.267 4.283 -32.134 1.00 85.19 334 ILE A CA 1
ATOM 2716 C C . ILE A 1 334 ? -0.946 5.005 -32.433 1.00 85.19 334 ILE A C 1
ATOM 2718 O O . ILE A 1 334 ? 0.076 4.711 -31.808 1.00 85.19 334 ILE A O 1
ATOM 2722 N N . HIS A 1 335 ? -0.966 5.975 -33.348 1.00 87.12 335 HIS A N 1
ATOM 2723 C CA . HIS A 1 335 ? 0.195 6.796 -33.695 1.00 87.12 335 HIS A CA 1
ATOM 2724 C C . HIS A 1 335 ? 0.691 7.615 -32.495 1.00 87.12 335 HIS A C 1
ATOM 2726 O O . HIS A 1 335 ? 1.882 7.608 -32.181 1.00 87.12 335 HIS A O 1
ATOM 2732 N N . ALA A 1 336 ? -0.226 8.229 -31.739 1.00 88.12 336 ALA A N 1
ATOM 2733 C CA . ALA A 1 336 ? 0.111 8.947 -30.512 1.00 88.12 336 ALA A CA 1
ATOM 2734 C C . ALA A 1 336 ? 0.700 8.026 -29.425 1.00 88.12 336 ALA A C 1
ATOM 2736 O O . ALA A 1 336 ? 1.678 8.393 -28.763 1.00 88.12 336 ALA A O 1
ATOM 2737 N N . ALA A 1 337 ? 0.153 6.815 -29.261 1.00 84.25 337 ALA A N 1
ATOM 2738 C CA . ALA A 1 337 ? 0.630 5.835 -28.284 1.00 84.25 337 ALA A CA 1
ATOM 2739 C C . ALA A 1 337 ? 2.051 5.334 -28.589 1.00 84.25 337 ALA A C 1
ATOM 2741 O O . ALA A 1 337 ? 2.846 5.159 -27.665 1.00 84.25 337 ALA A O 1
ATOM 2742 N N . ASN A 1 338 ? 2.382 5.160 -29.871 1.00 85.00 338 ASN A N 1
ATOM 2743 C CA . ASN A 1 338 ? 3.697 4.706 -30.332 1.00 85.00 338 ASN A CA 1
ATOM 2744 C C . ASN A 1 338 ? 4.716 5.845 -30.511 1.00 85.00 338 ASN A C 1
ATOM 2746 O O . ASN A 1 338 ? 5.832 5.598 -30.968 1.00 85.00 338 ASN A O 1
ATOM 2750 N N . SER A 1 339 ? 4.356 7.082 -30.156 1.00 85.00 339 SER A N 1
ATOM 2751 C CA . SER A 1 339 ? 5.232 8.236 -30.357 1.00 85.00 339 SER A CA 1
ATOM 2752 C C . SER A 1 339 ? 6.560 8.113 -29.586 1.00 85.00 339 SER A C 1
ATOM 2754 O O . SER A 1 339 ? 6.570 7.784 -28.388 1.00 85.00 339 SER A O 1
ATOM 2756 N N . PRO A 1 340 ? 7.705 8.402 -30.236 1.00 78.25 340 PRO A N 1
ATOM 2757 C CA . PRO A 1 340 ? 9.011 8.317 -29.600 1.00 78.25 340 PRO A CA 1
ATOM 2758 C C . PRO A 1 340 ? 9.090 9.300 -28.434 1.00 78.25 340 PRO A C 1
ATOM 2760 O O . PRO A 1 340 ? 8.488 10.370 -28.461 1.00 78.25 340 PRO A O 1
ATOM 2763 N N . LYS A 1 341 ? 9.777 8.907 -27.354 1.00 75.94 341 LYS A N 1
ATOM 2764 C CA . LYS A 1 341 ? 9.890 9.684 -26.100 1.00 75.94 341 LYS A CA 1
ATOM 2765 C C . LYS A 1 341 ? 8.543 10.135 -25.490 1.00 75.94 341 LYS A C 1
ATOM 2767 O O . LYS A 1 341 ? 8.539 10.893 -24.529 1.00 75.94 341 LYS A O 1
ATOM 2772 N N . GLY A 1 342 ? 7.404 9.634 -25.983 1.00 78.06 342 GLY A N 1
ATOM 2773 C CA . GLY A 1 342 ? 6.071 10.058 -25.561 1.00 78.06 342 GLY A CA 1
ATOM 2774 C C . GLY A 1 342 ? 5.688 11.486 -25.948 1.00 78.06 342 GLY A C 1
ATOM 2775 O O . GLY A 1 342 ? 4.871 12.070 -25.245 1.00 78.06 342 GLY A O 1
ATOM 2776 N N . ILE A 1 343 ? 6.228 12.030 -27.045 1.00 84.88 343 ILE A N 1
ATOM 2777 C CA . ILE A 1 343 ? 5.931 13.390 -27.544 1.00 84.88 343 ILE A CA 1
ATOM 2778 C C . ILE A 1 343 ? 4.420 13.656 -27.617 1.00 84.88 343 ILE A C 1
ATOM 2780 O O . ILE A 1 343 ? 3.946 14.702 -27.181 1.00 84.88 343 ILE A O 1
ATOM 2784 N N . LEU A 1 344 ? 3.655 12.685 -28.126 1.00 85.75 344 LEU A N 1
ATOM 2785 C CA . LEU A 1 344 ? 2.206 12.805 -28.291 1.00 85.75 344 LEU A CA 1
ATOM 2786 C C . LEU A 1 344 ? 1.417 12.254 -27.094 1.00 85.75 344 LEU A C 1
ATOM 2788 O O . LEU A 1 344 ? 0.196 12.391 -27.062 1.00 85.75 344 LEU A O 1
ATOM 2792 N N . ARG A 1 345 ? 2.080 11.677 -26.081 1.00 84.94 345 ARG A N 1
ATOM 2793 C CA . ARG A 1 345 ? 1.456 11.179 -24.837 1.00 84.94 345 ARG A CA 1
ATOM 2794 C C . ARG A 1 345 ? 1.298 12.315 -23.813 1.00 84.94 345 ARG A C 1
ATOM 2796 O O . ARG A 1 345 ? 1.669 12.178 -22.645 1.00 84.94 345 ARG A O 1
ATOM 2803 N N . SER A 1 346 ? 0.770 13.449 -24.276 1.00 81.94 346 SER A N 1
ATOM 2804 C CA . SER A 1 346 ? 0.601 14.687 -23.514 1.00 81.94 346 SER A CA 1
ATOM 2805 C C . SER A 1 346 ? -0.866 14.949 -23.148 1.00 81.94 346 SER A C 1
ATOM 2807 O O . SER A 1 346 ? -1.802 14.401 -23.740 1.00 81.94 346 SER A O 1
ATOM 2809 N N . MET A 1 347 ? -1.070 15.830 -22.166 1.00 75.31 347 MET A N 1
ATOM 2810 C CA . MET A 1 347 ? -2.401 16.253 -21.717 1.00 75.31 347 MET A CA 1
ATOM 2811 C C . MET A 1 347 ? -3.166 17.036 -22.803 1.00 75.31 347 MET A C 1
ATOM 2813 O O . MET A 1 347 ? -4.397 16.997 -22.859 1.00 75.31 347 MET A O 1
ATOM 2817 N N . GLU A 1 348 ? -2.448 17.716 -23.701 1.00 81.44 348 GLU A N 1
ATOM 2818 C CA . GLU A 1 348 ? -3.037 18.436 -24.833 1.00 81.44 348 GLU A CA 1
ATOM 2819 C C . GLU A 1 348 ? -3.652 17.462 -25.845 1.00 81.44 348 GLU A C 1
ATOM 2821 O O . GLU A 1 348 ? -4.830 17.593 -26.180 1.00 81.44 348 GLU A O 1
ATOM 2826 N N . THR A 1 349 ? -2.902 16.432 -26.256 1.00 84.44 349 THR A N 1
ATOM 2827 C CA . THR A 1 349 ? -3.384 15.390 -27.177 1.00 84.44 349 THR A CA 1
ATOM 2828 C C . THR A 1 349 ? -4.622 14.690 -26.618 1.00 84.44 349 THR A C 1
ATOM 2830 O O . THR A 1 349 ? -5.602 14.491 -27.335 1.00 84.44 349 THR A O 1
ATOM 2833 N N . MET A 1 350 ? -4.631 14.376 -25.316 1.00 80.31 350 MET A N 1
ATOM 2834 C CA . MET A 1 350 ? -5.808 13.789 -24.666 1.00 80.31 350 MET A CA 1
ATOM 2835 C C . MET A 1 350 ? -7.012 14.734 -24.683 1.00 80.31 350 MET A C 1
ATOM 2837 O O . MET A 1 350 ? -8.137 14.299 -24.917 1.00 80.31 350 MET A O 1
ATOM 2841 N N . SER A 1 351 ? -6.798 16.029 -24.439 1.00 77.00 351 SER A N 1
ATOM 2842 C CA . SER A 1 351 ? -7.882 17.018 -24.455 1.00 77.00 351 SER A CA 1
ATOM 2843 C C . SER A 1 351 ? -8.531 17.115 -25.835 1.00 77.00 351 SER A C 1
ATOM 2845 O O . SER A 1 351 ? -9.753 17.206 -25.915 1.00 77.00 351 SER A O 1
ATOM 2847 N N . ARG A 1 352 ? -7.744 16.993 -26.913 1.00 79.56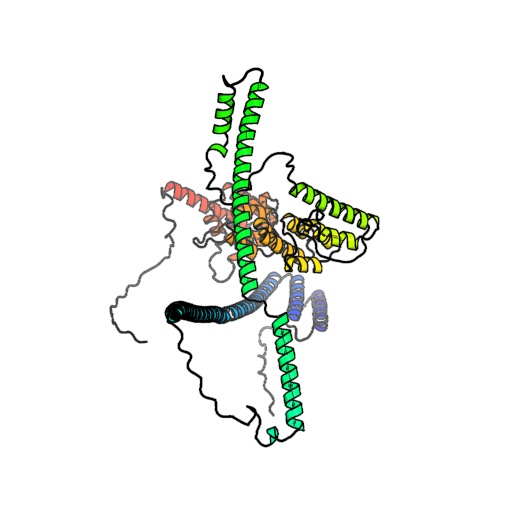 352 ARG A N 1
ATOM 2848 C CA . ARG A 1 352 ? -8.273 16.913 -28.284 1.00 79.56 352 ARG A CA 1
ATOM 2849 C C . ARG A 1 352 ? -9.173 15.690 -28.469 1.00 79.56 352 ARG A C 1
ATOM 2851 O O . ARG A 1 352 ? -10.286 15.840 -28.960 1.00 79.56 352 ARG A O 1
ATOM 2858 N N . PHE A 1 353 ? -8.763 14.512 -27.988 1.00 79.06 353 PHE A N 1
ATOM 2859 C CA . PHE A 1 353 ? -9.611 13.310 -28.019 1.00 79.06 353 PHE A CA 1
ATOM 2860 C C . PHE A 1 353 ? -10.873 13.423 -27.150 1.00 79.06 353 PHE A C 1
ATOM 2862 O O . PHE A 1 353 ? -11.902 12.870 -27.517 1.00 79.06 353 PHE A O 1
ATOM 2869 N N . LYS A 1 354 ? -10.842 14.160 -26.032 1.00 67.88 354 LYS A N 1
ATOM 2870 C CA . LYS A 1 354 ? -12.037 14.397 -25.197 1.00 67.88 354 LYS A CA 1
ATOM 2871 C C . LYS A 1 354 ? -13.103 15.254 -25.877 1.00 67.88 354 LYS A C 1
ATOM 2873 O O . LYS A 1 354 ? -14.273 15.126 -25.531 1.00 67.88 354 LYS A O 1
ATOM 2878 N N . CYS A 1 355 ? -12.708 16.149 -26.782 1.00 59.25 355 CYS A N 1
ATOM 2879 C CA . CYS A 1 355 ? -13.637 16.985 -27.544 1.00 59.25 355 CYS A CA 1
ATOM 2880 C C . CYS A 1 355 ? -14.367 16.211 -28.655 1.00 59.25 355 CYS A C 1
ATOM 2882 O O . CYS A 1 355 ? -15.326 16.734 -29.216 1.00 59.25 355 CYS A O 1
ATOM 2884 N N . VAL A 1 356 ? -13.936 14.984 -28.962 1.00 60.53 356 VAL A N 1
ATOM 2885 C CA . VAL A 1 356 ? -14.590 14.089 -29.920 1.00 60.53 356 VAL A CA 1
ATOM 2886 C C . VAL A 1 356 ? -15.581 13.208 -29.151 1.00 60.53 356 VAL A C 1
ATOM 2888 O O . VAL A 1 356 ? -15.194 12.482 -28.236 1.00 60.53 356 VAL A O 1
ATOM 2891 N N . GLU A 1 357 ? -16.875 13.296 -29.474 1.00 46.97 357 GLU A N 1
ATOM 2892 C CA . GLU A 1 357 ? -17.918 12.516 -28.794 1.00 46.97 357 GLU A CA 1
ATOM 2893 C C . GLU A 1 357 ? -17.701 11.001 -28.992 1.00 46.97 357 GLU A C 1
ATOM 2895 O O . GLU A 1 357 ? -17.473 10.512 -30.098 1.00 46.97 357 GLU A O 1
ATOM 2900 N N . ALA A 1 358 ? -17.717 10.262 -27.879 1.00 45.53 358 ALA A N 1
ATOM 2901 C CA . ALA A 1 358 ? -17.152 8.923 -27.758 1.00 45.53 358 ALA A CA 1
ATOM 2902 C C . ALA A 1 358 ? -17.955 7.829 -28.484 1.00 45.53 358 ALA A C 1
ATOM 2904 O O . ALA A 1 358 ? -19.094 7.533 -28.116 1.00 45.53 358 ALA A O 1
ATOM 2905 N N . ASN A 1 359 ? -17.301 7.133 -29.420 1.00 36.81 359 ASN A N 1
ATOM 2906 C CA . ASN A 1 359 ? -17.667 5.771 -29.802 1.00 36.81 359 ASN A CA 1
ATOM 2907 C C . ASN A 1 359 ? -16.742 4.754 -29.122 1.00 36.81 359 ASN A C 1
ATOM 2909 O O . ASN A 1 359 ? -15.554 4.983 -28.909 1.00 36.81 359 ASN A O 1
ATOM 2913 N N . LYS A 1 360 ? -17.369 3.649 -28.728 1.00 45.28 360 LYS A N 1
ATOM 2914 C CA . LYS A 1 360 ? -16.871 2.569 -27.875 1.00 45.28 360 LYS A CA 1
ATOM 2915 C C . LYS A 1 360 ? -15.681 1.849 -28.517 1.00 45.28 360 LYS A C 1
ATOM 2917 O O . LYS A 1 360 ? -15.809 1.408 -29.648 1.00 45.28 360 LYS A O 1
ATOM 2922 N N . ASP A 1 361 ? -14.571 1.715 -27.788 1.00 40.19 361 ASP A N 1
ATOM 2923 C CA . ASP A 1 361 ? -13.910 0.438 -27.458 1.00 40.19 361 ASP A CA 1
ATOM 2924 C C . ASP A 1 361 ? -12.506 0.649 -26.859 1.00 40.19 361 ASP A C 1
ATOM 2926 O O . ASP A 1 361 ? -11.811 1.631 -27.110 1.00 40.19 361 ASP A O 1
ATOM 2930 N N . GLY A 1 362 ? -12.134 -0.251 -25.945 1.00 47.06 362 GLY A N 1
ATOM 2931 C CA . GLY A 1 362 ? -11.076 -0.039 -24.960 1.00 47.06 362 GLY A CA 1
ATOM 2932 C C . GLY A 1 362 ? -9.658 -0.427 -25.389 1.00 47.06 362 GLY A C 1
ATOM 2933 O O . GLY A 1 362 ? -9.410 -1.505 -25.929 1.00 47.06 362 GLY A O 1
ATOM 2934 N N . ARG A 1 363 ? -8.687 0.393 -24.969 1.00 46.06 363 ARG A N 1
ATOM 2935 C CA . ARG A 1 363 ? -7.293 -0.012 -24.715 1.00 46.06 363 ARG A CA 1
ATOM 2936 C C . ARG A 1 363 ? -6.691 0.823 -23.581 1.00 46.06 363 ARG A C 1
ATOM 2938 O O . ARG A 1 363 ? -7.199 1.895 -23.270 1.00 46.06 363 ARG A O 1
ATOM 2945 N N . SER A 1 364 ? -5.680 0.278 -22.892 1.00 40.59 364 SER A N 1
ATOM 2946 C CA . SER A 1 364 ? -5.251 0.828 -21.596 1.00 40.59 364 SER A CA 1
ATOM 2947 C C . SER A 1 364 ? -4.545 2.182 -21.694 1.00 40.59 364 SER A C 1
ATOM 2949 O O . SER A 1 364 ? -3.910 2.472 -22.707 1.00 40.59 364 SER A O 1
ATOM 2951 N N . PRO A 1 365 ? -4.559 2.952 -20.595 1.00 41.19 365 PRO A N 1
ATOM 2952 C CA . PRO A 1 365 ? -3.873 4.233 -20.490 1.00 41.19 365 PRO A CA 1
ATOM 2953 C C . PRO A 1 365 ? -2.357 4.083 -20.394 1.00 41.19 365 PRO A C 1
ATOM 2955 O O . PRO A 1 365 ? -1.855 3.040 -19.979 1.00 41.19 365 PRO A O 1
ATOM 2958 N N . CYS A 1 366 ? -1.663 5.165 -20.739 1.00 47.91 366 CYS A N 1
ATOM 2959 C CA . CYS A 1 366 ? -0.231 5.385 -20.560 1.00 47.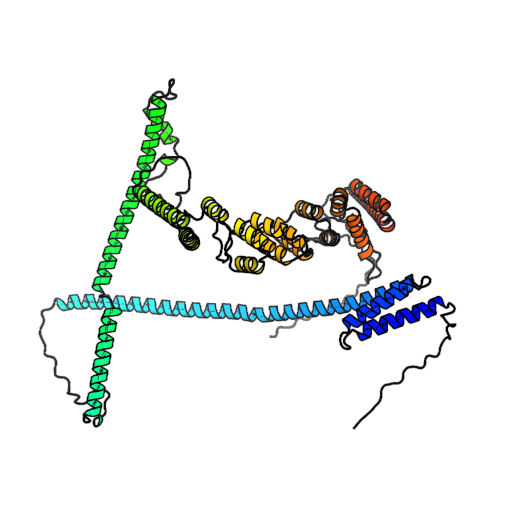91 366 CYS A CA 1
ATOM 2960 C C . CYS A 1 366 ? 0.072 6.081 -19.214 1.00 47.91 366 CYS A C 1
ATOM 2962 O O . CYS A 1 366 ? -0.770 6.808 -18.684 1.00 47.91 366 CYS A O 1
ATOM 2964 N N . ASP A 1 367 ? 1.310 5.919 -18.738 1.00 47.47 367 ASP A N 1
ATOM 2965 C CA . ASP A 1 367 ? 1.923 6.389 -17.486 1.00 47.47 367 ASP A CA 1
ATOM 2966 C C . ASP A 1 367 ? 1.644 7.843 -17.037 1.00 47.47 367 ASP A C 1
ATOM 2968 O O . ASP A 1 367 ? 1.734 8.153 -15.854 1.00 47.47 367 ASP A O 1
ATOM 2972 N N . THR A 1 368 ? 1.271 8.770 -17.914 1.00 52.28 368 THR A N 1
ATOM 2973 C CA . THR A 1 368 ? 0.928 10.164 -17.543 1.00 52.28 368 THR A CA 1
ATOM 2974 C C . THR A 1 368 ? -0.579 10.431 -17.448 1.00 52.28 368 THR A C 1
ATOM 2976 O O . THR A 1 368 ? -0.987 11.464 -16.925 1.00 52.28 368 THR A O 1
ATOM 2979 N N . MET A 1 369 ? -1.417 9.487 -17.894 1.00 65.00 369 MET A N 1
ATOM 2980 C CA . MET A 1 369 ? -2.861 9.664 -18.118 1.00 65.00 369 MET A CA 1
ATOM 2981 C C . MET A 1 369 ? -3.745 8.781 -17.221 1.00 65.00 369 MET A C 1
ATOM 2983 O O . MET A 1 369 ? -4.974 8.832 -17.306 1.00 65.00 369 MET A O 1
ATOM 2987 N N . SER A 1 370 ? -3.139 7.991 -16.329 1.00 72.38 370 SER A N 1
ATOM 2988 C CA . SER A 1 370 ? -3.824 7.041 -15.439 1.00 72.38 370 SER A CA 1
ATOM 2989 C C . SER A 1 370 ? -4.955 7.674 -14.617 1.00 72.38 370 SER A C 1
ATOM 2991 O O . SER A 1 370 ? -6.003 7.056 -14.448 1.00 72.38 370 SER A O 1
ATOM 2993 N N . LEU A 1 371 ? -4.786 8.919 -14.152 1.00 77.00 371 LEU A N 1
ATOM 2994 C CA . LEU A 1 371 ? -5.806 9.645 -13.378 1.00 77.00 371 LEU A CA 1
ATOM 2995 C C . LEU A 1 371 ? -7.098 9.861 -14.165 1.00 77.00 371 LEU A C 1
ATOM 2997 O O . LEU A 1 371 ? -8.191 9.624 -13.653 1.00 77.00 371 LEU A O 1
ATOM 3001 N N . GLU A 1 372 ? -6.981 10.299 -15.414 1.00 74.62 372 GLU A N 1
ATOM 3002 C CA . GLU A 1 372 ? -8.142 10.638 -16.231 1.00 74.62 372 GLU A CA 1
ATOM 3003 C C . GLU A 1 372 ? -8.865 9.398 -16.726 1.00 74.62 372 GLU A C 1
ATOM 3005 O O . GLU A 1 372 ? -10.092 9.347 -16.740 1.00 74.62 372 GLU A O 1
ATOM 3010 N N . CYS A 1 373 ? -8.106 8.366 -17.074 1.00 74.38 373 CYS A N 1
ATOM 3011 C CA . CYS A 1 373 ? -8.692 7.115 -17.507 1.00 74.38 373 CYS A CA 1
ATOM 3012 C C . CYS A 1 373 ? -9.415 6.405 -16.369 1.00 74.38 373 CYS A C 1
ATOM 3014 O O . CYS A 1 373 ? -10.518 5.904 -16.575 1.00 74.38 373 CYS A O 1
ATOM 3016 N N . VAL A 1 374 ? -8.864 6.427 -15.152 1.00 81.19 374 VAL A N 1
ATOM 3017 C CA . VAL A 1 374 ? -9.597 5.951 -13.977 1.00 81.19 374 VAL A CA 1
ATOM 3018 C C . VAL A 1 374 ? -10.812 6.836 -13.704 1.00 81.19 374 VAL A C 1
ATOM 3020 O O . VAL A 1 374 ? -11.878 6.299 -13.428 1.00 81.19 374 VAL A O 1
ATOM 3023 N N . ALA A 1 375 ? -10.736 8.160 -13.880 1.00 80.69 375 ALA A N 1
ATOM 3024 C CA . ALA A 1 375 ? -11.914 9.024 -13.769 1.00 80.69 375 ALA A CA 1
ATOM 3025 C C . ALA A 1 375 ? -13.031 8.645 -14.762 1.00 80.69 375 ALA A C 1
ATOM 3027 O O . ALA A 1 375 ? -14.201 8.628 -14.374 1.00 80.69 375 ALA A O 1
ATOM 3028 N N . CYS A 1 376 ? -12.698 8.306 -16.011 1.00 76.88 376 CYS A N 1
ATOM 3029 C CA . CYS A 1 376 ? -13.664 7.829 -17.005 1.00 76.88 376 CYS A CA 1
ATOM 3030 C C . CYS A 1 376 ? -14.244 6.459 -16.631 1.00 76.88 376 CYS A C 1
ATOM 3032 O O . CYS A 1 376 ? -15.461 6.307 -16.576 1.00 76.88 376 CYS A O 1
ATOM 3034 N N . VAL A 1 377 ? -13.398 5.494 -16.264 1.00 82.62 377 VAL A N 1
ATOM 3035 C CA . VAL A 1 377 ? -13.838 4.154 -15.836 1.00 82.62 377 VAL A CA 1
ATOM 3036 C C . VAL A 1 377 ? -14.744 4.217 -14.603 1.00 82.62 377 VAL A C 1
ATOM 3038 O O . VAL A 1 377 ? -15.742 3.499 -14.519 1.00 82.62 377 VAL A O 1
ATOM 3041 N N . LEU A 1 378 ? -14.446 5.120 -13.667 1.00 80.56 378 LEU A N 1
ATOM 3042 C CA . LEU A 1 378 ? -15.279 5.384 -12.495 1.00 80.56 378 LEU A CA 1
ATOM 3043 C C . LEU A 1 378 ? -16.611 6.063 -12.855 1.00 80.56 378 LEU A C 1
ATOM 3045 O O . LEU A 1 378 ? -17.604 5.822 -12.171 1.00 80.56 378 LEU A O 1
ATOM 3049 N N . LYS A 1 379 ? -16.664 6.907 -13.899 1.00 80.69 379 LYS A N 1
ATOM 3050 C CA . LYS A 1 379 ? -17.928 7.470 -14.420 1.00 80.69 379 LYS A CA 1
ATOM 3051 C C . LYS A 1 379 ? -18.796 6.392 -15.069 1.00 80.69 379 LYS A C 1
ATOM 3053 O O . LYS A 1 379 ? -20.004 6.396 -14.869 1.00 80.69 379 LYS A O 1
ATOM 3058 N N . GLU A 1 380 ? -18.176 5.463 -15.789 1.00 79.94 380 GLU A N 1
ATOM 3059 C CA . GLU A 1 380 ? -18.849 4.344 -16.461 1.00 79.94 380 GLU A CA 1
ATOM 3060 C C . GLU A 1 380 ? -19.142 3.150 -15.533 1.00 79.94 380 GLU A C 1
ATOM 3062 O O . GLU A 1 380 ? -19.781 2.186 -15.949 1.00 79.94 380 GLU A O 1
ATOM 3067 N N . ASN A 1 381 ? -18.702 3.206 -14.269 1.00 79.88 381 ASN A N 1
ATOM 3068 C CA . ASN A 1 381 ? -18.868 2.153 -13.258 1.00 79.88 381 ASN A CA 1
ATOM 3069 C C . ASN A 1 381 ? -18.288 0.780 -13.683 1.00 79.88 381 ASN A C 1
ATOM 3071 O O . ASN A 1 381 ? -18.800 -0.274 -13.303 1.00 79.88 381 ASN A O 1
ATOM 3075 N N . ARG A 1 382 ? -17.193 0.786 -14.458 1.00 81.31 382 ARG A N 1
ATOM 3076 C CA . ARG A 1 382 ? -16.495 -0.413 -14.966 1.00 81.31 382 ARG A CA 1
ATOM 3077 C C . ARG A 1 382 ? -15.400 -0.893 -14.007 1.00 81.31 382 ARG A C 1
ATOM 3079 O O . ARG A 1 382 ? -14.201 -0.776 -14.252 1.00 81.31 382 ARG A O 1
ATOM 3086 N N . LEU A 1 383 ? -15.837 -1.422 -12.867 1.00 81.94 383 LEU A N 1
ATOM 3087 C CA . LEU A 1 383 ? -14.968 -1.929 -11.796 1.00 81.94 383 LEU A CA 1
ATOM 3088 C C . LEU A 1 383 ? -14.047 -3.082 -12.215 1.00 81.94 383 LEU A C 1
ATOM 3090 O O . LEU A 1 383 ? -12.924 -3.191 -11.727 1.00 81.94 383 LEU A O 1
ATOM 3094 N N . ASP A 1 384 ? -14.528 -3.922 -13.123 1.00 83.25 384 ASP A N 1
ATOM 3095 C CA . ASP A 1 384 ? -13.807 -5.033 -13.739 1.00 83.25 384 ASP A CA 1
ATOM 3096 C C . ASP A 1 384 ? -12.528 -4.559 -14.440 1.00 83.25 384 ASP A C 1
ATOM 3098 O O . ASP A 1 384 ? -11.446 -5.110 -14.228 1.00 83.25 384 ASP A O 1
ATOM 3102 N N . LEU A 1 385 ? -12.641 -3.484 -15.220 1.00 82.75 385 LEU A N 1
ATOM 3103 C CA . LEU A 1 385 ? -11.528 -2.919 -15.971 1.00 82.75 385 LEU A CA 1
ATOM 3104 C C . LEU A 1 385 ? -10.496 -2.275 -15.039 1.00 82.75 385 LEU A C 1
ATOM 3106 O O . LEU A 1 385 ? -9.294 -2.477 -15.216 1.00 82.75 385 LEU A O 1
ATOM 3110 N N . LEU A 1 386 ? -10.967 -1.560 -14.011 1.00 83.44 386 LEU A N 1
ATOM 3111 C CA . LEU A 1 386 ? -10.102 -0.954 -12.999 1.00 83.44 386 LEU A CA 1
ATOM 3112 C C . LEU A 1 386 ? -9.324 -2.016 -12.210 1.00 83.44 386 LEU A C 1
ATOM 3114 O O . LEU A 1 386 ? -8.108 -1.904 -12.067 1.00 83.44 386 LEU A O 1
ATOM 3118 N N . SER A 1 387 ? -10.007 -3.066 -11.748 1.00 84.06 387 SER A N 1
ATOM 3119 C CA . SER A 1 387 ? -9.382 -4.176 -11.023 1.00 84.06 387 SER A CA 1
ATOM 3120 C C . SER A 1 387 ? -8.318 -4.873 -11.873 1.00 84.06 387 SER A C 1
ATOM 3122 O O . SER A 1 387 ? -7.205 -5.105 -11.403 1.00 84.06 387 SER A O 1
ATOM 3124 N N . HIS A 1 388 ? -8.621 -5.127 -13.147 1.00 83.56 388 HIS A N 1
ATOM 3125 C CA . HIS A 1 388 ? -7.683 -5.729 -14.088 1.00 83.56 388 HIS A CA 1
ATOM 3126 C C . HIS A 1 388 ? -6.447 -4.846 -14.338 1.00 83.56 388 HIS A C 1
ATOM 3128 O O . HIS A 1 388 ? -5.327 -5.352 -14.368 1.00 83.56 388 HIS A O 1
ATOM 3134 N N . TRP A 1 389 ? -6.617 -3.528 -14.488 1.00 84.69 389 TRP A N 1
ATOM 3135 C CA . TRP A 1 389 ? -5.488 -2.611 -14.683 1.00 84.69 389 TRP A CA 1
ATOM 3136 C C . TRP A 1 389 ? -4.586 -2.492 -13.456 1.00 84.69 389 TRP A C 1
ATOM 3138 O O . TRP A 1 389 ? -3.367 -2.443 -13.616 1.00 84.69 389 TRP A O 1
ATOM 3148 N N . ILE A 1 390 ? -5.164 -2.496 -12.252 1.00 82.25 390 ILE A N 1
ATOM 3149 C CA . ILE A 1 390 ? -4.399 -2.513 -10.998 1.00 82.25 390 ILE A CA 1
ATOM 3150 C C . ILE A 1 390 ? -3.644 -3.841 -10.857 1.00 82.25 390 ILE A C 1
ATOM 3152 O O . ILE A 1 390 ? -2.462 -3.838 -10.530 1.00 82.25 390 ILE A O 1
ATOM 3156 N N . ALA A 1 391 ? -4.288 -4.975 -11.151 1.00 82.94 391 ALA A N 1
ATOM 3157 C CA . ALA A 1 391 ? -3.663 -6.295 -11.045 1.00 82.94 391 ALA A CA 1
ATOM 3158 C C . ALA A 1 391 ? -2.495 -6.498 -12.027 1.00 82.94 391 ALA A C 1
ATOM 3160 O O . ALA A 1 391 ? -1.564 -7.240 -11.726 1.00 82.94 391 ALA A O 1
ATOM 3161 N N . GLN A 1 392 ? -2.540 -5.853 -13.196 1.00 80.06 392 GLN A N 1
ATOM 3162 C CA . GLN A 1 392 ? -1.481 -5.918 -14.208 1.00 80.06 392 GLN A CA 1
ATOM 3163 C C . GLN A 1 392 ? -0.394 -4.843 -14.050 1.00 80.06 392 GLN A C 1
ATOM 3165 O O . GLN A 1 392 ? 0.467 -4.755 -14.921 1.00 80.06 392 GLN A O 1
ATOM 3170 N N . ASP A 1 393 ? -0.448 -4.019 -12.999 1.00 76.94 393 ASP A N 1
ATOM 3171 C CA . ASP A 1 393 ? 0.480 -2.900 -12.765 1.00 76.94 393 ASP A CA 1
ATOM 3172 C C . ASP A 1 393 ? 0.598 -1.945 -13.974 1.00 76.94 393 ASP A C 1
ATOM 3174 O O . ASP A 1 393 ? 1.662 -1.441 -14.323 1.00 76.94 393 ASP A O 1
ATOM 3178 N N . ARG A 1 394 ? -0.526 -1.722 -14.673 1.00 73.88 394 ARG A N 1
ATOM 3179 C CA . ARG A 1 394 ? -0.593 -0.901 -15.902 1.00 73.88 394 ARG A CA 1
ATOM 3180 C C . ARG A 1 394 ? -0.927 0.563 -15.644 1.00 73.88 394 ARG A C 1
ATOM 3182 O O . ARG A 1 394 ? -1.145 1.316 -16.590 1.00 73.88 394 ARG A O 1
ATOM 3189 N N . LEU A 1 395 ? -1.060 0.945 -14.380 1.00 76.62 395 LEU A N 1
ATOM 3190 C CA . LEU A 1 395 ? -1.393 2.299 -13.966 1.00 76.62 395 LEU A CA 1
ATOM 3191 C C . LEU A 1 395 ? -0.208 2.877 -13.216 1.00 76.62 395 LEU A C 1
ATOM 3193 O O . LEU A 1 395 ? 0.317 2.253 -12.299 1.00 76.62 395 LEU A O 1
ATOM 3197 N N . THR A 1 396 ? 0.142 4.116 -13.532 1.00 77.38 396 THR A N 1
ATOM 3198 C CA . THR A 1 396 ? 1.002 4.898 -12.649 1.00 77.38 396 THR A CA 1
ATOM 3199 C C . THR A 1 396 ? 0.261 5.214 -11.365 1.00 77.38 396 THR A C 1
ATOM 3201 O O . THR A 1 396 ? -0.643 6.054 -11.293 1.00 77.38 396 THR A O 1
ATOM 3204 N N . VAL A 1 397 ? 0.647 4.473 -10.336 1.00 79.12 397 VAL A N 1
ATOM 3205 C CA . VAL A 1 397 ? 0.090 4.576 -9.001 1.00 79.12 397 VAL A CA 1
ATOM 3206 C C . VAL A 1 397 ? 0.507 5.924 -8.410 1.00 79.12 397 VAL A C 1
ATOM 3208 O O . VAL A 1 397 ? 1.687 6.211 -8.235 1.00 79.12 397 VAL A O 1
ATOM 3211 N N . THR A 1 398 ? -0.475 6.781 -8.134 1.00 83.62 398 THR A N 1
ATOM 3212 C CA . THR A 1 398 ? -0.275 8.075 -7.468 1.00 83.62 398 THR A CA 1
ATOM 3213 C C . THR A 1 398 ? -1.261 8.213 -6.318 1.00 83.62 398 THR A C 1
ATOM 3215 O O . THR A 1 398 ? -2.336 7.615 -6.333 1.00 83.62 398 THR A O 1
ATOM 3218 N N . GLU A 1 399 ? -0.940 9.025 -5.310 1.00 86.25 399 GLU A N 1
ATOM 3219 C CA . GLU A 1 399 ? -1.865 9.234 -4.190 1.00 86.25 399 GLU A CA 1
ATOM 3220 C C . GLU A 1 399 ? -3.213 9.814 -4.630 1.00 86.25 399 GLU A C 1
ATOM 3222 O O . GLU A 1 399 ? -4.258 9.353 -4.177 1.00 86.25 399 GLU A O 1
ATOM 3227 N N . LYS A 1 400 ? -3.195 10.772 -5.567 1.00 83.69 400 LYS A N 1
ATOM 3228 C CA . LYS A 1 400 ? -4.407 11.394 -6.127 1.00 83.69 400 LYS A CA 1
ATOM 3229 C C . LYS A 1 400 ? -5.328 10.367 -6.793 1.00 83.69 400 LYS A C 1
ATOM 3231 O O . LYS A 1 400 ? -6.543 10.538 -6.792 1.00 83.69 400 LYS A O 1
ATOM 3236 N N . LEU A 1 401 ? -4.756 9.295 -7.348 1.00 83.81 401 LEU A N 1
ATOM 3237 C CA . LEU A 1 401 ? -5.509 8.198 -7.954 1.00 83.81 401 LEU A CA 1
ATOM 3238 C C . LEU A 1 401 ? -6.269 7.403 -6.891 1.00 83.81 401 LEU A C 1
ATOM 3240 O O . LEU A 1 401 ? -7.445 7.094 -7.075 1.00 83.81 401 LEU A O 1
ATOM 3244 N N . GLY A 1 402 ? -5.604 7.116 -5.769 1.00 85.44 402 GLY A N 1
ATOM 3245 C CA . GLY A 1 402 ? -6.229 6.485 -4.610 1.00 85.44 402 GLY A CA 1
ATOM 3246 C C . GLY A 1 402 ? -7.351 7.350 -4.041 1.00 85.44 402 GLY A C 1
ATOM 3247 O O . GLY A 1 402 ? -8.437 6.831 -3.788 1.00 85.44 402 GLY A O 1
ATOM 3248 N N . ASP A 1 403 ? -7.127 8.666 -3.935 1.00 86.31 403 ASP A N 1
ATOM 3249 C CA . ASP A 1 403 ? -8.114 9.619 -3.408 1.00 86.31 403 ASP A CA 1
ATOM 3250 C C . ASP A 1 403 ? -9.395 9.609 -4.265 1.00 86.31 403 ASP A C 1
ATOM 3252 O O . ASP A 1 403 ? -10.500 9.477 -3.735 1.00 86.31 403 ASP A O 1
ATOM 3256 N N . LEU A 1 404 ? -9.250 9.622 -5.596 1.00 84.94 404 LEU A N 1
ATOM 3257 C CA . LEU A 1 404 ? -10.367 9.576 -6.546 1.00 84.94 404 LEU A CA 1
ATOM 3258 C C . LEU A 1 404 ? -11.205 8.288 -6.427 1.00 84.94 404 LEU A C 1
ATOM 3260 O O . LEU A 1 404 ? -12.438 8.327 -6.473 1.00 84.94 404 LEU A O 1
ATOM 3264 N N . ILE A 1 405 ? -10.544 7.137 -6.273 1.00 86.06 405 ILE A N 1
ATOM 3265 C CA . ILE A 1 405 ? -11.208 5.834 -6.111 1.00 86.06 405 ILE A CA 1
ATOM 3266 C C . ILE A 1 405 ? -11.902 5.764 -4.743 1.00 86.06 405 ILE A C 1
ATOM 3268 O O . ILE A 1 405 ? -13.049 5.317 -4.644 1.00 86.06 405 ILE A O 1
ATOM 3272 N N . ALA A 1 406 ? -11.241 6.247 -3.689 1.00 85.12 406 ALA A N 1
ATOM 3273 C CA . ALA A 1 406 ? -11.757 6.233 -2.327 1.00 85.12 406 ALA A CA 1
ATOM 3274 C C . ALA A 1 406 ? -12.951 7.187 -2.125 1.00 85.12 406 ALA A C 1
ATOM 3276 O O . ALA A 1 406 ? -13.841 6.883 -1.325 1.00 85.12 406 ALA A O 1
ATOM 3277 N N . GLU A 1 407 ? -13.005 8.318 -2.834 1.00 84.06 407 GLU A N 1
ATOM 3278 C CA . GLU A 1 407 ? -14.115 9.283 -2.785 1.00 84.06 407 GLU A CA 1
ATOM 3279 C C . GLU A 1 407 ? -15.391 8.733 -3.443 1.00 84.06 407 GLU A C 1
ATOM 3281 O O . GLU A 1 407 ? -16.506 8.938 -2.954 1.00 84.06 407 GLU A O 1
ATOM 3286 N N . LYS A 1 408 ? -15.250 7.952 -4.524 1.00 78.94 408 LYS A N 1
ATOM 3287 C CA . LYS A 1 408 ? -16.391 7.276 -5.165 1.00 78.94 408 LYS A CA 1
ATOM 3288 C C . LYS A 1 408 ? -17.039 6.218 -4.278 1.00 78.94 408 LYS A C 1
ATOM 3290 O O . LYS A 1 408 ? -18.214 5.898 -4.479 1.00 78.94 408 LYS A O 1
ATOM 3295 N N . CYS A 1 409 ? -16.329 5.724 -3.266 1.00 70.69 409 CYS A N 1
ATOM 3296 C CA . CYS A 1 409 ? -16.890 4.831 -2.266 1.00 70.69 409 CYS A CA 1
ATOM 3297 C C . CYS A 1 409 ? -17.842 5.578 -1.312 1.00 70.69 409 CYS A C 1
ATOM 3299 O O . CYS A 1 409 ? -17.517 5.852 -0.156 1.00 70.69 409 CYS A O 1
ATOM 3301 N N . LYS A 1 410 ? -19.073 5.838 -1.772 1.00 64.56 410 LYS A N 1
ATOM 3302 C CA . LYS A 1 410 ? -20.203 6.317 -0.952 1.00 64.56 410 LYS A CA 1
ATOM 3303 C C . LYS A 1 410 ? -20.836 5.186 -0.122 1.00 64.56 410 LYS A C 1
ATOM 3305 O O . LYS A 1 410 ? -22.050 5.005 -0.141 1.00 64.56 410 LYS A O 1
ATOM 3310 N N . GLY A 1 411 ? -20.009 4.351 0.511 1.00 58.56 411 GLY A N 1
ATOM 3311 C CA . GLY A 1 411 ? -20.437 3.280 1.425 1.00 58.56 411 GLY A CA 1
ATOM 3312 C C . GLY A 1 411 ? -21.134 2.060 0.799 1.00 58.56 411 GLY A C 1
ATOM 3313 O O . GLY A 1 411 ? -21.524 1.161 1.532 1.00 58.56 411 GLY A O 1
ATOM 3314 N N . LYS A 1 412 ? -21.297 1.992 -0.531 1.00 55.69 412 LYS A N 1
ATOM 3315 C CA . LYS A 1 412 ? -22.059 0.909 -1.192 1.00 55.69 412 LYS A CA 1
ATOM 3316 C C . LYS A 1 412 ? -21.225 -0.274 -1.677 1.00 55.69 412 LYS A C 1
ATOM 3318 O O . LYS A 1 412 ? -21.788 -1.338 -1.902 1.00 55.69 412 LYS A O 1
ATOM 3323 N N . ASN A 1 413 ? -19.918 -0.105 -1.885 1.00 68.44 413 ASN A N 1
ATOM 3324 C CA . ASN A 1 413 ? -19.097 -1.177 -2.438 1.00 68.44 413 ASN A CA 1
ATOM 3325 C C . ASN A 1 413 ? -17.667 -1.158 -1.881 1.00 68.44 413 ASN A C 1
ATOM 3327 O O . ASN A 1 413 ? -16.869 -0.275 -2.197 1.00 68.44 413 ASN A O 1
ATOM 3331 N N . ARG A 1 414 ? -17.367 -2.162 -1.050 1.00 74.94 414 ARG A N 1
ATOM 3332 C CA . ARG A 1 414 ? -16.086 -2.347 -0.355 1.00 74.94 414 ARG A CA 1
ATOM 3333 C C . ARG A 1 414 ? -14.901 -2.486 -1.317 1.00 74.94 414 ARG A C 1
ATOM 3335 O O . ARG A 1 414 ? -13.806 -2.049 -0.982 1.00 74.94 414 ARG A O 1
ATOM 3342 N N . THR A 1 415 ? -15.134 -2.979 -2.535 1.00 80.31 415 THR A N 1
ATOM 3343 C CA . THR A 1 415 ? -14.074 -3.204 -3.530 1.00 80.31 415 THR A CA 1
ATOM 3344 C C . THR A 1 415 ? -13.329 -1.925 -3.914 1.00 80.31 415 THR A C 1
ATOM 3346 O O . THR A 1 415 ? -12.147 -1.984 -4.236 1.00 80.31 415 THR A O 1
ATOM 3349 N N . TYR A 1 416 ? -13.985 -0.757 -3.863 1.00 83.56 416 TYR A N 1
ATOM 3350 C CA . TYR A 1 416 ? -13.329 0.535 -4.101 1.00 83.56 416 TYR A CA 1
ATOM 3351 C C . TYR A 1 416 ? -12.271 0.845 -3.040 1.00 83.56 416 TYR A C 1
ATOM 3353 O O . TYR A 1 416 ? -11.179 1.296 -3.379 1.00 83.56 416 TYR A O 1
ATOM 3361 N N . LEU A 1 417 ? -12.574 0.572 -1.769 1.00 86.06 417 LEU A N 1
ATOM 3362 C CA . LEU A 1 417 ? -11.623 0.766 -0.677 1.00 86.06 417 LEU A CA 1
ATOM 3363 C C . LEU A 1 417 ? -10.467 -0.230 -0.784 1.00 86.06 417 LEU A C 1
ATOM 3365 O O . LEU A 1 417 ? -9.323 0.181 -0.657 1.00 86.06 417 LEU A O 1
ATOM 3369 N N . ASP A 1 418 ? -10.741 -1.492 -1.123 1.00 86.19 418 ASP A N 1
ATOM 3370 C CA . ASP A 1 418 ? -9.696 -2.514 -1.285 1.00 86.19 418 ASP A CA 1
ATOM 3371 C C . ASP A 1 418 ? -8.716 -2.158 -2.426 1.00 86.19 418 ASP A C 1
ATOM 3373 O O . ASP A 1 418 ? -7.499 -2.311 -2.301 1.00 86.19 418 ASP A O 1
ATOM 3377 N N . MET A 1 419 ? -9.223 -1.612 -3.538 1.00 87.06 419 MET A N 1
ATOM 3378 C CA . MET A 1 419 ? -8.381 -1.114 -4.633 1.00 87.06 419 MET A CA 1
ATOM 3379 C C . MET A 1 419 ? -7.581 0.132 -4.231 1.00 87.06 419 MET A C 1
ATOM 3381 O O . MET A 1 419 ? -6.391 0.216 -4.536 1.00 87.06 419 MET A O 1
ATOM 3385 N N . ALA A 1 420 ? -8.203 1.082 -3.523 1.00 89.31 420 ALA A N 1
ATOM 3386 C CA . ALA A 1 420 ? -7.512 2.266 -3.016 1.00 89.31 420 ALA A CA 1
ATOM 3387 C C . ALA A 1 420 ? -6.412 1.895 -2.005 1.00 89.31 420 ALA A C 1
ATOM 3389 O O . ALA A 1 420 ? -5.323 2.456 -2.053 1.00 89.31 420 ALA A O 1
ATOM 3390 N N . GLU A 1 421 ? -6.650 0.905 -1.140 1.00 90.00 421 GLU A N 1
ATOM 3391 C CA . GLU A 1 421 ? -5.671 0.377 -0.182 1.00 90.00 421 GLU A CA 1
ATOM 3392 C C . GLU A 1 421 ? -4.421 -0.168 -0.888 1.00 90.00 421 GLU A C 1
ATOM 3394 O O . GLU A 1 421 ? -3.296 0.123 -0.476 1.00 90.00 421 GLU A O 1
ATOM 3399 N N . THR A 1 422 ? -4.598 -0.934 -1.969 1.00 88.75 422 THR A N 1
ATOM 3400 C CA . THR A 1 422 ? -3.487 -1.439 -2.795 1.00 88.75 422 THR A CA 1
ATOM 3401 C C . THR A 1 422 ? -2.697 -0.296 -3.429 1.00 88.75 422 THR A C 1
ATOM 3403 O O . THR A 1 422 ? -1.470 -0.282 -3.361 1.00 88.75 422 THR A O 1
ATOM 3406 N N . ILE A 1 423 ? -3.391 0.709 -3.969 1.00 87.81 423 ILE A N 1
ATOM 3407 C CA . ILE A 1 423 ? -2.761 1.889 -4.574 1.00 87.81 423 ILE A CA 1
ATOM 3408 C C . ILE A 1 423 ? -1.965 2.681 -3.529 1.00 87.81 423 ILE A C 1
ATOM 3410 O O . ILE A 1 423 ? -0.799 2.995 -3.752 1.00 87.81 423 ILE A O 1
ATOM 3414 N N . TYR A 1 424 ? -2.537 2.959 -2.356 1.00 91.25 424 TYR A N 1
ATOM 3415 C CA . TYR A 1 424 ? -1.827 3.685 -1.301 1.00 91.25 424 TYR A CA 1
ATOM 3416 C C . TYR A 1 424 ? -0.637 2.908 -0.732 1.00 91.25 424 TYR A C 1
ATOM 3418 O O . TYR A 1 424 ? 0.370 3.530 -0.392 1.00 91.25 424 TYR A O 1
ATOM 3426 N N . ARG A 1 425 ? -0.710 1.569 -0.661 1.00 89.69 425 ARG A N 1
ATOM 3427 C CA . ARG A 1 425 ? 0.442 0.729 -0.291 1.00 89.69 425 ARG A CA 1
ATOM 3428 C C . ARG A 1 425 ? 1.579 0.855 -1.296 1.00 89.69 425 ARG A C 1
ATOM 3430 O O . ARG A 1 425 ? 2.719 1.039 -0.879 1.00 89.69 425 ARG A O 1
ATOM 3437 N N . ASN A 1 426 ? 1.267 0.829 -2.588 1.00 86.12 426 ASN A N 1
ATOM 3438 C CA . ASN A 1 426 ? 2.261 0.991 -3.649 1.00 86.12 426 ASN A CA 1
ATOM 3439 C C . ASN A 1 426 ? 2.868 2.410 -3.660 1.00 86.12 426 ASN A C 1
ATOM 3441 O O . ASN A 1 426 ? 4.047 2.566 -3.960 1.00 86.12 426 ASN A O 1
ATOM 3445 N N . CYS A 1 427 ? 2.103 3.432 -3.257 1.00 85.69 427 CYS A N 1
ATOM 3446 C CA . CYS A 1 427 ? 2.588 4.808 -3.077 1.00 85.69 427 CYS A CA 1
ATOM 3447 C C . CYS A 1 427 ? 3.366 5.055 -1.772 1.00 85.69 427 CYS A C 1
ATOM 3449 O O . CYS A 1 427 ? 3.809 6.178 -1.556 1.00 85.69 427 CYS A O 1
ATOM 3451 N N . LEU A 1 428 ? 3.484 4.067 -0.874 1.00 86.56 428 LEU A N 1
ATOM 3452 C CA . LEU A 1 428 ? 4.036 4.236 0.483 1.00 86.56 428 LEU A CA 1
ATOM 3453 C C . LEU A 1 428 ? 3.297 5.294 1.336 1.00 86.56 428 LEU A C 1
ATOM 3455 O O . LEU A 1 428 ? 3.828 5.816 2.315 1.00 86.56 428 LEU A O 1
ATOM 3459 N N . ALA A 1 429 ? 2.033 5.581 1.012 1.00 88.69 429 ALA A N 1
ATOM 3460 C CA . ALA A 1 429 ? 1.202 6.552 1.721 1.00 88.69 429 ALA A CA 1
ATOM 3461 C C . ALA A 1 429 ? 0.539 5.912 2.959 1.00 88.69 429 ALA A C 1
ATOM 3463 O O . ALA A 1 429 ? -0.682 5.746 3.020 1.00 88.69 429 ALA A O 1
ATOM 3464 N N . HIS A 1 430 ? 1.344 5.521 3.955 1.00 90.12 430 HIS A N 1
ATOM 3465 C CA . HIS A 1 430 ? 0.910 4.702 5.101 1.00 90.12 430 HIS A CA 1
ATOM 3466 C C . HIS A 1 430 ? -0.289 5.283 5.868 1.00 90.12 430 HIS A C 1
ATOM 3468 O O . HIS A 1 430 ? -1.217 4.545 6.200 1.00 90.12 430 HIS A O 1
ATOM 3474 N N . ARG A 1 431 ? -0.333 6.604 6.079 1.00 89.56 431 ARG A N 1
ATOM 3475 C CA . ARG A 1 431 ? -1.443 7.284 6.775 1.00 89.56 431 ARG A CA 1
ATOM 3476 C C . ARG A 1 431 ? -2.781 7.108 6.052 1.00 89.56 431 ARG A C 1
ATOM 3478 O O . ARG A 1 431 ? -3.805 6.837 6.674 1.00 89.56 431 ARG A O 1
ATOM 3485 N N . LYS A 1 432 ? -2.764 7.171 4.717 1.00 90.19 432 LYS A N 1
ATOM 3486 C CA . LYS A 1 432 ? -3.951 6.949 3.880 1.00 90.19 432 LYS A CA 1
ATOM 3487 C C . LYS A 1 432 ? -4.369 5.476 3.846 1.00 90.19 432 LYS A C 1
ATOM 3489 O O . LYS A 1 432 ? -5.566 5.204 3.840 1.00 90.19 432 LYS A O 1
ATOM 3494 N N . VAL A 1 433 ? -3.420 4.535 3.902 1.00 91.88 433 VAL A N 1
ATOM 3495 C CA . VAL A 1 433 ? -3.720 3.093 4.030 1.00 91.88 433 VAL A CA 1
ATOM 3496 C C . VAL A 1 433 ? -4.526 2.824 5.302 1.00 91.88 433 VAL A C 1
ATOM 3498 O O . VAL A 1 433 ? -5.588 2.209 5.230 1.00 91.88 433 VAL A O 1
ATOM 3501 N N . VAL A 1 434 ? -4.071 3.340 6.448 1.00 91.38 434 VAL A N 1
ATOM 3502 C CA . VAL A 1 434 ? -4.768 3.171 7.733 1.00 91.38 434 VAL A CA 1
ATOM 3503 C C . VAL A 1 434 ? -6.156 3.818 7.690 1.00 91.38 434 VAL A C 1
ATOM 3505 O O . VAL A 1 434 ? -7.130 3.173 8.072 1.00 91.38 434 VAL A O 1
ATOM 3508 N N . ASN A 1 435 ? -6.288 5.025 7.125 1.00 89.94 435 ASN A N 1
ATOM 3509 C CA . ASN A 1 435 ? -7.593 5.675 6.932 1.00 89.94 435 ASN A CA 1
ATOM 3510 C C . ASN A 1 435 ? -8.571 4.810 6.123 1.00 89.94 435 ASN A C 1
ATOM 3512 O O . ASN A 1 435 ? -9.743 4.688 6.482 1.00 89.94 435 ASN A O 1
ATOM 3516 N N . VAL A 1 436 ? -8.107 4.193 5.034 1.00 90.94 436 VAL A N 1
ATOM 3517 C CA . VAL A 1 436 ? -8.938 3.299 4.217 1.00 90.94 436 VAL A CA 1
ATOM 3518 C C . VAL A 1 436 ? -9.317 2.033 4.986 1.00 90.94 436 VAL A C 1
ATOM 3520 O O . VAL A 1 436 ? -10.488 1.657 4.971 1.00 90.94 436 VAL A O 1
ATOM 3523 N N . MET A 1 437 ? -8.381 1.419 5.715 1.00 90.25 437 MET A N 1
ATOM 3524 C CA . MET A 1 437 ? -8.657 0.235 6.540 1.00 90.25 437 MET A CA 1
ATOM 3525 C C . MET A 1 437 ? -9.666 0.520 7.660 1.00 90.25 437 MET A C 1
ATOM 3527 O O . MET A 1 437 ? -10.553 -0.293 7.929 1.00 90.25 437 MET A O 1
ATOM 3531 N N . VAL A 1 438 ? -9.585 1.697 8.284 1.00 90.88 438 VAL A N 1
ATOM 3532 C CA . VAL A 1 438 ? -10.556 2.159 9.285 1.00 90.88 438 VAL A CA 1
ATOM 3533 C C . VAL A 1 438 ? -11.934 2.362 8.651 1.00 90.88 438 VAL A C 1
ATOM 3535 O O . VAL A 1 438 ? -12.928 1.889 9.200 1.00 90.88 438 VAL A O 1
ATOM 3538 N N . ARG A 1 439 ? -12.007 2.961 7.453 1.00 87.12 439 ARG A N 1
ATOM 3539 C CA . ARG A 1 439 ? -13.260 3.094 6.681 1.00 87.12 439 ARG A CA 1
ATOM 3540 C C . ARG A 1 439 ? -13.850 1.750 6.240 1.00 87.12 439 ARG A C 1
ATOM 3542 O O . ARG A 1 439 ? -15.064 1.651 6.093 1.00 87.12 439 ARG A O 1
ATOM 3549 N N . GLN A 1 440 ? -13.023 0.722 6.039 1.00 87.62 440 GLN A N 1
ATOM 3550 C CA . GLN A 1 440 ? -13.469 -0.657 5.783 1.00 87.62 440 GLN A CA 1
ATOM 3551 C C . GLN A 1 440 ? -13.979 -1.370 7.053 1.00 87.62 440 GLN A C 1
ATOM 3553 O O . GLN A 1 440 ? -14.544 -2.459 6.944 1.00 87.62 440 GLN A O 1
ATOM 3558 N N . GLY A 1 441 ? -13.759 -0.808 8.248 1.00 87.12 441 GLY A N 1
ATOM 3559 C CA . GLY A 1 441 ? -14.070 -1.444 9.533 1.00 87.12 441 GLY A CA 1
ATOM 3560 C C . GLY A 1 441 ? -13.022 -2.460 10.009 1.00 87.12 441 GLY A C 1
ATOM 3561 O O . GLY A 1 441 ? -13.274 -3.215 10.947 1.00 87.12 441 GLY A O 1
ATOM 3562 N N . LEU A 1 442 ? -11.838 -2.504 9.387 1.00 89.88 442 LEU A N 1
ATOM 3563 C CA . LEU A 1 442 ? -10.746 -3.422 9.734 1.00 89.88 442 LEU A CA 1
ATOM 3564 C C . LEU A 1 442 ? -9.822 -2.835 10.815 1.00 89.88 442 LEU A C 1
ATOM 3566 O O . LEU A 1 442 ? -8.606 -2.779 10.640 1.00 89.88 442 LEU A O 1
ATOM 3570 N N . TYR A 1 443 ? -10.387 -2.416 11.949 1.00 90.75 443 TYR A N 1
ATOM 3571 C CA . TYR A 1 443 ? -9.670 -1.650 12.980 1.00 90.75 443 TYR A CA 1
ATOM 3572 C C . TYR A 1 443 ? -8.419 -2.361 13.520 1.00 90.75 443 TYR A C 1
ATOM 3574 O O . TYR A 1 443 ? -7.345 -1.776 13.542 1.00 90.75 443 TYR A O 1
ATOM 3582 N N . GLN A 1 444 ? -8.519 -3.645 13.877 1.00 89.75 444 GLN A N 1
ATOM 3583 C CA . GLN A 1 444 ? -7.390 -4.406 14.439 1.00 89.75 444 GLN A CA 1
ATOM 3584 C C . GLN A 1 444 ? -6.204 -4.507 13.465 1.00 89.75 444 GLN A C 1
ATOM 3586 O O . GLN A 1 444 ? -5.057 -4.301 13.851 1.00 89.75 444 GLN A O 1
ATOM 3591 N N . ARG A 1 445 ? -6.478 -4.758 12.178 1.00 89.75 445 ARG A N 1
ATOM 3592 C CA . ARG A 1 445 ? -5.437 -4.825 11.137 1.00 89.75 445 ARG A CA 1
ATOM 3593 C C . ARG A 1 445 ? -4.833 -3.451 10.859 1.00 89.75 445 ARG A C 1
ATOM 3595 O O . ARG A 1 445 ? -3.630 -3.355 10.649 1.00 89.75 445 ARG A O 1
ATOM 3602 N N . ALA A 1 446 ? -5.659 -2.405 10.889 1.00 91.00 446 ALA A N 1
ATOM 3603 C CA . ALA A 1 446 ? -5.216 -1.027 10.716 1.00 91.00 446 ALA A CA 1
ATOM 3604 C C . ALA A 1 446 ? -4.220 -0.616 11.814 1.00 91.00 446 ALA A C 1
ATOM 3606 O O . ALA A 1 446 ? -3.181 -0.039 11.510 1.00 91.00 446 ALA A O 1
ATOM 3607 N N . LEU A 1 447 ? -4.508 -0.970 13.071 1.00 90.50 447 LEU A N 1
ATOM 3608 C CA . LEU A 1 447 ? -3.647 -0.662 14.216 1.00 90.50 447 LEU A CA 1
ATOM 3609 C C . LEU A 1 447 ? -2.356 -1.490 14.232 1.00 90.50 447 LEU A C 1
ATOM 3611 O O . LEU A 1 447 ? -1.296 -0.942 14.519 1.00 90.50 447 LEU A O 1
ATOM 3615 N N . GLN A 1 448 ? -2.411 -2.774 13.864 1.00 89.50 448 GLN A N 1
ATOM 3616 C CA . GLN A 1 448 ? -1.203 -3.594 13.681 1.00 89.50 448 GLN A CA 1
ATOM 3617 C C . GLN A 1 448 ? -0.289 -2.991 12.611 1.00 89.50 448 GLN A C 1
ATOM 3619 O O . GLN A 1 448 ? 0.888 -2.758 12.858 1.00 89.50 448 GLN A O 1
ATOM 3624 N N . TYR A 1 449 ? -0.855 -2.635 11.455 1.00 90.88 449 TYR A N 1
ATOM 3625 C CA . TYR A 1 449 ? -0.102 -2.003 10.374 1.00 90.88 449 TYR A CA 1
ATOM 3626 C C . TYR A 1 449 ? 0.482 -0.639 10.772 1.00 90.88 449 TYR A C 1
ATOM 3628 O O . TYR A 1 449 ? 1.596 -0.310 10.376 1.00 90.88 449 TYR A O 1
ATOM 3636 N N . ALA A 1 450 ? -0.255 0.159 11.548 1.00 90.38 450 ALA A N 1
ATOM 3637 C CA . ALA A 1 450 ? 0.225 1.436 12.073 1.00 90.38 450 ALA A CA 1
ATOM 3638 C C . ALA A 1 450 ? 1.373 1.251 13.083 1.00 90.38 450 ALA A C 1
ATOM 3640 O O . ALA A 1 450 ? 2.335 2.017 13.067 1.00 90.38 450 ALA A O 1
ATOM 3641 N N . THR A 1 451 ? 1.305 0.200 13.906 1.00 87.56 451 THR A N 1
ATOM 3642 C CA . THR A 1 451 ? 2.367 -0.171 14.854 1.00 87.56 451 THR A CA 1
ATOM 3643 C C . THR A 1 451 ? 3.635 -0.599 14.111 1.00 87.56 451 THR A C 1
ATOM 3645 O O . THR A 1 451 ? 4.712 -0.113 14.428 1.00 87.56 451 THR A O 1
ATOM 3648 N N . ASP A 1 452 ? 3.508 -1.405 13.050 1.00 88.38 452 ASP A N 1
ATOM 3649 C CA . ASP A 1 452 ? 4.632 -1.830 12.195 1.00 88.38 452 ASP A CA 1
ATOM 3650 C C . ASP A 1 452 ? 5.298 -0.676 11.417 1.00 88.38 452 ASP A C 1
ATOM 3652 O O . ASP A 1 452 ? 6.376 -0.844 10.840 1.00 88.38 452 ASP A O 1
ATOM 3656 N N . LYS A 1 453 ? 4.623 0.475 11.311 1.00 86.75 453 LYS A N 1
ATOM 3657 C CA . LYS A 1 453 ? 5.074 1.664 10.569 1.00 86.75 453 LYS A CA 1
ATOM 3658 C C . LYS A 1 453 ? 5.348 2.866 11.474 1.00 86.75 453 LYS A C 1
ATOM 3660 O O . LYS A 1 453 ? 5.378 3.986 10.970 1.00 86.75 453 LYS A O 1
ATOM 3665 N N . ASP A 1 454 ? 5.553 2.624 12.769 1.00 83.88 454 ASP A N 1
ATOM 3666 C CA . ASP A 1 454 ? 5.974 3.610 13.773 1.00 83.88 454 ASP A CA 1
ATOM 3667 C C . ASP A 1 454 ? 5.067 4.858 13.860 1.00 83.88 454 ASP A C 1
ATOM 3669 O O . ASP A 1 454 ? 5.541 5.991 13.953 1.00 83.88 454 ASP A O 1
ATOM 3673 N N . PHE A 1 455 ? 3.742 4.668 13.820 1.00 88.56 455 PHE A N 1
ATOM 3674 C CA . PHE A 1 455 ? 2.779 5.770 13.965 1.00 88.56 455 PHE A CA 1
ATOM 3675 C C . PHE A 1 455 ? 2.883 6.452 15.333 1.00 88.56 455 PHE A C 1
ATOM 3677 O O . PHE A 1 455 ? 3.009 5.796 16.370 1.00 88.56 455 PHE A O 1
ATOM 3684 N N . THR A 1 456 ? 2.744 7.779 15.344 1.00 88.06 456 THR A N 1
ATOM 3685 C CA . THR A 1 456 ? 2.760 8.571 16.578 1.00 88.06 456 THR A CA 1
ATOM 3686 C C . THR A 1 456 ? 1.375 8.657 17.215 1.00 88.06 456 THR A C 1
ATOM 3688 O O . THR A 1 456 ? 0.350 8.477 16.558 1.00 88.06 456 THR A O 1
ATOM 3691 N N . THR A 1 457 ? 1.312 9.018 18.500 1.00 86.75 457 THR A N 1
ATOM 3692 C CA . THR A 1 457 ? 0.041 9.274 19.201 1.00 86.75 457 THR A CA 1
ATOM 3693 C C . THR A 1 457 ? -0.814 10.326 18.488 1.00 86.75 457 THR A C 1
ATOM 3695 O O . THR A 1 457 ? -2.032 10.185 18.457 1.00 86.75 457 THR A O 1
ATOM 3698 N N . SER A 1 458 ? -0.195 11.343 17.872 1.00 87.94 458 SER A N 1
ATOM 3699 C CA . SER A 1 458 ? -0.908 12.369 17.095 1.00 87.94 458 SER A CA 1
ATOM 3700 C C . SER A 1 458 ? -1.632 11.765 15.894 1.00 87.94 458 SER A C 1
ATOM 3702 O O . SER A 1 458 ? -2.795 12.079 15.660 1.00 87.94 458 SER A O 1
ATOM 3704 N N . ASP A 1 459 ? -0.983 10.843 15.176 1.00 89.56 459 ASP A N 1
ATOM 3705 C CA . ASP A 1 459 ? -1.574 10.191 14.005 1.00 89.56 459 ASP A CA 1
ATOM 3706 C C . ASP A 1 459 ? -2.828 9.394 14.381 1.00 89.56 459 ASP A C 1
ATOM 3708 O O . ASP A 1 459 ? -3.847 9.475 13.697 1.00 89.56 459 ASP A O 1
ATOM 3712 N N . TYR A 1 460 ? -2.788 8.659 15.496 1.00 90.44 460 TYR A N 1
ATOM 3713 C CA . TYR A 1 460 ? -3.947 7.912 15.991 1.00 90.44 460 TYR A CA 1
ATOM 3714 C C . TYR A 1 460 ? -5.113 8.826 16.386 1.00 90.44 460 TYR A C 1
ATOM 3716 O O . TYR A 1 460 ? -6.265 8.489 16.104 1.00 90.44 460 TYR A O 1
ATOM 3724 N N . MET A 1 461 ? -4.832 9.985 16.992 1.00 90.38 461 MET A N 1
ATOM 3725 C CA . MET A 1 461 ? -5.861 10.970 17.344 1.00 90.38 461 MET A CA 1
ATOM 3726 C C . MET A 1 461 ? -6.476 11.618 16.102 1.00 90.38 461 MET A C 1
ATOM 3728 O O . MET A 1 461 ? -7.697 11.727 16.009 1.00 90.38 461 MET A O 1
ATOM 3732 N N . GLU A 1 462 ? -5.669 11.971 15.100 1.00 90.19 462 GLU A N 1
ATOM 3733 C CA . GLU A 1 462 ? -6.169 12.480 13.816 1.00 90.19 462 GLU A CA 1
ATOM 3734 C C . GLU A 1 462 ? -7.084 11.467 13.108 1.00 90.19 462 GLU A C 1
ATOM 3736 O O . GLU A 1 462 ? -8.105 11.836 12.530 1.00 90.19 462 GLU A O 1
ATOM 3741 N N . ILE A 1 463 ? -6.757 10.174 13.173 1.00 91.44 463 ILE A N 1
ATOM 3742 C CA . ILE A 1 463 ? -7.599 9.117 12.596 1.00 91.44 463 ILE A CA 1
ATOM 3743 C C . ILE A 1 463 ? -8.906 8.969 13.384 1.00 91.44 463 ILE A C 1
ATOM 3745 O O . ILE A 1 463 ? -9.975 8.841 12.784 1.00 91.44 463 ILE A O 1
ATOM 3749 N N . LEU A 1 464 ? -8.828 8.982 14.717 1.00 91.25 464 LEU A N 1
ATOM 3750 C CA . LEU A 1 464 ? -9.984 8.828 15.597 1.00 91.25 464 LEU A CA 1
ATOM 3751 C C . LEU A 1 464 ? -10.970 9.995 15.461 1.00 91.25 464 LEU A C 1
ATOM 3753 O O . LEU A 1 464 ? -12.177 9.770 15.438 1.00 91.25 464 LEU A O 1
ATOM 3757 N N . THR A 1 465 ? -10.463 11.221 15.336 1.00 90.00 465 THR A N 1
ATOM 3758 C CA . THR A 1 465 ? -11.275 12.428 15.114 1.00 90.00 465 THR A CA 1
ATOM 3759 C C . THR A 1 465 ? -11.894 12.458 13.719 1.00 90.00 465 THR A C 1
ATOM 3761 O O . THR A 1 465 ? -13.048 12.852 13.574 1.00 90.00 465 THR A O 1
ATOM 3764 N N . ALA A 1 466 ? -11.174 11.993 12.691 1.00 88.81 466 ALA A N 1
ATOM 3765 C CA . ALA A 1 466 ? -11.701 11.911 11.329 1.00 88.81 466 ALA A CA 1
ATOM 3766 C C . ALA A 1 466 ? -12.781 10.827 11.163 1.00 88.81 466 ALA A C 1
ATOM 3768 O O . ALA A 1 466 ? -13.715 11.003 10.378 1.00 88.81 466 ALA A O 1
ATOM 3769 N N . TYR A 1 467 ? -12.662 9.708 11.887 1.00 89.06 467 TYR A N 1
ATOM 3770 C CA . TYR A 1 467 ? -13.603 8.586 11.827 1.00 89.06 467 TYR A CA 1
ATOM 3771 C C . TYR A 1 467 ? -13.993 8.092 13.233 1.00 89.06 467 TYR A C 1
ATOM 3773 O O . TYR A 1 467 ? -13.583 6.991 13.627 1.00 89.06 467 TYR A O 1
ATOM 3781 N N . PRO A 1 468 ? -14.808 8.858 13.988 1.00 90.31 468 PRO A N 1
ATOM 3782 C CA . PRO A 1 468 ? -15.224 8.472 15.331 1.00 90.31 468 PRO A CA 1
ATOM 3783 C C . PRO A 1 468 ? -15.992 7.149 15.301 1.00 90.31 468 PRO A C 1
ATOM 3785 O O . PRO A 1 468 ? -17.041 7.019 14.672 1.00 90.31 468 PRO A O 1
ATOM 3788 N N . SER A 1 469 ? -15.445 6.135 15.967 1.00 91.12 469 SER A N 1
ATOM 3789 C CA . SER A 1 469 ? -16.058 4.814 16.083 1.00 91.12 469 SER A CA 1
ATOM 3790 C C . SER A 1 469 ? -15.700 4.209 17.430 1.00 91.12 469 SER A C 1
ATOM 3792 O O . SER A 1 469 ? -14.529 4.168 17.816 1.00 91.12 469 SER A O 1
ATOM 3794 N N . TYR A 1 470 ? -16.709 3.694 18.130 1.00 90.31 470 TYR A N 1
ATOM 3795 C CA . TYR A 1 470 ? -16.539 3.020 19.415 1.00 90.31 470 TYR A CA 1
ATOM 3796 C C . TYR A 1 470 ? -15.566 1.837 19.311 1.00 90.31 470 TYR A C 1
ATOM 3798 O O . TYR A 1 470 ? -14.719 1.645 20.181 1.00 90.31 470 TYR A O 1
ATOM 3806 N N . GLN A 1 471 ? -15.637 1.066 18.225 1.00 89.88 471 GLN A N 1
ATOM 3807 C CA . GLN A 1 471 ? -14.772 -0.085 17.988 1.00 89.88 471 GLN A CA 1
ATOM 3808 C C . GLN A 1 471 ? -13.314 0.332 17.765 1.00 89.88 471 GLN A C 1
ATOM 3810 O O . GLN A 1 471 ? -12.418 -0.350 18.259 1.00 89.88 471 GLN A O 1
ATOM 3815 N N . LEU A 1 472 ? -13.078 1.444 17.058 1.00 91.50 472 LEU A N 1
ATOM 3816 C CA . LEU A 1 472 ? -11.736 1.993 16.853 1.00 91.50 472 LEU A CA 1
ATOM 3817 C C . LEU A 1 472 ? -11.157 2.518 18.169 1.00 91.50 472 LEU A C 1
ATOM 3819 O O . LEU A 1 472 ? -10.064 2.115 18.556 1.00 91.50 472 LEU A O 1
ATOM 3823 N N . GLY A 1 473 ? -11.903 3.375 18.870 1.00 88.81 473 GLY A N 1
ATOM 3824 C CA . GLY A 1 473 ? -11.462 3.948 20.141 1.00 88.81 473 GLY A CA 1
ATOM 3825 C C . GLY A 1 473 ? -11.211 2.876 21.201 1.00 88.81 473 GLY A C 1
ATOM 3826 O O . GLY A 1 473 ? -10.204 2.919 21.900 1.00 88.81 473 GLY A O 1
ATOM 3827 N N . TYR A 1 474 ? -12.060 1.847 21.266 1.00 88.56 474 TYR A N 1
ATOM 3828 C CA . TYR A 1 474 ? -11.834 0.713 22.157 1.00 88.56 474 TYR A CA 1
ATOM 3829 C C . TYR A 1 474 ? -10.595 -0.109 21.772 1.00 88.56 474 TYR A C 1
ATOM 3831 O O . TYR A 1 474 ? -9.827 -0.488 22.650 1.00 88.56 474 TYR A O 1
ATOM 3839 N N . ALA A 1 475 ? -10.367 -0.362 20.479 1.00 88.12 475 ALA A N 1
ATOM 3840 C CA . ALA A 1 475 ? -9.182 -1.088 20.026 1.00 88.12 475 ALA A CA 1
ATOM 3841 C C . ALA A 1 475 ? -7.879 -0.325 20.337 1.00 88.12 475 ALA A C 1
ATOM 3843 O O . ALA A 1 475 ? -6.897 -0.942 20.744 1.00 88.12 475 ALA A O 1
ATOM 3844 N N . LEU A 1 476 ? -7.887 1.011 20.241 1.00 88.50 476 LEU A N 1
ATOM 3845 C CA . LEU A 1 476 ? -6.768 1.864 20.666 1.00 88.50 476 LEU A CA 1
ATOM 3846 C C . LEU A 1 476 ? -6.473 1.717 22.168 1.00 88.50 476 LEU A C 1
ATOM 3848 O O . LEU A 1 476 ? -5.313 1.580 22.553 1.00 88.50 476 LEU A O 1
ATOM 3852 N N . CYS A 1 477 ? -7.509 1.653 23.014 1.00 86.12 477 CYS A N 1
ATOM 3853 C CA . CYS A 1 477 ? -7.355 1.395 24.452 1.00 86.12 477 CYS A CA 1
ATOM 3854 C C . CYS A 1 477 ? -6.742 0.016 24.761 1.00 86.12 477 CYS A C 1
ATOM 3856 O O . CYS A 1 477 ? -6.195 -0.188 25.849 1.00 86.12 477 CYS A O 1
ATOM 3858 N N . GLU A 1 478 ? -6.860 -0.957 23.854 1.00 84.31 478 GLU A N 1
ATOM 3859 C CA . GLU A 1 478 ? -6.336 -2.319 24.019 1.00 84.31 478 GLU A CA 1
ATOM 3860 C C . GLU A 1 478 ? -4.900 -2.492 23.519 1.00 84.31 478 GLU A C 1
ATOM 3862 O O . GLU A 1 478 ? -4.259 -3.476 23.883 1.00 84.31 478 GLU A O 1
ATOM 3867 N N . MET A 1 479 ? -4.356 -1.537 22.763 1.00 82.88 479 MET A N 1
ATOM 3868 C CA . MET A 1 479 ? -2.967 -1.594 22.309 1.00 82.88 479 MET A CA 1
ATOM 3869 C C . MET A 1 479 ? -1.998 -1.588 23.499 1.00 82.88 479 MET A C 1
ATOM 3871 O O . MET A 1 479 ? -2.150 -0.801 24.437 1.00 82.88 479 MET A O 1
ATOM 3875 N N . ARG A 1 480 ? -0.998 -2.475 23.476 1.00 80.06 480 ARG A N 1
ATOM 3876 C CA . ARG A 1 480 ? 0.017 -2.641 24.531 1.00 80.06 480 ARG A CA 1
ATOM 3877 C C . ARG A 1 480 ? 1.413 -2.602 23.928 1.00 80.06 480 ARG A C 1
ATOM 3879 O O . ARG A 1 480 ? 1.605 -3.076 22.812 1.00 80.06 480 ARG A O 1
ATOM 3886 N N . ASN A 1 481 ? 2.376 -2.081 24.683 1.00 66.88 481 ASN A N 1
ATOM 3887 C CA . ASN A 1 481 ? 3.785 -2.160 24.308 1.00 66.88 481 ASN A CA 1
ATOM 3888 C C . ASN A 1 481 ? 4.334 -3.567 24.589 1.00 66.88 481 ASN A C 1
ATOM 3890 O O . ASN A 1 481 ? 3.984 -4.191 25.584 1.00 66.88 481 ASN A O 1
ATOM 3894 N N . HIS A 1 482 ? 5.242 -4.063 23.745 1.00 59.69 482 HIS A N 1
ATOM 3895 C CA . HIS A 1 482 ? 5.844 -5.395 23.920 1.00 59.69 482 HIS A CA 1
ATOM 3896 C C . HIS A 1 482 ? 6.668 -5.550 25.214 1.00 59.69 482 HIS A C 1
ATOM 3898 O O . HIS A 1 482 ? 6.921 -6.675 25.638 1.00 59.69 482 HIS A O 1
ATOM 3904 N N . SER A 1 483 ? 7.087 -4.444 25.837 1.00 56.88 483 SER A N 1
ATOM 3905 C CA . SER A 1 483 ? 7.924 -4.423 27.043 1.00 56.88 483 SER A CA 1
ATOM 3906 C C . SER A 1 483 ? 7.181 -4.050 28.325 1.00 56.88 483 SER A C 1
ATOM 3908 O O . SER A 1 483 ? 7.738 -4.224 29.404 1.00 56.88 483 SER A O 1
ATOM 3910 N N . ASP A 1 484 ? 5.970 -3.498 28.228 1.00 57.06 484 ASP A N 1
ATOM 3911 C CA . ASP A 1 484 ? 5.257 -2.945 29.377 1.00 57.06 484 ASP A CA 1
ATOM 3912 C C . ASP A 1 484 ? 3.755 -3.235 29.277 1.00 57.06 484 ASP A C 1
ATOM 3914 O O . ASP A 1 484 ? 3.154 -3.154 28.208 1.00 57.06 484 ASP A O 1
ATOM 3918 N N . THR A 1 485 ? 3.124 -3.546 30.409 1.00 62.03 485 THR A N 1
ATOM 3919 C CA . THR A 1 485 ? 1.678 -3.861 30.467 1.00 62.03 485 THR A CA 1
ATOM 3920 C C . THR A 1 485 ? 0.814 -2.601 30.260 1.00 62.03 485 THR A C 1
ATOM 3922 O O . THR A 1 485 ? -0.419 -2.660 30.225 1.00 62.03 485 THR A O 1
ATOM 3925 N N . SER A 1 486 ? 1.461 -1.446 30.118 1.00 66.25 486 SER A N 1
ATOM 3926 C CA . SER A 1 486 ? 0.870 -0.136 29.876 1.00 66.25 486 SER A CA 1
ATOM 3927 C C . SER A 1 486 ? 0.287 -0.007 28.464 1.00 66.25 486 SER A C 1
ATOM 3929 O O . SER A 1 486 ? 0.819 -0.531 27.481 1.00 66.25 486 SER A O 1
ATOM 3931 N N . ALA A 1 487 ? -0.838 0.704 28.360 1.00 75.06 487 ALA A N 1
ATOM 3932 C CA . ALA A 1 487 ? -1.450 1.015 27.075 1.00 75.06 487 ALA A CA 1
ATOM 3933 C C . ALA A 1 487 ? -0.591 2.018 26.291 1.00 75.06 487 ALA A C 1
ATOM 3935 O O . ALA A 1 487 ? -0.053 2.952 26.882 1.00 75.06 487 ALA A O 1
ATOM 3936 N N . ILE A 1 488 ? -0.504 1.845 24.967 1.00 80.06 488 ILE A N 1
ATOM 3937 C CA . ILE A 1 488 ? 0.223 2.778 24.081 1.00 80.06 488 ILE A CA 1
ATOM 3938 C C . ILE A 1 488 ? -0.408 4.171 24.139 1.00 80.06 488 ILE A C 1
ATOM 3940 O O . ILE A 1 488 ? 0.287 5.183 24.171 1.00 80.06 488 ILE A O 1
ATOM 3944 N N . ILE A 1 489 ? -1.740 4.209 24.189 1.00 86.44 489 ILE A N 1
ATOM 3945 C CA . ILE A 1 489 ? -2.520 5.433 24.302 1.00 86.44 489 ILE A CA 1
ATOM 3946 C C . ILE A 1 489 ? -3.459 5.292 25.504 1.00 86.44 489 ILE A C 1
ATOM 3948 O O . ILE A 1 489 ? -4.289 4.378 25.521 1.00 86.44 489 ILE A O 1
ATOM 3952 N N . PRO A 1 490 ? -3.352 6.170 26.516 1.00 88.69 490 PRO A N 1
ATOM 3953 C CA . PRO A 1 490 ? -4.239 6.122 27.667 1.00 88.69 490 PRO A CA 1
ATOM 3954 C C . PRO A 1 490 ? -5.698 6.416 27.303 1.00 88.69 490 PRO A C 1
ATOM 3956 O O . PRO A 1 490 ? -5.991 7.259 26.453 1.00 88.69 490 PRO A O 1
ATOM 3959 N N . VAL A 1 491 ? -6.628 5.759 28.002 1.00 89.75 491 VAL A N 1
ATOM 3960 C CA . VAL A 1 491 ? -8.071 5.921 27.758 1.00 89.75 491 VAL A CA 1
ATOM 3961 C C . VAL A 1 491 ? -8.540 7.360 27.989 1.00 89.75 491 VAL A C 1
ATOM 3963 O O . VAL A 1 491 ? -9.414 7.818 27.262 1.00 89.75 491 VAL A O 1
ATOM 3966 N N . GLY A 1 492 ? -7.930 8.096 28.927 1.00 88.38 492 GLY A N 1
ATOM 3967 C CA . GLY A 1 492 ? -8.266 9.499 29.182 1.00 88.38 492 GLY A CA 1
ATOM 3968 C C . GLY A 1 492 ? -7.950 10.426 28.005 1.00 88.38 492 GLY A C 1
ATOM 3969 O O . GLY A 1 492 ? -8.701 11.359 27.733 1.00 88.38 492 GLY A O 1
ATOM 3970 N N . MET A 1 493 ? -6.891 10.135 27.243 1.00 90.31 493 MET A N 1
ATOM 3971 C CA . MET A 1 493 ? -6.544 10.894 26.037 1.00 90.31 493 MET A CA 1
ATOM 3972 C C . MET A 1 493 ? -7.560 10.644 24.920 1.00 90.31 493 MET A C 1
ATOM 3974 O O . MET A 1 493 ? -8.029 11.589 24.294 1.00 90.31 493 MET A O 1
ATOM 3978 N N . ILE A 1 494 ? -7.933 9.379 24.713 1.00 90.94 494 ILE A N 1
ATOM 3979 C CA . ILE A 1 494 ? -8.904 8.952 23.693 1.00 90.94 494 ILE A CA 1
ATOM 3980 C C . ILE A 1 494 ? -10.276 9.573 23.966 1.00 90.94 494 ILE A C 1
ATOM 3982 O O . ILE A 1 494 ? -10.902 10.124 23.062 1.00 90.94 494 ILE A O 1
ATOM 3986 N N . THR A 1 495 ? -10.748 9.513 25.213 1.00 92.00 495 THR A N 1
ATOM 3987 C CA . THR A 1 495 ? -12.058 10.060 25.588 1.00 92.00 495 THR A CA 1
ATOM 3988 C C . THR A 1 495 ? -12.078 11.576 25.523 1.00 92.00 495 THR A C 1
ATOM 3990 O O . THR A 1 495 ? -13.042 12.134 25.012 1.00 92.00 495 THR A O 1
ATOM 3993 N N . ARG A 1 496 ? -11.010 12.250 25.967 1.00 91.88 496 ARG A N 1
ATOM 3994 C CA . ARG A 1 496 ? -10.875 13.703 25.823 1.00 91.88 496 ARG A CA 1
ATOM 3995 C C . ARG A 1 496 ? -10.956 14.125 24.359 1.00 91.88 496 ARG A C 1
ATOM 3997 O O . ARG A 1 496 ? -11.677 15.068 24.052 1.00 91.88 496 ARG A O 1
ATOM 4004 N N . GLU A 1 497 ? -10.240 13.432 23.478 1.00 91.69 497 GLU A N 1
ATOM 4005 C CA . GLU A 1 497 ? -10.199 13.776 22.057 1.00 91.69 497 GLU A CA 1
ATOM 4006 C C . GLU A 1 497 ? -11.566 13.583 21.382 1.00 91.69 497 GLU A C 1
ATOM 4008 O O . GLU A 1 497 ? -12.032 14.453 20.646 1.00 91.69 497 GLU A O 1
ATOM 4013 N N . LEU A 1 498 ? -12.261 12.487 21.701 1.00 92.31 498 LEU A N 1
ATOM 4014 C CA . LEU A 1 498 ? -13.625 12.231 21.228 1.00 92.31 498 LEU A CA 1
ATOM 4015 C C . LEU A 1 498 ? -14.627 13.271 21.742 1.00 92.31 498 LEU A C 1
ATOM 4017 O O . LEU A 1 498 ? -15.466 13.732 20.972 1.00 92.31 498 LEU A O 1
ATOM 4021 N N . ILE A 1 499 ? -14.512 13.684 23.008 1.00 91.81 499 ILE A N 1
ATOM 4022 C CA . ILE A 1 499 ? -15.345 14.753 23.572 1.00 91.81 499 ILE A CA 1
ATOM 4023 C C . ILE A 1 499 ? -15.074 16.073 22.844 1.00 91.81 499 ILE A C 1
ATOM 4025 O O . ILE A 1 499 ? -16.011 16.749 22.435 1.00 91.81 499 ILE A O 1
ATOM 4029 N N . SER A 1 500 ? -13.808 16.429 22.599 1.00 90.38 500 SER A N 1
ATOM 4030 C CA . SER A 1 500 ? -13.487 17.648 21.842 1.00 90.38 500 SER A CA 1
ATOM 4031 C C . SER A 1 500 ? -13.955 17.610 20.384 1.00 90.38 500 SER A C 1
ATOM 4033 O O . SER A 1 500 ? -14.192 18.664 19.798 1.00 90.38 500 SER A O 1
ATOM 4035 N N . ALA A 1 501 ? -14.118 16.416 19.810 1.00 89.50 501 ALA A N 1
ATOM 4036 C CA . ALA A 1 501 ? -14.643 16.215 18.463 1.00 89.50 501 ALA A CA 1
ATOM 4037 C C . ALA A 1 501 ? -16.186 16.193 18.392 1.00 89.50 501 ALA A C 1
ATOM 4039 O O . ALA A 1 501 ? -16.726 16.046 17.296 1.00 89.50 501 ALA A O 1
ATOM 4040 N N . GLY A 1 502 ? -16.898 16.335 19.520 1.00 89.81 502 GLY A N 1
ATOM 4041 C CA . GLY A 1 502 ? -18.367 16.264 19.581 1.00 89.81 502 GLY A CA 1
ATOM 4042 C C . GLY A 1 502 ? -18.930 14.844 19.434 1.00 89.81 502 GLY A C 1
ATOM 4043 O O . GLY A 1 502 ? -20.032 14.665 18.921 1.00 89.81 502 GLY A O 1
ATOM 4044 N N . ALA A 1 503 ? -18.136 13.832 19.799 1.00 91.56 503 ALA A N 1
ATOM 4045 C CA . ALA A 1 503 ? -18.496 12.414 19.804 1.00 91.56 503 ALA A CA 1
ATOM 4046 C C . ALA A 1 503 ? -18.540 11.875 21.248 1.00 91.56 503 ALA A C 1
ATOM 4048 O O . ALA A 1 503 ? -17.906 10.867 21.589 1.00 91.56 503 ALA A O 1
ATOM 4049 N N . GLU A 1 504 ? -19.235 12.594 22.135 1.00 92.62 504 GLU A N 1
ATOM 4050 C CA . GLU A 1 504 ? -19.293 12.289 23.566 1.00 92.62 504 GLU A CA 1
ATOM 4051 C C . GLU A 1 504 ? -19.993 10.949 23.838 1.00 92.62 504 GLU A C 1
ATOM 4053 O O . GLU A 1 504 ? -19.571 10.193 24.714 1.00 92.62 504 GLU A O 1
ATOM 4058 N N . ASP A 1 505 ? -21.012 10.605 23.049 1.00 90.94 505 ASP A N 1
ATOM 4059 C CA . ASP A 1 505 ? -21.742 9.338 23.130 1.00 90.94 505 ASP A CA 1
ATOM 4060 C C . ASP A 1 505 ? -20.823 8.124 22.903 1.00 90.94 505 ASP A C 1
ATOM 4062 O O . ASP A 1 505 ? -20.884 7.136 23.641 1.00 90.94 505 ASP A O 1
ATOM 4066 N N . ILE A 1 506 ? -19.926 8.214 21.918 1.00 92.25 506 ILE A N 1
ATOM 4067 C CA . ILE A 1 506 ? -18.922 7.194 21.607 1.00 92.25 506 ILE A CA 1
ATOM 4068 C C . ILE A 1 506 ? -17.894 7.107 22.739 1.00 92.25 506 ILE A C 1
ATOM 4070 O O . ILE A 1 506 ? -17.539 6.002 23.163 1.00 92.25 506 ILE A O 1
ATOM 4074 N N . ALA A 1 507 ? -17.438 8.249 23.267 1.00 91.69 507 ALA A N 1
ATOM 4075 C CA . ALA A 1 507 ? -16.511 8.288 24.399 1.00 91.69 507 ALA A CA 1
ATOM 4076 C C . ALA A 1 507 ? -17.096 7.582 25.635 1.00 91.69 507 ALA A C 1
ATOM 4078 O O . ALA A 1 507 ? -16.410 6.776 26.274 1.00 91.69 507 ALA A O 1
ATOM 4079 N N . MET A 1 508 ? -18.375 7.823 25.938 1.00 93.06 508 MET A N 1
ATOM 4080 C CA . MET A 1 508 ? -19.056 7.185 27.065 1.00 93.06 508 MET A CA 1
ATOM 4081 C C . MET A 1 508 ? -19.256 5.686 26.852 1.00 93.06 508 MET A C 1
ATOM 4083 O O . MET A 1 508 ? -19.021 4.909 27.777 1.00 93.06 508 MET A O 1
ATOM 4087 N N . GLN A 1 509 ? -19.588 5.247 25.635 1.00 90.50 509 GLN A N 1
ATOM 4088 C CA . GLN A 1 509 ? -19.668 3.817 25.314 1.00 90.50 509 GLN A CA 1
ATOM 4089 C C . GLN A 1 509 ? -18.330 3.101 25.557 1.00 90.50 509 GLN A C 1
ATOM 4091 O O . GLN A 1 509 ? -18.314 1.993 26.100 1.00 90.50 509 GLN A O 1
ATOM 4096 N N . ILE A 1 510 ? -17.196 3.726 25.207 1.00 90.12 510 ILE A N 1
ATOM 4097 C CA . ILE A 1 510 ? -15.856 3.170 25.474 1.00 90.12 510 ILE A CA 1
ATOM 4098 C C . ILE A 1 510 ? -15.631 3.020 26.981 1.00 90.12 510 ILE A C 1
ATOM 4100 O O . ILE A 1 510 ? -15.230 1.944 27.432 1.00 90.12 510 ILE A O 1
ATOM 4104 N N . LEU A 1 511 ? -15.912 4.068 27.763 1.00 90.00 511 LEU A N 1
ATOM 4105 C CA . LEU A 1 511 ? -15.750 4.049 29.220 1.00 90.00 511 LEU A CA 1
ATOM 4106 C C . LEU A 1 511 ? -16.660 3.015 29.887 1.00 90.00 511 LEU A C 1
ATOM 4108 O O . LEU A 1 511 ? -16.198 2.244 30.728 1.00 90.00 511 LEU A O 1
ATOM 4112 N N . GLN A 1 512 ? -17.920 2.933 29.463 1.00 88.69 512 GLN A N 1
ATOM 4113 C CA . GLN A 1 512 ? -18.861 1.934 29.953 1.00 88.69 512 GLN A CA 1
ATOM 4114 C C . GLN A 1 512 ? -18.381 0.518 29.627 1.00 88.69 512 GLN A C 1
ATOM 4116 O O . GLN A 1 512 ? -18.421 -0.359 30.485 1.00 88.69 512 GLN A O 1
ATOM 4121 N N . LYS A 1 513 ? -17.863 0.265 28.421 1.00 86.75 513 LYS A N 1
ATOM 4122 C CA . LYS A 1 513 ? -17.322 -1.059 28.093 1.00 86.75 513 LYS A CA 1
ATOM 4123 C C . LYS A 1 513 ? -16.074 -1.393 28.909 1.00 86.75 513 LYS A C 1
ATOM 4125 O O . LYS A 1 513 ? -15.902 -2.541 29.306 1.00 86.75 513 LYS A O 1
ATOM 4130 N N . MET A 1 514 ? -15.206 -0.415 29.167 1.00 84.50 514 MET A N 1
ATOM 4131 C CA . MET A 1 514 ? -14.031 -0.589 30.031 1.00 84.50 514 MET A CA 1
ATOM 4132 C C . MET A 1 514 ? -14.426 -0.917 31.473 1.00 84.50 514 MET A C 1
ATOM 4134 O O . MET A 1 514 ? -13.788 -1.763 32.096 1.00 84.50 514 MET A O 1
ATOM 4138 N N . TYR A 1 515 ? -15.497 -0.299 31.969 1.00 84.00 515 TYR A N 1
ATOM 4139 C CA . TYR A 1 515 ? -16.115 -0.639 33.247 1.00 84.00 515 TYR A CA 1
ATOM 4140 C C . TYR A 1 515 ? -16.694 -2.070 33.237 1.00 84.00 515 TYR A C 1
ATOM 4142 O O . TYR A 1 515 ? -16.394 -2.873 34.117 1.00 84.00 515 TYR A O 1
ATOM 4150 N N . LEU A 1 516 ? -17.439 -2.438 32.187 1.00 79.62 516 LEU A N 1
ATOM 4151 C CA . LEU A 1 516 ? -18.128 -3.732 32.069 1.00 79.62 516 LEU A CA 1
ATOM 4152 C C . LEU A 1 516 ? -17.224 -4.931 31.730 1.00 79.62 516 LEU A C 1
ATOM 4154 O O . LEU A 1 516 ? -17.617 -6.066 31.997 1.00 79.62 516 LEU A O 1
ATOM 4158 N N . LYS A 1 517 ? -16.024 -4.732 31.157 1.00 69.44 517 LYS A N 1
ATOM 4159 C CA . LYS A 1 517 ? -15.087 -5.818 30.774 1.00 69.44 517 LYS A CA 1
ATOM 4160 C C . LYS A 1 517 ? -14.708 -6.732 31.952 1.00 69.44 517 LYS A C 1
ATOM 4162 O O . LYS A 1 517 ? -14.228 -7.840 31.742 1.00 69.44 517 LYS A O 1
ATOM 4167 N N . CYS A 1 518 ? -14.941 -6.291 33.183 1.00 54.69 518 CYS A N 1
ATOM 4168 C CA . CYS A 1 518 ? -14.674 -7.047 34.399 1.00 54.69 518 CYS A CA 1
ATOM 4169 C C . CYS A 1 518 ? -15.838 -7.912 34.912 1.00 54.69 518 CYS A C 1
ATOM 4171 O O . CYS A 1 518 ? -15.738 -8.454 36.009 1.00 54.69 518 CYS A O 1
ATOM 4173 N N . ALA A 1 519 ? -16.929 -8.066 34.162 1.00 47.41 519 ALA A N 1
ATOM 4174 C CA . ALA A 1 519 ? -18.056 -8.870 34.630 1.00 47.41 519 ALA A CA 1
ATOM 4175 C C . ALA A 1 519 ? -17.896 -10.396 34.441 1.00 47.41 519 ALA A C 1
ATOM 4177 O O . ALA A 1 519 ? -18.725 -11.127 34.975 1.00 47.41 519 ALA A O 1
ATOM 4178 N N . ASP A 1 520 ? -16.862 -10.898 33.747 1.00 37.78 520 ASP A N 1
ATOM 4179 C CA . ASP A 1 520 ? -16.812 -12.316 33.353 1.00 37.78 520 ASP A CA 1
ATOM 4180 C C . ASP A 1 520 ? -15.583 -13.116 33.864 1.00 37.78 520 ASP A C 1
ATOM 4182 O O . ASP A 1 520 ? -14.424 -12.763 33.657 1.00 37.78 520 ASP A O 1
ATOM 4186 N N . GLU A 1 521 ? -15.931 -14.255 34.487 1.00 42.88 521 GLU A N 1
ATOM 4187 C CA . GLU A 1 521 ? -15.220 -15.532 34.736 1.00 42.88 521 GLU A CA 1
ATOM 4188 C C . GLU A 1 521 ? -14.376 -15.781 36.006 1.00 42.88 521 GLU A C 1
ATOM 4190 O O . GLU A 1 521 ? -14.238 -16.951 36.359 1.00 42.88 521 GLU A O 1
ATOM 4195 N N . ALA A 1 522 ? -13.911 -14.787 36.775 1.00 41.47 522 ALA A N 1
ATOM 4196 C CA . ALA A 1 522 ? -13.068 -15.067 37.965 1.00 41.47 522 ALA A CA 1
ATOM 4197 C C . ALA A 1 522 ? -13.546 -14.482 39.309 1.00 41.47 522 ALA A C 1
ATOM 4199 O O . ALA A 1 522 ? -12.899 -14.706 40.330 1.00 41.47 522 ALA A O 1
ATOM 4200 N N . GLY A 1 523 ? -14.653 -13.733 39.345 1.00 42.16 523 GLY A N 1
ATOM 4201 C CA . GLY A 1 523 ? -15.179 -13.171 40.598 1.00 42.16 523 GLY A CA 1
ATOM 4202 C C . GLY A 1 523 ? -14.236 -12.198 41.328 1.00 42.16 523 GLY A C 1
ATOM 4203 O O . GLY A 1 523 ? -14.461 -11.917 42.501 1.00 42.16 523 GLY A O 1
ATOM 4204 N N . GLN A 1 524 ? -13.193 -11.683 40.666 1.00 42.50 524 GLN A N 1
ATOM 4205 C CA . GLN A 1 524 ? -12.376 -10.593 41.200 1.00 42.50 524 GLN A CA 1
ATOM 4206 C C . GLN A 1 524 ? -12.988 -9.244 40.814 1.00 42.50 524 GLN A C 1
ATOM 4208 O O . GLN A 1 524 ? -13.374 -9.043 39.663 1.00 42.50 524 GLN A O 1
ATOM 4213 N N . GLU A 1 525 ? -13.096 -8.341 41.792 1.00 46.31 525 GLU A N 1
ATOM 4214 C CA . GLU A 1 525 ? -13.686 -7.009 41.639 1.00 46.31 525 GLU A CA 1
ATOM 4215 C C . GLU A 1 525 ? -13.109 -6.248 40.439 1.00 46.31 525 GLU A C 1
ATOM 4217 O O . GLU A 1 525 ? -11.900 -6.228 40.183 1.00 46.31 525 GLU A O 1
ATOM 4222 N N . GLY A 1 526 ? -14.012 -5.626 39.685 1.00 51.56 526 GLY A N 1
ATOM 4223 C CA . GLY A 1 526 ? -13.719 -5.050 38.390 1.00 51.56 526 GLY A CA 1
ATOM 4224 C C . GLY A 1 526 ? -12.888 -3.780 38.430 1.00 51.56 526 GLY A C 1
ATOM 4225 O O . GLY A 1 526 ? -13.421 -2.680 38.431 1.00 51.56 526 GLY A O 1
ATOM 4226 N N . ASN A 1 527 ? -11.567 -3.936 38.376 1.00 62.38 527 ASN A N 1
ATOM 4227 C CA . ASN A 1 527 ? -10.622 -2.822 38.403 1.00 62.38 527 ASN A CA 1
ATOM 4228 C C . ASN A 1 527 ? -10.128 -2.387 37.011 1.00 62.38 527 ASN A C 1
ATOM 4230 O O . ASN A 1 527 ? -9.149 -1.656 36.927 1.00 62.38 527 ASN A O 1
ATOM 4234 N N . GLY A 1 528 ? -10.763 -2.794 35.905 1.00 74.44 528 GLY A N 1
ATOM 4235 C CA . GLY A 1 528 ? -10.286 -2.485 34.546 1.00 74.44 528 GLY A CA 1
ATOM 4236 C C . GLY A 1 528 ? -10.204 -0.983 34.243 1.00 74.44 528 GLY A C 1
ATOM 4237 O O . GLY A 1 528 ? -9.182 -0.499 33.753 1.00 74.44 528 GLY A O 1
ATOM 4238 N N . LEU A 1 529 ? -11.254 -0.231 34.590 1.00 82.50 529 LEU A N 1
ATOM 4239 C CA . LEU A 1 529 ? -11.275 1.225 34.433 1.00 82.50 529 LEU A CA 1
ATOM 4240 C C . LEU A 1 529 ? -10.356 1.921 35.450 1.00 82.50 529 LEU A C 1
ATOM 4242 O O . LEU A 1 529 ? -9.573 2.787 35.066 1.00 82.50 529 LEU A O 1
ATOM 4246 N N . LYS A 1 530 ? -10.377 1.492 36.720 1.00 82.38 530 LYS A N 1
ATOM 4247 C CA . LYS A 1 530 ? -9.460 1.976 37.770 1.00 82.38 530 LYS A CA 1
ATOM 4248 C C . LYS A 1 530 ? -7.994 1.821 37.368 1.00 82.38 530 LYS A C 1
ATOM 4250 O O . LYS A 1 530 ? -7.237 2.784 37.424 1.00 82.38 530 LYS A O 1
ATOM 4255 N N . GLN A 1 531 ? -7.605 0.639 36.896 1.00 80.00 531 GLN A N 1
ATOM 4256 C CA . GLN A 1 531 ? -6.246 0.343 36.452 1.00 80.00 531 GLN A CA 1
ATOM 4257 C C . GLN A 1 531 ? -5.847 1.197 35.248 1.00 80.00 531 GLN A C 1
ATOM 4259 O O . GLN A 1 531 ? -4.714 1.669 35.184 1.00 80.00 531 GLN A O 1
ATOM 4264 N N . ALA A 1 532 ? -6.773 1.434 34.313 1.00 82.44 532 ALA A N 1
ATOM 4265 C CA . ALA A 1 532 ? -6.525 2.320 33.182 1.00 82.44 532 ALA A CA 1
ATOM 4266 C C . ALA A 1 532 ? -6.264 3.767 33.637 1.00 82.44 532 ALA A C 1
ATOM 4268 O O . ALA A 1 532 ? -5.350 4.396 33.116 1.00 82.44 532 ALA A O 1
ATOM 4269 N N . VAL A 1 533 ? -6.995 4.265 34.641 1.00 85.50 533 VAL A N 1
ATOM 4270 C CA . VAL A 1 533 ? -6.765 5.592 35.245 1.00 85.50 533 VAL A CA 1
ATOM 4271 C C . VAL A 1 533 ? -5.449 5.639 36.032 1.00 85.50 533 VAL A C 1
ATOM 4273 O O . VAL A 1 533 ? -4.752 6.650 35.994 1.00 85.50 533 VAL A O 1
ATOM 4276 N N . TYR A 1 534 ? -5.077 4.568 36.739 1.00 84.00 534 TYR A N 1
ATOM 4277 C CA . TYR A 1 534 ? -3.820 4.505 37.499 1.00 84.00 534 TYR A CA 1
ATOM 4278 C C . TYR A 1 534 ? -2.583 4.459 36.601 1.00 84.00 534 TYR A C 1
ATOM 4280 O O . TYR A 1 534 ? -1.570 5.076 36.929 1.00 84.00 534 TYR A O 1
ATOM 4288 N N . ASN A 1 535 ? -2.678 3.775 35.461 1.00 79.75 535 ASN A N 1
ATOM 4289 C CA . ASN A 1 535 ? -1.605 3.690 34.471 1.00 79.75 535 ASN A CA 1
ATOM 4290 C C . ASN A 1 535 ? -1.552 4.923 33.542 1.00 79.75 535 ASN A C 1
ATOM 4292 O O . ASN A 1 535 ? -0.611 5.069 32.758 1.00 79.75 535 ASN A O 1
ATOM 4296 N N . ASP A 1 536 ? -2.540 5.821 33.622 1.00 84.44 536 ASP A N 1
ATOM 4297 C CA . ASP A 1 536 ? -2.581 7.056 32.843 1.00 84.44 536 ASP A CA 1
ATOM 4298 C C . ASP A 1 536 ? -1.724 8.155 33.492 1.00 84.44 536 ASP A C 1
ATOM 4300 O O . ASP A 1 536 ? -2.055 8.739 34.531 1.00 84.44 536 ASP A O 1
ATOM 4304 N N . HIS A 1 537 ? -0.602 8.448 32.843 1.00 80.00 537 HIS A N 1
ATOM 4305 C CA . HIS A 1 537 ? 0.316 9.520 33.213 1.00 80.00 537 HIS A CA 1
ATOM 4306 C C . HIS A 1 537 ? 0.163 10.771 32.331 1.00 80.00 537 HIS A C 1
ATOM 4308 O O . HIS A 1 537 ? 0.744 11.804 32.657 1.00 80.00 537 HIS A O 1
ATOM 4314 N N . MET A 1 538 ? -0.616 10.706 31.245 1.00 81.12 538 MET A N 1
ATOM 4315 C CA . MET A 1 538 ? -0.738 11.790 30.263 1.00 81.12 538 MET A CA 1
ATOM 4316 C C . MET A 1 538 ? -1.965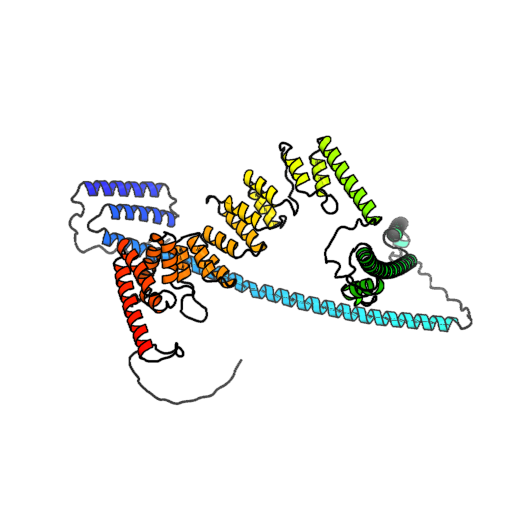 12.675 30.498 1.00 81.12 538 MET A C 1
ATOM 4318 O O . MET A 1 538 ? -1.925 13.871 30.210 1.00 81.12 538 MET A O 1
ATOM 4322 N N . THR A 1 539 ? -3.045 12.112 31.037 1.00 86.38 539 THR A N 1
ATOM 4323 C CA . THR A 1 539 ? -4.291 12.840 31.284 1.00 86.38 539 THR A CA 1
ATOM 4324 C C . THR A 1 539 ? -4.242 13.542 32.642 1.00 86.38 539 THR A C 1
ATOM 4326 O O . THR A 1 539 ? -4.031 12.920 33.689 1.00 86.38 539 THR A O 1
ATOM 4329 N N . SER A 1 540 ? -4.446 14.862 32.648 1.00 85.94 540 SER A N 1
ATOM 4330 C CA . SER A 1 540 ? -4.420 15.658 33.877 1.00 85.94 540 SER A CA 1
ATOM 4331 C C . SER A 1 540 ? -5.666 15.427 34.737 1.00 85.94 540 SER A C 1
ATOM 4333 O O . SER A 1 540 ? -6.736 15.063 34.251 1.00 85.94 540 SER A O 1
ATOM 4335 N N . THR A 1 541 ? -5.566 15.720 36.035 1.00 84.94 541 THR A N 1
ATOM 4336 C CA . THR A 1 541 ? -6.717 15.647 36.946 1.00 84.94 541 THR A CA 1
ATOM 4337 C C . THR A 1 541 ? -7.871 16.531 36.466 1.00 84.94 541 THR A C 1
ATOM 4339 O O . THR A 1 541 ? -9.019 16.114 36.545 1.00 84.94 541 THR A O 1
ATOM 4342 N N . THR A 1 542 ? -7.598 17.721 35.923 1.00 87.44 542 THR A N 1
ATOM 4343 C CA . THR A 1 542 ? -8.639 18.616 35.388 1.00 87.44 542 THR A CA 1
ATOM 4344 C C . THR A 1 542 ? -9.330 18.037 34.153 1.00 87.44 542 THR A C 1
ATOM 4346 O O . THR A 1 542 ? -10.550 18.119 34.053 1.00 87.44 542 THR A O 1
ATOM 4349 N N . GLN A 1 543 ? -8.579 17.391 33.256 1.00 89.38 543 GLN A N 1
ATOM 4350 C CA . GLN A 1 543 ? -9.132 16.701 32.085 1.00 89.38 543 GLN A CA 1
ATOM 4351 C C . GLN A 1 543 ? -10.024 15.528 32.501 1.00 89.38 543 GLN A C 1
ATOM 4353 O O . GLN A 1 543 ? -11.118 15.365 31.971 1.00 89.38 543 GLN A O 1
ATOM 4358 N N . TRP A 1 544 ? -9.609 14.771 33.516 1.00 91.88 544 TRP A N 1
ATOM 4359 C CA . TRP A 1 544 ? -10.426 13.709 34.095 1.00 91.88 544 TRP A CA 1
ATOM 4360 C C . TRP A 1 544 ? -11.728 14.210 34.730 1.00 91.88 544 TRP A C 1
ATOM 4362 O O . TRP A 1 544 ? -12.759 13.560 34.580 1.00 91.88 544 TRP A O 1
ATOM 4372 N N . HIS A 1 545 ? -11.713 15.368 35.398 1.00 89.00 545 HIS A N 1
ATOM 4373 C CA . HIS A 1 545 ? -12.938 15.970 35.940 1.00 89.00 545 HIS A CA 1
ATOM 4374 C C . HIS A 1 545 ? -13.890 16.434 34.829 1.00 89.00 545 HIS A C 1
ATOM 4376 O O . HIS A 1 545 ? -15.098 16.281 34.978 1.00 89.00 545 HIS A O 1
ATOM 4382 N N . ALA A 1 546 ? -13.368 16.936 33.705 1.00 90.69 546 ALA A N 1
ATOM 4383 C CA . ALA A 1 546 ? -14.193 17.270 32.544 1.00 90.69 546 ALA A CA 1
ATOM 4384 C C . ALA A 1 546 ? -14.862 16.018 31.945 1.00 90.69 546 ALA A C 1
ATOM 4386 O O . ALA A 1 546 ? -16.061 16.027 31.691 1.00 90.69 546 ALA A O 1
ATOM 4387 N N . ILE A 1 547 ? -14.118 14.913 31.800 1.00 91.94 547 ILE A N 1
ATOM 4388 C CA . ILE A 1 547 ? -14.671 13.621 31.352 1.00 91.94 547 ILE A CA 1
ATOM 4389 C C . ILE A 1 547 ? -15.756 13.124 32.321 1.00 91.94 547 ILE A C 1
ATOM 4391 O O . ILE A 1 547 ? -16.798 12.638 31.889 1.00 91.94 547 ILE A O 1
ATOM 4395 N N . LEU A 1 548 ? -15.526 13.263 33.630 1.00 91.94 548 LEU A N 1
ATOM 4396 C CA . LEU A 1 548 ? -16.485 12.886 34.669 1.00 91.94 548 LEU A CA 1
ATOM 4397 C C . LEU A 1 548 ? -17.776 13.704 34.585 1.00 91.94 548 LEU A C 1
ATOM 4399 O O . LEU A 1 548 ? -18.854 13.129 34.706 1.00 91.94 548 LEU A O 1
ATOM 4403 N N . GLN A 1 549 ? -17.677 15.016 34.361 1.00 91.56 549 GLN A N 1
ATOM 4404 C CA . GLN A 1 549 ? -18.848 15.876 34.201 1.00 91.56 549 GLN A CA 1
ATOM 4405 C C . GLN A 1 549 ? -19.689 15.434 32.996 1.00 91.56 549 GLN A C 1
ATOM 4407 O O . GLN A 1 549 ? -20.895 15.248 33.132 1.00 91.56 549 GLN A O 1
ATOM 4412 N N . VAL A 1 550 ? -19.050 15.160 31.853 1.00 91.00 550 VAL A N 1
ATOM 4413 C CA . VAL A 1 550 ? -19.744 14.640 30.661 1.00 91.00 550 VAL A CA 1
ATOM 4414 C C . VAL A 1 550 ? -20.405 13.287 30.952 1.00 91.00 550 VAL A C 1
ATOM 4416 O O . VAL A 1 550 ? -21.546 13.060 30.560 1.00 91.00 550 VAL A O 1
ATOM 4419 N N . ALA A 1 551 ? -19.744 12.394 31.696 1.00 90.94 551 ALA A N 1
ATOM 4420 C CA . ALA A 1 551 ? -20.336 11.113 32.087 1.00 90.94 551 ALA A CA 1
ATOM 4421 C C . ALA A 1 551 ? -21.595 11.273 32.958 1.00 90.94 551 ALA A C 1
ATOM 4423 O O . ALA A 1 551 ? -22.555 10.521 32.782 1.00 90.94 551 ALA A O 1
ATOM 4424 N N . GLN A 1 552 ? -21.614 12.258 33.861 1.00 90.88 552 GLN A N 1
ATOM 4425 C CA . GLN A 1 552 ? -22.792 12.588 34.671 1.00 90.88 552 GLN A CA 1
ATOM 4426 C C . GLN A 1 552 ? -23.923 13.171 33.818 1.00 90.88 552 GLN A C 1
ATOM 4428 O O . GLN A 1 552 ? -25.070 12.756 33.963 1.00 90.88 552 GLN A O 1
ATOM 4433 N N . GLU A 1 553 ? -23.603 14.085 32.900 1.00 91.38 553 GLU A N 1
ATOM 4434 C CA . GLU A 1 553 ? -24.578 14.714 31.998 1.00 91.38 553 GLU A CA 1
ATOM 4435 C C . GLU A 1 553 ? -25.257 13.691 31.069 1.00 91.38 553 GLU A C 1
ATOM 4437 O O . GLU A 1 553 ? -26.459 13.781 30.825 1.00 91.38 553 GLU A O 1
ATOM 4442 N N . TYR A 1 554 ? -24.518 12.676 30.611 1.00 89.56 554 TYR A N 1
ATOM 4443 C CA . TYR A 1 554 ? -25.032 11.590 29.767 1.00 89.56 554 TYR A CA 1
ATOM 4444 C C . TYR A 1 554 ? -25.688 10.430 30.550 1.00 89.56 554 TYR A C 1
ATOM 4446 O O . TYR A 1 554 ? -26.132 9.458 29.937 1.00 89.56 554 TYR A O 1
ATOM 4454 N N . GLY A 1 555 ? -25.764 10.505 31.885 1.00 87.75 555 GLY A N 1
ATOM 4455 C CA . GLY A 1 555 ? -26.447 9.512 32.727 1.00 87.75 555 GLY A CA 1
ATOM 4456 C C . GLY A 1 555 ? -25.654 8.229 33.019 1.00 87.75 555 GLY A C 1
ATOM 4457 O O . GLY A 1 555 ? -26.235 7.229 33.439 1.00 87.75 555 GLY A O 1
ATOM 4458 N N . TYR A 1 556 ? -24.332 8.228 32.827 1.00 89.69 556 TYR A N 1
ATOM 4459 C CA . TYR A 1 556 ? -23.450 7.100 33.157 1.00 89.69 556 TYR A CA 1
ATOM 4460 C C . TYR A 1 556 ? -22.960 7.178 34.613 1.00 89.69 556 TYR A C 1
ATOM 4462 O O . TYR A 1 556 ? -21.760 7.258 34.883 1.00 89.69 556 TYR A O 1
ATOM 4470 N N . GLU A 1 557 ? -23.895 7.155 35.568 1.00 87.69 557 GLU A N 1
ATOM 4471 C CA . GLU A 1 557 ? -23.621 7.387 36.996 1.00 87.69 557 GLU A CA 1
ATOM 4472 C C . GLU A 1 557 ? -22.613 6.391 37.595 1.00 87.69 557 GLU A C 1
ATOM 4474 O O . GLU A 1 557 ? -21.677 6.802 38.277 1.00 87.69 557 GLU A O 1
ATOM 4479 N N . GLU A 1 558 ? -22.741 5.095 37.295 1.00 85.88 558 GLU A N 1
ATOM 4480 C CA . GLU A 1 558 ? -21.830 4.052 37.801 1.00 85.88 558 GLU A CA 1
ATOM 4481 C C . GLU A 1 558 ? -20.382 4.271 37.333 1.00 85.88 558 GLU A C 1
ATOM 4483 O O . GLU A 1 558 ? -19.435 4.166 38.114 1.00 85.88 558 GLU A O 1
ATOM 4488 N N . VAL A 1 559 ? -20.212 4.646 36.061 1.00 87.75 559 VAL A N 1
ATOM 4489 C CA . VAL A 1 559 ? -18.906 4.958 35.466 1.00 87.75 559 VAL A CA 1
ATOM 4490 C C . VAL A 1 559 ? -18.336 6.233 36.087 1.00 87.75 559 VAL A C 1
ATOM 4492 O O . VAL A 1 559 ? -17.148 6.281 36.402 1.00 87.75 559 VAL A O 1
ATOM 4495 N N . ALA A 1 560 ? -19.168 7.254 36.306 1.00 88.56 560 ALA A N 1
ATOM 4496 C CA . ALA A 1 560 ? -18.754 8.509 36.927 1.00 88.56 560 ALA A CA 1
ATOM 4497 C C . ALA A 1 560 ? -18.300 8.318 38.386 1.00 88.56 560 ALA A C 1
ATOM 4499 O O . ALA A 1 560 ? -17.283 8.887 38.786 1.00 88.56 560 ALA A O 1
ATOM 4500 N N . ILE A 1 561 ? -19.006 7.490 39.166 1.00 88.06 561 ILE A N 1
ATOM 4501 C CA . ILE A 1 561 ? -18.631 7.143 40.547 1.00 88.06 561 ILE A CA 1
ATOM 4502 C C . ILE A 1 561 ? -17.280 6.420 40.568 1.00 88.06 561 ILE A C 1
ATOM 4504 O O . ILE A 1 561 ? -16.392 6.777 41.347 1.00 88.06 561 ILE A O 1
ATOM 4508 N N . GLU A 1 562 ? -17.099 5.437 39.688 1.00 86.50 562 GLU A N 1
ATOM 4509 C CA . GLU A 1 562 ? -15.858 4.667 39.597 1.00 86.50 562 GLU A CA 1
ATOM 4510 C C . GLU A 1 562 ? -14.671 5.544 39.163 1.00 86.50 562 GLU A C 1
ATOM 4512 O O . GLU A 1 562 ? -13.585 5.466 39.747 1.00 86.50 562 GLU A O 1
ATOM 4517 N N . LEU A 1 563 ? -14.883 6.430 38.183 1.00 88.69 563 LEU A N 1
ATOM 4518 C CA . LEU A 1 563 ? -13.894 7.423 37.764 1.00 88.69 563 LEU A CA 1
ATOM 4519 C C . LEU A 1 563 ? -13.528 8.354 38.921 1.00 88.69 563 LEU A C 1
ATOM 4521 O O . LEU A 1 563 ? -12.343 8.559 39.174 1.00 88.69 563 LEU A O 1
ATOM 4525 N N . LEU A 1 564 ? -14.509 8.879 39.662 1.00 88.94 564 LEU A N 1
ATOM 4526 C CA . LEU A 1 564 ? -14.261 9.760 40.806 1.00 88.94 564 LEU A CA 1
ATOM 4527 C C . LEU A 1 564 ? -13.397 9.081 41.875 1.00 88.94 564 LEU A C 1
ATOM 4529 O O . LEU A 1 564 ? -12.457 9.691 42.400 1.00 88.94 564 LEU A O 1
ATOM 4533 N N . ALA A 1 565 ? -13.698 7.815 42.176 1.00 87.25 565 ALA A N 1
ATOM 4534 C CA . ALA A 1 565 ? -12.932 7.012 43.119 1.00 87.25 565 ALA A CA 1
ATOM 4535 C C . ALA A 1 565 ? -11.486 6.828 42.632 1.00 87.25 565 ALA A C 1
ATOM 4537 O O . ALA A 1 565 ? -10.543 7.119 43.372 1.00 87.25 565 ALA A O 1
ATOM 4538 N N . ALA A 1 566 ? -11.299 6.432 41.368 1.00 87.38 566 ALA A N 1
ATOM 4539 C CA . ALA A 1 566 ? -9.979 6.232 40.773 1.00 87.38 566 ALA A CA 1
ATOM 4540 C C . ALA A 1 566 ? -9.150 7.529 40.724 1.00 87.38 566 ALA A C 1
ATOM 4542 O O . ALA A 1 566 ? -7.971 7.532 41.081 1.00 87.38 566 ALA A O 1
ATOM 4543 N N . ILE A 1 567 ? -9.758 8.655 40.338 1.00 87.12 567 ILE A N 1
ATOM 4544 C CA . ILE A 1 567 ? -9.093 9.964 40.265 1.00 87.12 567 ILE A CA 1
ATOM 4545 C C . ILE A 1 567 ? -8.648 10.420 41.660 1.00 87.12 567 ILE A C 1
ATOM 4547 O O . ILE A 1 567 ? -7.517 10.882 41.827 1.00 87.12 567 ILE A O 1
ATOM 4551 N N . THR A 1 568 ? -9.510 10.268 42.672 1.00 86.44 568 THR A N 1
ATOM 4552 C CA . THR A 1 568 ? -9.200 10.631 44.063 1.00 86.44 568 THR A CA 1
ATOM 4553 C C . THR A 1 568 ? -8.035 9.804 44.604 1.00 86.44 568 THR A C 1
ATOM 4555 O O . THR A 1 568 ? -7.082 10.369 45.144 1.00 86.44 568 THR A O 1
ATOM 4558 N N . VAL A 1 569 ? -8.060 8.483 44.400 1.00 85.62 569 VAL A N 1
ATOM 4559 C CA . VAL A 1 569 ? -6.970 7.587 44.813 1.00 85.62 569 VAL A CA 1
ATOM 4560 C C . VAL A 1 569 ? -5.669 7.939 44.089 1.00 85.62 569 VAL A C 1
ATOM 4562 O O . VAL A 1 569 ? -4.637 8.088 44.739 1.00 85.62 569 VAL A O 1
ATOM 4565 N N . ASN A 1 570 ? -5.703 8.165 42.771 1.00 82.94 570 ASN A N 1
ATOM 4566 C CA . ASN A 1 570 ? -4.513 8.537 42.001 1.00 82.94 570 ASN A CA 1
ATOM 4567 C C . ASN A 1 570 ? -3.927 9.886 42.469 1.00 82.94 570 ASN A C 1
ATOM 4569 O O . ASN A 1 570 ? -2.713 10.029 42.599 1.00 82.94 570 ASN A O 1
ATOM 4573 N N . LYS A 1 571 ? -4.775 10.867 42.813 1.00 82.50 571 LYS A N 1
ATOM 4574 C CA . LYS A 1 571 ? -4.337 12.148 43.393 1.00 82.50 571 LYS A CA 1
ATOM 4575 C C . LYS A 1 571 ? -3.633 11.951 44.738 1.00 82.50 571 LYS A C 1
ATOM 4577 O O . LYS A 1 571 ? -2.577 12.540 44.950 1.00 82.50 571 LYS A O 1
ATOM 4582 N N . ILE A 1 572 ? -4.181 11.112 45.619 1.00 83.25 572 ILE A N 1
ATOM 4583 C CA . ILE A 1 572 ? -3.561 10.784 46.913 1.00 83.25 572 ILE A CA 1
ATOM 4584 C C . ILE A 1 572 ? -2.219 10.074 46.698 1.00 83.25 572 ILE A C 1
ATOM 4586 O O . ILE A 1 572 ? -1.240 10.437 47.342 1.00 83.25 572 ILE A O 1
ATOM 4590 N N . ILE A 1 573 ? -2.141 9.119 45.764 1.00 80.44 573 ILE A N 1
ATOM 4591 C CA . ILE A 1 573 ? -0.899 8.403 45.431 1.00 80.44 573 ILE A CA 1
ATOM 4592 C C . ILE A 1 573 ? 0.168 9.366 44.893 1.00 80.44 573 ILE A C 1
ATOM 4594 O O . ILE A 1 573 ? 1.322 9.275 45.308 1.00 80.44 573 ILE A O 1
ATOM 4598 N N . LYS A 1 574 ? -0.193 10.300 44.003 1.00 77.69 574 LYS A N 1
ATOM 4599 C CA . LYS A 1 574 ? 0.743 11.304 43.467 1.00 77.69 574 LYS A CA 1
ATOM 4600 C C . LYS A 1 574 ? 1.282 12.218 44.569 1.00 77.69 574 LYS A C 1
ATOM 4602 O O . LYS A 1 574 ? 2.495 12.327 44.709 1.00 77.69 574 LYS A O 1
ATOM 4607 N N . VAL A 1 575 ? 0.407 12.758 45.422 1.00 80.25 575 VAL A N 1
ATOM 4608 C CA . VAL A 1 575 ? 0.814 13.583 46.576 1.00 80.25 575 VAL A CA 1
ATOM 4609 C C . VAL A 1 575 ? 1.684 12.780 47.551 1.00 80.25 575 VAL A C 1
ATOM 4611 O O . VAL A 1 575 ? 2.712 13.270 48.007 1.00 80.25 575 VAL A O 1
ATOM 4614 N N . ALA A 1 576 ? 1.334 11.520 47.831 1.00 76.31 576 ALA A N 1
ATOM 4615 C CA . ALA A 1 576 ? 2.130 10.646 48.688 1.00 76.31 576 ALA A CA 1
ATOM 4616 C C . ALA A 1 576 ? 3.537 10.403 48.113 1.00 76.31 576 ALA A C 1
ATOM 4618 O O . ALA A 1 576 ? 4.517 10.501 48.853 1.00 76.31 576 ALA A O 1
ATOM 4619 N N . ARG A 1 577 ? 3.665 10.155 46.800 1.00 71.38 577 ARG A N 1
ATOM 4620 C CA . ARG A 1 577 ? 4.960 10.007 46.103 1.00 71.38 577 ARG A CA 1
ATOM 4621 C C . ARG A 1 577 ? 5.798 11.285 46.154 1.00 71.38 577 ARG A C 1
ATOM 4623 O O . ARG A 1 577 ? 6.989 11.216 46.439 1.00 71.38 577 ARG A O 1
ATOM 4630 N N . GLU A 1 578 ? 5.171 12.442 45.960 1.00 72.56 578 GLU A N 1
ATOM 4631 C CA . GLU A 1 578 ? 5.830 13.750 46.066 1.00 72.56 578 GLU A CA 1
ATOM 4632 C C . GLU A 1 578 ? 6.335 14.019 47.494 1.00 72.56 578 GLU A C 1
ATOM 4634 O O . GLU A 1 578 ? 7.459 14.481 47.677 1.00 72.56 578 GLU A O 1
ATOM 4639 N N . THR A 1 579 ? 5.555 13.658 48.520 1.00 72.12 579 THR A N 1
ATOM 4640 C CA . THR A 1 579 ? 5.953 13.820 49.934 1.00 72.12 579 THR A CA 1
ATOM 4641 C C . THR A 1 579 ? 6.991 12.805 50.428 1.00 72.12 579 THR A C 1
ATOM 4643 O O . THR A 1 579 ? 7.662 13.070 51.422 1.00 72.12 579 THR A O 1
ATOM 4646 N N . SER A 1 580 ? 7.150 11.658 49.755 1.00 58.31 580 SER A N 1
ATOM 4647 C CA . SER A 1 580 ? 8.061 10.573 50.165 1.00 58.31 580 SER A CA 1
ATOM 4648 C C . SER A 1 580 ? 9.429 10.589 49.468 1.00 58.31 580 SER A C 1
ATOM 4650 O O . SER A 1 580 ? 10.283 9.770 49.799 1.00 58.31 580 SER A O 1
ATOM 4652 N N . GLY A 1 581 ? 9.685 11.527 48.547 1.00 46.34 581 GLY A N 1
ATOM 4653 C CA . GLY A 1 581 ? 11.020 11.752 47.972 1.00 46.34 581 GLY A CA 1
ATOM 4654 C C . GLY A 1 581 ? 11.579 10.603 47.117 1.00 46.34 581 GLY A C 1
ATOM 4655 O O . GLY A 1 581 ? 12.778 10.577 46.835 1.00 46.34 581 GLY A O 1
ATOM 4656 N N . LEU A 1 582 ? 10.745 9.653 46.686 1.00 44.09 582 LEU A N 1
ATOM 4657 C CA . LEU A 1 582 ? 11.152 8.547 45.818 1.00 44.09 582 LEU A CA 1
ATOM 4658 C C . LEU A 1 582 ? 11.134 9.003 44.350 1.00 44.09 582 LEU A C 1
ATOM 4660 O O . LEU A 1 582 ? 10.114 8.958 43.667 1.00 44.09 582 LEU A O 1
ATOM 4664 N N . SER A 1 583 ? 12.294 9.473 43.889 1.00 37.66 583 SER A N 1
ATOM 4665 C CA . SER A 1 583 ? 12.617 9.703 42.475 1.00 37.66 583 SER A CA 1
ATOM 4666 C C . SER A 1 583 ? 12.415 8.424 41.639 1.00 37.66 583 SER A C 1
ATOM 4668 O O . SER A 1 583 ? 12.690 7.326 42.115 1.00 37.66 583 SER A O 1
ATOM 4670 N N . GLU A 1 584 ? 11.958 8.608 40.393 1.00 37.47 584 GLU A N 1
ATOM 4671 C CA . GLU A 1 584 ? 11.499 7.696 39.315 1.00 37.47 584 GLU A CA 1
ATOM 4672 C C . GLU A 1 584 ? 12.276 6.389 38.995 1.00 37.47 584 GLU A C 1
ATOM 4674 O O . GLU A 1 584 ? 12.111 5.817 37.920 1.00 37.47 584 GLU A O 1
ATOM 4679 N N . LYS A 1 585 ? 13.099 5.834 39.885 1.00 34.59 585 LYS A N 1
ATOM 4680 C CA . LYS A 1 585 ? 13.840 4.584 39.641 1.00 34.59 585 LYS A CA 1
ATOM 4681 C C . LYS A 1 585 ? 13.419 3.468 40.589 1.00 34.59 585 LYS A C 1
ATOM 4683 O O . LYS A 1 585 ? 14.176 3.109 41.483 1.00 34.59 585 LYS A O 1
ATOM 4688 N N . SER A 1 586 ? 12.217 2.925 40.415 1.00 33.75 586 SER A N 1
ATOM 4689 C CA . SER A 1 586 ? 11.832 1.591 40.930 1.00 33.75 586 SER A CA 1
ATOM 4690 C C . SER A 1 586 ? 10.381 1.266 40.555 1.00 33.75 586 SER A C 1
ATOM 4692 O O . SER A 1 586 ? 9.485 1.227 41.390 1.00 33.75 586 SER A O 1
ATOM 4694 N N . SER A 1 587 ? 10.125 1.041 39.265 1.00 29.34 587 SER A N 1
ATOM 4695 C CA . SER A 1 587 ? 8.841 0.511 38.772 1.00 29.34 587 SER A CA 1
ATOM 4696 C C . SER A 1 587 ? 8.954 -0.972 38.426 1.00 29.34 587 SER A C 1
ATOM 4698 O O . SER A 1 587 ? 8.583 -1.413 37.347 1.00 29.34 587 SER A O 1
ATOM 4700 N N . SER A 1 588 ? 9.492 -1.748 39.356 1.00 32.97 588 SER A N 1
ATOM 4701 C CA . SER A 1 588 ? 9.424 -3.205 39.359 1.00 32.97 588 SER A CA 1
ATOM 4702 C C . SER A 1 588 ? 9.536 -3.634 40.810 1.00 32.97 588 SER A C 1
ATOM 4704 O O . SER A 1 588 ? 10.480 -3.220 41.470 1.00 32.97 588 SER A O 1
ATOM 4706 N N . GLU A 1 589 ? 8.597 -4.452 41.278 1.00 33.00 589 GLU A N 1
ATOM 4707 C CA . GLU A 1 589 ? 8.499 -4.982 42.650 1.00 33.00 589 GLU A CA 1
ATOM 4708 C C . GLU A 1 589 ? 7.720 -4.136 43.663 1.00 33.00 589 GLU A C 1
ATOM 4710 O O . GLU A 1 589 ? 8.248 -3.717 44.682 1.00 33.00 589 GLU A O 1
ATOM 4715 N N . LEU A 1 590 ? 6.406 -4.002 43.461 1.00 30.73 590 LEU A N 1
ATOM 4716 C CA . LEU A 1 590 ? 5.458 -3.978 44.584 1.00 30.73 590 LEU A CA 1
ATOM 4717 C C . LEU A 1 590 ? 4.184 -4.752 44.204 1.00 30.73 590 LEU A C 1
ATOM 4719 O O . LEU A 1 590 ? 3.093 -4.197 44.121 1.00 30.73 590 LEU A O 1
ATOM 4723 N N . ASN A 1 591 ? 4.331 -6.059 43.969 1.00 29.86 591 ASN A N 1
ATOM 4724 C CA . ASN A 1 591 ? 3.211 -6.997 44.060 1.00 29.86 591 ASN A CA 1
ATOM 4725 C C . ASN A 1 591 ? 3.106 -7.453 45.518 1.00 29.86 591 ASN A C 1
ATOM 4727 O O . ASN A 1 591 ? 3.885 -8.288 45.977 1.00 29.86 591 ASN A O 1
ATOM 4731 N N . PHE A 1 592 ? 2.150 -6.894 46.256 1.00 28.95 592 PHE A N 1
ATOM 4732 C CA . PHE A 1 592 ? 1.754 -7.422 47.558 1.00 28.95 592 PHE A CA 1
ATOM 4733 C C . PHE A 1 592 ? 1.016 -8.750 47.341 1.00 28.95 592 PHE A C 1
ATOM 4735 O O . PHE A 1 592 ? -0.105 -8.768 46.840 1.00 28.95 592 PHE A O 1
ATOM 4742 N N . SER A 1 593 ? 1.641 -9.860 47.734 1.00 29.81 593 SER A N 1
ATOM 4743 C CA . SER A 1 593 ? 0.946 -11.121 47.998 1.00 29.81 593 SER A CA 1
ATOM 4744 C C . SER A 1 593 ? 1.205 -11.519 49.448 1.00 29.81 593 SER A C 1
ATOM 4746 O O . SER A 1 593 ? 2.323 -11.415 49.953 1.00 29.81 593 SER A O 1
ATOM 4748 N N . SER A 1 594 ? 0.133 -11.875 50.143 1.00 31.58 594 SER A N 1
ATOM 4749 C CA . SER A 1 594 ? 0.098 -12.185 51.564 1.00 31.58 594 SER A CA 1
ATOM 4750 C C . SER A 1 594 ? 0.191 -13.695 51.821 1.00 31.58 594 SER A C 1
ATOM 4752 O O . SER A 1 594 ? -0.540 -14.477 51.219 1.00 31.58 594 SER A O 1
ATOM 4754 N N . SER A 1 595 ? 1.010 -14.036 52.830 1.00 28.84 595 SER A N 1
ATOM 4755 C CA . SER A 1 595 ? 0.885 -15.193 53.750 1.00 28.84 595 SER A CA 1
ATOM 4756 C C . SER A 1 595 ? 1.561 -16.532 53.344 1.00 28.84 595 SER A C 1
ATOM 4758 O O . SER A 1 595 ? 1.857 -16.745 52.174 1.00 28.84 595 SER A O 1
ATOM 4760 N N . PRO A 1 596 ? 1.976 -17.387 54.317 1.00 36.12 596 PRO A N 1
ATOM 4761 C CA . PRO A 1 596 ? 3.399 -17.562 54.615 1.00 36.12 596 PRO A CA 1
ATOM 4762 C C . PRO A 1 596 ? 3.929 -19.006 54.500 1.00 36.12 596 PRO A C 1
ATOM 4764 O O . PRO A 1 596 ? 3.206 -19.996 54.548 1.00 36.12 596 PRO A O 1
ATOM 4767 N N . SER A 1 597 ? 5.256 -19.055 54.400 1.00 28.77 597 SER A N 1
ATOM 4768 C CA . SER A 1 597 ? 6.216 -20.120 54.714 1.00 28.77 597 SER A CA 1
ATOM 4769 C C . SER A 1 597 ? 5.722 -21.429 55.355 1.00 28.77 597 SER A C 1
ATOM 4771 O O . SER A 1 597 ? 5.192 -21.468 56.462 1.00 28.77 597 SER A O 1
ATOM 4773 N N . SER A 1 598 ? 6.147 -22.540 54.748 1.00 29.58 598 SER A N 1
ATOM 4774 C CA . SER A 1 598 ? 6.545 -23.756 55.466 1.00 29.58 598 SER A CA 1
ATOM 4775 C C . SER A 1 598 ? 7.777 -24.360 54.791 1.00 29.58 598 SER A C 1
ATOM 4777 O O . SER A 1 598 ? 7.728 -24.841 53.663 1.00 29.58 598 SER A O 1
ATOM 4779 N N . GLN A 1 599 ? 8.906 -24.264 55.492 1.00 30.44 599 GLN A N 1
ATOM 4780 C CA . GLN A 1 599 ? 10.156 -24.954 55.191 1.00 30.44 599 GLN A CA 1
ATOM 4781 C C . GLN A 1 599 ? 9.990 -26.460 55.407 1.00 30.44 599 GLN A C 1
ATOM 4783 O O . GLN A 1 599 ? 9.575 -26.882 56.483 1.00 30.44 599 GLN A O 1
ATOM 4788 N N . ALA A 1 600 ? 10.450 -27.263 54.452 1.00 29.06 600 ALA A N 1
ATOM 4789 C CA . ALA A 1 600 ? 10.973 -28.593 54.734 1.00 29.06 600 ALA A CA 1
ATOM 4790 C C . ALA A 1 600 ? 12.128 -28.890 53.772 1.00 29.06 600 ALA A C 1
ATOM 4792 O O . ALA A 1 600 ? 11.969 -28.931 52.555 1.00 29.06 600 ALA A O 1
ATOM 4793 N N . ARG A 1 601 ? 13.312 -29.038 54.367 1.00 31.73 601 ARG A N 1
ATOM 4794 C CA . ARG A 1 601 ? 14.539 -29.543 53.754 1.00 31.73 601 ARG A CA 1
ATOM 4795 C C . ARG A 1 601 ? 14.328 -30.992 53.309 1.00 31.73 601 ARG A C 1
ATOM 4797 O O . ARG A 1 601 ? 13.778 -31.763 54.085 1.00 31.73 601 ARG A O 1
ATOM 4804 N N . HIS A 1 602 ? 14.887 -31.372 52.164 1.00 32.09 602 HIS 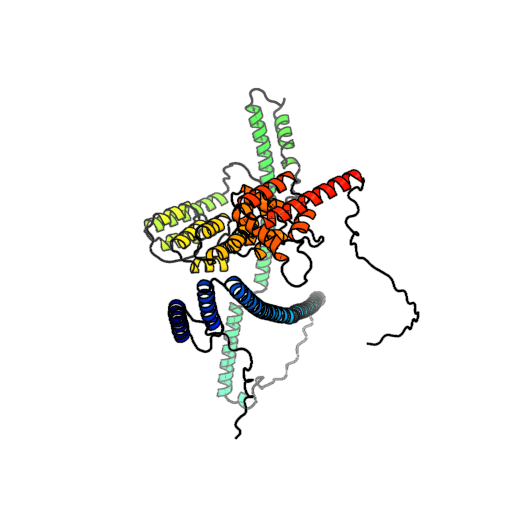A N 1
ATOM 4805 C CA . HIS A 1 602 ? 15.707 -32.580 52.086 1.00 32.09 602 HIS A CA 1
ATOM 4806 C C . HIS A 1 602 ? 16.603 -32.560 50.844 1.00 32.09 602 HIS A C 1
ATOM 4808 O O . HIS A 1 602 ? 16.133 -32.473 49.713 1.00 32.09 602 HIS A O 1
ATOM 4814 N N . ASP A 1 603 ? 17.906 -32.639 51.111 1.00 31.77 603 ASP A N 1
ATOM 4815 C CA . ASP A 1 603 ? 18.952 -33.047 50.182 1.00 31.77 603 ASP A CA 1
ATOM 4816 C C . ASP A 1 603 ? 18.612 -34.381 49.510 1.00 31.77 603 ASP A C 1
ATOM 4818 O O . ASP A 1 603 ? 18.113 -35.300 50.160 1.00 31.77 603 ASP A O 1
ATOM 4822 N N . THR A 1 604 ? 18.969 -34.515 48.234 1.00 33.09 604 THR A N 1
ATOM 4823 C CA . THR A 1 604 ? 19.794 -35.621 47.713 1.00 33.09 604 THR A CA 1
ATOM 4824 C C . THR A 1 604 ? 20.093 -35.357 46.241 1.00 33.09 604 THR A C 1
ATOM 4826 O O . THR A 1 604 ? 19.202 -35.317 45.397 1.00 33.09 604 THR A O 1
ATOM 4829 N N . GLY A 1 605 ? 21.372 -35.152 45.931 1.00 32.25 605 GLY A N 1
ATOM 4830 C CA . GLY A 1 605 ? 21.862 -35.199 44.562 1.00 32.25 605 GLY A CA 1
ATOM 4831 C C . GLY A 1 605 ? 21.989 -36.640 44.086 1.00 32.25 605 GLY A C 1
ATOM 4832 O O . GLY A 1 605 ? 22.405 -37.495 44.860 1.00 32.25 605 GLY A O 1
ATOM 4833 N N . VAL A 1 606 ? 21.703 -36.879 42.807 1.00 33.78 606 VAL A N 1
ATOM 4834 C CA . VAL A 1 606 ? 22.250 -38.001 42.035 1.00 33.78 606 VAL A CA 1
ATOM 4835 C C . VAL A 1 606 ? 22.411 -37.546 40.581 1.00 33.78 606 VAL A C 1
ATOM 4837 O O . VAL A 1 606 ? 21.443 -37.209 39.906 1.00 33.78 606 VAL A O 1
ATOM 4840 N N . ASN A 1 607 ? 23.667 -37.531 40.131 1.00 34.69 607 ASN A N 1
ATOM 4841 C CA . ASN A 1 607 ? 24.086 -37.560 38.729 1.00 34.69 607 ASN A CA 1
ATOM 4842 C C . ASN A 1 607 ? 23.594 -38.841 38.045 1.00 34.69 607 ASN A C 1
ATOM 4844 O O . ASN A 1 607 ? 23.704 -39.903 38.649 1.00 34.69 607 ASN A O 1
ATOM 4848 N N . THR A 1 608 ? 23.204 -38.774 36.771 1.00 34.62 608 THR A N 1
ATOM 4849 C CA . THR A 1 608 ? 23.521 -39.780 35.723 1.00 34.62 608 THR A CA 1
ATOM 4850 C C . THR A 1 608 ? 22.979 -39.287 34.370 1.00 34.62 608 THR A C 1
ATOM 4852 O O . THR A 1 608 ? 21.847 -38.830 34.280 1.00 34.62 608 THR A O 1
ATOM 4855 N N . GLU A 1 609 ? 23.886 -39.033 33.420 1.00 34.38 609 GLU A N 1
ATOM 4856 C CA . GLU A 1 609 ? 24.071 -39.795 32.160 1.00 34.38 609 GLU A CA 1
ATOM 4857 C C . GLU A 1 609 ? 22.950 -39.563 31.129 1.00 34.38 609 GLU A C 1
ATOM 4859 O O . GLU A 1 609 ? 21.805 -39.948 31.310 1.00 34.38 609 GLU A O 1
ATOM 4864 N N . GLN A 1 610 ? 23.198 -38.774 30.077 1.00 38.75 610 GLN A N 1
ATOM 4865 C CA . GLN A 1 610 ? 23.653 -39.268 28.764 1.00 38.75 610 GLN A CA 1
ATOM 4866 C C . GLN A 1 610 ? 22.999 -40.588 28.339 1.00 38.75 610 GLN A C 1
ATOM 4868 O O . GLN A 1 610 ? 23.449 -41.651 28.751 1.00 38.75 610 GLN A O 1
ATOM 4873 N N . THR A 1 611 ? 22.046 -40.529 27.403 1.00 40.12 611 THR A N 1
ATOM 4874 C CA . THR A 1 611 ? 22.058 -41.389 26.204 1.00 40.12 611 THR A CA 1
ATOM 4875 C C . THR A 1 611 ? 21.004 -40.971 25.164 1.00 40.12 611 THR A C 1
ATOM 4877 O O . THR A 1 611 ? 19.832 -40.832 25.495 1.00 40.12 611 THR A O 1
ATOM 4880 N N . TYR A 1 612 ? 21.495 -40.871 23.919 1.00 39.88 612 TYR A N 1
ATOM 4881 C CA . TYR A 1 612 ? 20.848 -40.792 22.594 1.00 39.88 612 TYR A CA 1
ATOM 4882 C C . TYR A 1 612 ? 20.128 -39.518 22.144 1.00 39.88 612 TYR A C 1
ATOM 4884 O O . TYR A 1 612 ? 19.046 -39.184 22.669 1.00 39.88 612 TYR A O 1
#

Sequence (612 aa):
MSRSSSPPSPSNRYSVLPPVVKNEVDRVFLRELQQYIDGEMSQIDSSDIKQRYVIHNTAFSKLIDHVHAYKPLLTRIKKEYEGVINKIERGKSEAGYLNDQIQTMAQEPSTLRNYRRRHDELARRIEVIKADNQRLREELKEYSNAKQAALLASEQPIKVQKKQPKKDSRVIPGLTLQESTDMSTLQRELQKVEATIKELSESKKSKFVDRDHKEELKDKLMKKVTERDLLLQRNTWLIAKQKRLKVAHDAAMTYVGSKEPQYKTIADAIIMALAKSKTAAVDPHHLLPRDHHLSTTNVEDDDPTKEKEAEMILEYIEKFNELFEDGRYEEAAIHAANSPKGILRSMETMSRFKCVEANKDGRSPCDTMSLECVACVLKENRLDLLSHWIAQDRLTVTEKLGDLIAEKCKGKNRTYLDMAETIYRNCLAHRKVVNVMVRQGLYQRALQYATDKDFTTSDYMEILTAYPSYQLGYALCEMRNHSDTSAIIPVGMITRELISAGAEDIAMQILQKMYLKCADEAGQEGNGLKQAVYNDHMTSTTQWHAILQVAQEYGYEEVAIELLAAITVNKIIKVARETSGLSEKSSSELNFSSSPSSQARHDTGVNTEQTY

Secondary structure (DSSP, 8-state):
-----PPPPPP--S-----S--SHHHHHHHHHHHHHHHHHHHTS-TT-HHHHHHHHHHHHHHHHHH-STTHHHHHHHHHHHHHHHHHHHHHHHHHHHHHHHHHHHHHHHHHHHHHHHHHHHHHHHHHHHHHHHHHHHHHHHHHHHHHHHHHHHHTSPP---PPPPPP---S-TTS-TTTTT-HHHHHHHHHHHHHHHHHHHHHHHHH---HHHHHHHHHHHHHHHHHHHHHHHHHHHHHHHHHHHHHHHHHHHHHHH-SS-SSSSHHHHHHHHHHHSGGGS--TT---TT-------------HHHHHHHHHHHHHHHHHHHHHHTT-HHHHHHHHHT-GGGTT-SHHHHHHHHTSPPPP---PPPTTTHHHHHHHHHHTT-HHHHHHHHHTT-S---HHHHHHHHHH-SSS-THHHHHHHHHHHHTT-HHHHHHHHHHTT-HHHHHHHHHTTT--HHHHHHHHHHS--HHHHHHHHH-EETTEEEESS-HHHHHHHHHHTT-HHHHHHHHHHHHHTTSSSS-----HHHHHHHS--SS-HHHHHHHHHHHHHTT-HHHHHHHHHHHHHHHHHHHHHHHHT--S---S------------------------

InterPro domains:
  IPR012331 Clathrin, heavy chain, linker [G3DSA:1.25.40.30] (297-367)
  IPR012331 Clathrin, heavy chain, linker [G3DSA:1.25.40.30] (368-439)
  IPR016024 Armadillo-type fold [SSF48371] (316-432)
  IPR016024 Armadillo-type fold [SSF48371] (383-563)
  IPR032755 Translin-associated factor X-interacting protein 1, N-terminal [PF15739] (34-141)

Foldseek 3Di:
DDDDDDDDDDDDDDDDDDPPDPDVVVVVLVVVLVCQLVVQVVVDDPPPPPSNVVSVLVSLVSVLVVDDVCNVVSVVVSVVVVVVVVVVVVVVVVVVVVVVVVVVVVCVVVVVVVVVVVVVVVVVVVVVVVVVVVVVVVVVVVVVVVVVVVVVVVPDDDDDDDDDDDDDPVDDPPDDPVLVPDPVSVVVVVVVVVVVVVVVVVCCVPPDDDPVVVVVVVVVVVVVVVVVVVVVLVVLVVVLVVVLVVLLVVQLVCQVPDPDHPDPDSVVSSVVSCVPPPSNPDDSPDDDPPPPDDDDDDDPPPDVVVVVVVVLLVVLVVVLVVCVVVVVVVVSVVSQVPRPVSSSLDPVNVVSVVVDPDDDDDDDHAAVCLQVVLVVCLVVVVLVVLVVCLVVVVYNQDLSSLVSLLVSPPVPDLSSLVSSLSSCVVVVVLLVNLLSCVVSVVQLVSVVSCVVVVHDPVSLLVSCLVPPDLVNLLSQCVDDDPVDRARPDQLLVSQLSCVVSVNNVSSLSSLVVQQVVPPDDDPPPRCSNLVSLLSDPPQDLVSLVVNLVSCVVVPVVVSSVSSVVSSVVSVVVVVVCVVVPDPDPDPDDDPDDDDDDDDDDDDDDDDDDDDD

Radius of gyration: 45.2 Å; chains: 1; bounding box: 121×111×113 Å

Organism: Bugula neritina (NCBI:txid10212)